Protein AF-0000000080839034 (afdb_homodimer)

Sequence (620 aa):
MRNLFIIGNGFDLAHGMKTSYDDFYQYIKKKYPNLKEENNNLPEAIFGRKGGITYDEKELTEYMLNLLNHTGEWNKFESNLGEIDFFYDDYSEPVFDKEGDPDISKTMILNESKSSVYSELCYNLKSLFKEWIQKIRILKRYRQEYFENKFKKNNLFFTFNYTKTLEKLYNIPLENILHIHGTLPKDLIFGHNLKLEDIEIESKNIGIEYSGLEHVIYDCKNIFRKKIDEIIKKYEFFFDKIQKYNVEKVYIYGFSFSEIDLPYLSEIIKNTPNNIIWEITFHNKNDKEIFFKKLRRLGIKKKNIKLLQLMRNLFIIGNGFDLAHGMKTSYDDFYQYIKKKYPNLKEENNNLPEAIFGRKGGITYDEKELTEYMLNLLNHTGEWNKFESNLGEIDFFYDDYSEPVFDKEGDPDISKTMILNESKSSVYSELCYNLKSLFKEWIQKIRILKRYRQEYFENKFKKNNLFFTFNYTKTLEKLYNIPLENILHIHGTLPKDLIFGHNLKLEDIEIESKNIGIEYSGLEHVIYDCKNIFRKKIDEIIKKYEFFFDKIQKYNVEKVYIYGFSFSEIDLPYLSEIIKNTPNNIIWEITFHNKNDKEIFFKKLRRLGIKKKNIKLLQL

Radius of gyration: 27.19 Å; Cα contacts (8 Å, |Δi|>4): 922; chains: 2; bounding box: 60×78×65 Å

pLDDT: mean 87.74, std 12.75, range [45.84, 98.56]

Nearest PDB structures (foldseek):
  5x7f-assembly1_A-2  TM=7.650E-01  e=4.682E+00  Mycobacterium tuberculosis H37Rv
  3cyj-assembly1_A  TM=5.996E-01  e=3.935E+00  Rubrobacter xylanophilus DSM 9941
  5x7f-assembly1_A-2  TM=7.893E-01  e=2.520E+00  Mycobacterium tuberculosis H37Rv
  3cyj-assembly1_A  TM=5.996E-01  e=3.593E+00  Rubrobacter xylanophilus DSM 9941

Solvent-accessible surface area (backbone atoms only — not comparable to full-atom values): 34760 Å² total; per-residue (Å²): 142,31,39,37,38,36,37,18,61,45,45,48,42,72,46,69,40,80,77,48,60,64,43,50,52,49,51,52,51,66,74,37,75,88,67,49,56,79,36,82,59,76,64,61,78,40,78,43,95,88,69,48,76,44,64,57,63,66,46,35,49,21,31,50,45,26,42,42,60,72,50,44,57,60,92,41,47,36,60,29,56,65,57,52,59,87,60,74,57,78,78,78,57,66,36,55,40,100,84,66,45,70,26,62,67,60,25,30,54,55,26,49,68,49,36,58,53,49,42,48,38,46,50,50,51,52,50,50,51,51,53,50,61,68,66,59,74,84,59,73,82,46,52,51,69,70,54,59,71,68,57,54,71,77,30,39,35,44,27,63,37,58,67,61,54,57,45,73,61,64,63,40,48,67,93,34,48,42,50,79,28,24,38,82,92,51,73,70,60,58,44,18,51,71,52,79,90,68,61,81,57,71,55,88,77,49,89,58,88,74,58,62,39,42,46,40,50,34,50,34,44,50,70,28,42,46,57,56,70,61,51,50,60,39,46,40,66,58,48,49,45,43,40,73,60,54,43,60,38,38,37,38,37,27,55,84,76,47,78,71,56,42,62,60,52,46,54,49,56,73,28,43,62,82,88,40,44,36,39,36,44,40,74,52,76,77,45,52,60,54,52,52,53,52,43,44,74,68,67,51,54,74,91,28,56,43,82,41,77,105,140,32,38,36,38,35,38,19,60,45,44,49,43,73,47,70,39,78,77,48,60,64,41,52,53,50,50,52,52,64,75,37,75,86,67,49,56,80,38,80,60,77,63,62,79,40,78,43,94,88,69,47,80,45,66,56,63,67,45,36,50,20,30,50,45,25,42,42,61,71,50,45,60,61,91,41,47,35,60,29,56,65,57,53,58,86,61,74,57,79,78,78,57,67,37,56,38,98,84,67,45,71,26,62,67,61,26,28,52,56,27,50,67,48,34,57,53,50,42,48,38,44,51,47,52,52,50,49,50,51,52,51,61,69,66,58,74,86,58,73,82,46,55,52,69,70,54,60,71,68,59,55,70,76,31,38,35,44,26,61,38,58,68,63,56,57,44,73,61,65,63,40,51,68,92,34,49,42,49,79,26,25,40,82,93,53,75,69,61,58,44,16,50,71,51,79,90,67,61,81,58,71,56,90,79,51,90,58,89,73,56,61,36,42,47,39,50,34,48,35,44,51,71,29,42,46,57,57,70,61,52,51,60,40,45,41,66,58,48,49,46,43,42,73,58,55,42,59,37,36,37,38,38,27,57,85,75,46,80,72,57,41,64,58,52,49,54,49,57,72,29,42,62,83,91,41,43,36,41,35,46,40,74,54,77,75,45,52,60,54,51,51,52,53,44,43,73,70,65,49,55,73,92,29,57,43,82,41,78,104

Organism: Fusobacterium vincentii (NCBI:txid155615)

InterPro domains:
  IPR025935 Bacteriophage abortive infection AbiH [PF14253] (4-281)

Foldseek 3Di:
DAAEEEEEPQVVVLLVWQDALVSLVVLLCVVDPPQALQDCDQFDWDADPVGDTDTDLSNLQSNLSNQLVVQDDSNCVQASLLVGQPPPDCPLPFDAPPVRHRPLVVLLVVVVVVLVSLLVSLVSVQVSVQVSQVPIDDDQVSADPVVLVVDDQRYAYEYCDQDPNCCPRNNRDPVRYDNLQYYPPDRGAAHAADDPVRRDQDNPPDPPRPSNNSVSSVVSSVSNHDPPVVSCVVVVVNLQVQQVVQHQEYEYYGDQCDPRCVVVVLSNVVSHDAPHAYEYEDADPVCVVVVQVSVVVSPHDPVRYHYHYD/DAAEEEEEPQVVVLLVWQAALVSLVVLLCVVDPPQALQDCDQFDWDADPVGDTDTDLSNLQSNLSNQLVVQDDSNCVQASLLVGQPPPDCPLPFDAPPVRHRPLVVLLVVVVVVLVSLLVSLVSVQVSVQVSQVPIDDDQVSADPVVLVVDDQRYAYEYCDQDPNCCPRNVRDPVRYDNLQYYPPDRGAAHAADDPVRRDQDNPPDPPRPSNNSVSSVVSSVSNHDPPVVSCVVVVVNLQVQQVVQHQEYEYGGDQCDPRCVVVVLSNVVSHDAPHAYEYEDADPVVVVVVQVSVVVSPHDPVRYHYHYD

Structure (mmCIF, N/CA/C/O backbone):
data_AF-0000000080839034-model_v1
#
loop_
_entity.id
_entity.type
_entity.pdbx_description
1 polymer 'Bacteriophage abortive infection AbiH family protein'
#
loop_
_atom_site.group_PDB
_atom_site.id
_atom_site.type_symbol
_atom_site.label_atom_id
_atom_site.label_alt_id
_atom_site.label_comp_id
_atom_site.label_asym_id
_atom_site.label_entity_id
_atom_site.label_seq_id
_atom_site.pdbx_PDB_ins_code
_atom_site.Cartn_x
_atom_site.Cartn_y
_atom_site.Cartn_z
_atom_site.occupancy
_atom_site.B_iso_or_equiv
_atom_site.auth_seq_id
_atom_site.auth_comp_id
_atom_site.auth_asym_id
_atom_site.auth_atom_id
_atom_site.pdbx_PDB_model_num
ATOM 1 N N . MET A 1 1 ? 8.711 -29.297 -24.328 1 73.62 1 MET A N 1
ATOM 2 C CA . MET A 1 1 ? 7.543 -28.453 -24.562 1 73.62 1 MET A CA 1
ATOM 3 C C . MET A 1 1 ? 6.98 -27.938 -23.234 1 73.62 1 MET A C 1
ATOM 5 O O . MET A 1 1 ? 6.992 -28.641 -22.234 1 73.62 1 MET A O 1
ATOM 9 N N . ARG A 1 2 ? 6.641 -26.562 -23.109 1 90.25 2 ARG A N 1
ATOM 10 C CA . ARG A 1 2 ? 6.125 -26 -21.875 1 90.25 2 ARG A CA 1
ATOM 11 C C . ARG A 1 2 ? 4.75 -25.375 -22.078 1 90.25 2 ARG A C 1
ATOM 13 O O . ARG A 1 2 ? 4.5 -24.734 -23.109 1 90.25 2 ARG A O 1
ATOM 20 N N . ASN A 1 3 ? 3.852 -25.75 -21.172 1 96.81 3 ASN A N 1
ATOM 21 C CA . ASN A 1 3 ? 2.52 -25.156 -21.188 1 96.81 3 ASN A CA 1
ATOM 22 C C . ASN A 1 3 ? 2.318 -24.219 -20 1 96.81 3 ASN A C 1
ATOM 24 O O . ASN A 1 3 ? 3.131 -24.203 -19.078 1 96.81 3 ASN A O 1
ATOM 28 N N . LEU A 1 4 ? 1.326 -23.391 -20.203 1 98.12 4 LEU A N 1
ATOM 29 C CA . LEU A 1 4 ? 0.912 -22.516 -19.109 1 98.12 4 LEU A CA 1
ATOM 30 C C . LEU A 1 4 ? -0.465 -22.906 -18.578 1 98.12 4 LEU A C 1
ATOM 32 O O . LEU A 1 4 ? -1.405 -23.078 -19.359 1 98.12 4 LEU A O 1
ATOM 36 N N . PHE A 1 5 ? -0.505 -23.125 -17.312 1 98.44 5 PHE A N 1
ATOM 37 C CA . PHE A 1 5 ? -1.772 -23.422 -16.656 1 98.44 5 PHE A CA 1
ATOM 38 C C . PHE A 1 5 ? -2.232 -22.234 -15.812 1 98.44 5 PHE A C 1
ATOM 40 O O . PHE A 1 5 ? -1.481 -21.75 -14.977 1 98.44 5 PHE A O 1
ATOM 47 N N . ILE A 1 6 ? -3.426 -21.75 -16.031 1 98.5 6 ILE A N 1
ATOM 48 C CA . ILE A 1 6 ? -4.082 -20.719 -15.227 1 98.5 6 ILE A CA 1
ATOM 49 C C . ILE A 1 6 ? -5.164 -21.359 -14.359 1 98.5 6 ILE A C 1
ATOM 51 O O . ILE A 1 6 ? -6.113 -21.953 -14.867 1 98.5 6 ILE A O 1
ATOM 55 N N . ILE A 1 7 ? -4.969 -21.141 -13.047 1 98.38 7 ILE A N 1
ATOM 56 C CA . ILE A 1 7 ? -5.781 -21.906 -12.102 1 98.38 7 ILE A CA 1
ATOM 57 C C . ILE A 1 7 ? -6.621 -20.938 -11.266 1 98.38 7 ILE A C 1
ATOM 59 O O . ILE A 1 7 ? -6.098 -19.984 -10.688 1 98.38 7 ILE A O 1
ATOM 63 N N . GLY A 1 8 ? -7.949 -21.156 -11.219 1 97.5 8 GLY A N 1
ATOM 64 C CA . GLY A 1 8 ? -8.852 -20.406 -10.359 1 97.5 8 GLY A CA 1
ATOM 65 C C . GLY A 1 8 ? -9.477 -21.25 -9.266 1 97.5 8 GLY A C 1
ATOM 66 O O . GLY A 1 8 ? -9.195 -22.438 -9.156 1 97.5 8 GLY A O 1
ATOM 67 N N . ASN A 1 9 ? -10.344 -20.609 -8.547 1 96.25 9 ASN A N 1
ATOM 68 C CA . ASN A 1 9 ? -10.906 -21.25 -7.367 1 96.25 9 ASN A CA 1
ATOM 69 C C . ASN A 1 9 ? -11.719 -22.484 -7.734 1 96.25 9 ASN A C 1
ATOM 71 O O . ASN A 1 9 ? -11.828 -23.422 -6.938 1 96.25 9 ASN A O 1
ATOM 75 N N . GLY A 1 10 ? -12.289 -22.531 -8.922 1 95.62 10 GLY A N 1
ATOM 76 C CA . GLY A 1 10 ? -13.008 -23.703 -9.375 1 95.62 10 GLY A CA 1
ATOM 77 C C . GLY A 1 10 ? -12.164 -24.969 -9.344 1 95.62 10 GLY A C 1
ATOM 78 O O . GLY A 1 10 ? -12.695 -26.078 -9.18 1 95.62 10 GLY A O 1
ATOM 79 N N . PHE A 1 11 ? -10.898 -24.812 -9.508 1 96.94 11 PHE A N 1
ATOM 80 C CA . PHE A 1 11 ? -9.977 -25.953 -9.445 1 96.94 11 PHE A CA 1
ATOM 81 C C . PHE A 1 11 ? -9.984 -26.578 -8.055 1 96.94 11 PHE A C 1
ATOM 83 O O . PHE A 1 11 ? -10.117 -27.797 -7.922 1 96.94 11 PHE A O 1
ATOM 90 N N . ASP A 1 12 ? -9.844 -25.75 -6.988 1 97.25 12 ASP A N 1
ATOM 91 C CA . ASP A 1 12 ? -9.883 -26.25 -5.609 1 97.25 12 ASP A CA 1
ATOM 92 C C . ASP A 1 12 ? -11.25 -26.844 -5.277 1 97.25 12 ASP A C 1
ATOM 94 O O . ASP A 1 12 ? -11.336 -27.891 -4.652 1 97.25 12 ASP A O 1
ATOM 98 N N . LEU A 1 13 ? -12.273 -26.141 -5.707 1 95.5 13 LEU A N 1
ATOM 99 C CA . LEU A 1 13 ? -13.625 -26.625 -5.469 1 95.5 13 LEU A CA 1
ATOM 100 C C . LEU A 1 13 ? -13.828 -28 -6.098 1 95.5 13 LEU A C 1
ATOM 102 O O . LEU A 1 13 ? -14.438 -28.875 -5.492 1 95.5 13 LEU A O 1
ATOM 106 N N . ALA A 1 14 ? -13.297 -28.172 -7.289 1 94.38 14 ALA A N 1
ATOM 107 C CA . ALA A 1 14 ? -13.406 -29.453 -7.992 1 94.38 14 ALA A CA 1
ATOM 108 C C . ALA A 1 14 ? -12.656 -30.547 -7.246 1 94.38 14 ALA A C 1
ATOM 110 O O . ALA A 1 14 ? -12.898 -31.734 -7.473 1 94.38 14 ALA A O 1
ATOM 111 N N . HIS A 1 15 ? -11.734 -30.25 -6.422 1 96.25 15 HIS A N 1
ATOM 112 C CA . HIS A 1 15 ? -11 -31.203 -5.598 1 96.25 15 HIS A CA 1
ATOM 113 C C . HIS A 1 15 ? -11.695 -31.422 -4.262 1 96.25 15 HIS A C 1
ATOM 115 O O . HIS A 1 15 ? -11.172 -32.125 -3.393 1 96.25 15 HIS A O 1
ATOM 121 N N . GLY A 1 16 ? -12.836 -30.688 -4.039 1 94.25 16 GLY A N 1
ATOM 122 C CA . GLY A 1 16 ? -13.648 -30.922 -2.854 1 94.25 16 GLY A CA 1
ATOM 123 C C . GLY A 1 16 ? -13.312 -29.984 -1.711 1 94.25 16 GLY A C 1
ATOM 124 O O . GLY A 1 16 ? -13.766 -30.172 -0.584 1 94.25 16 GLY A O 1
ATOM 125 N N . MET A 1 17 ? -12.57 -29 -1.946 1 96.5 17 MET A N 1
ATOM 126 C CA . MET A 1 17 ? -12.172 -28.078 -0.89 1 96.5 17 MET A CA 1
ATOM 127 C C . MET A 1 17 ? -13.234 -27 -0.672 1 96.5 17 MET A C 1
ATOM 129 O O . MET A 1 17 ? -13.922 -26.609 -1.614 1 96.5 17 MET A O 1
ATOM 133 N N . LYS A 1 18 ? -13.367 -26.5 0.535 1 96 18 LYS A N 1
ATOM 134 C CA . LYS A 1 18 ? -14.328 -25.453 0.898 1 96 18 LYS A CA 1
ATOM 135 C C . LYS A 1 18 ? -13.703 -24.062 0.776 1 96 18 LYS A C 1
ATOM 137 O O . LYS A 1 18 ? -13.391 -23.438 1.784 1 96 18 LYS A O 1
ATOM 142 N N . THR A 1 19 ? -13.625 -23.594 -0.49 1 97 19 THR A N 1
ATOM 143 C CA . THR A 1 19 ? -12.859 -22.375 -0.734 1 97 19 THR A CA 1
ATOM 144 C C . THR A 1 19 ? -13.742 -21.281 -1.325 1 97 19 THR A C 1
ATOM 146 O O . THR A 1 19 ? -13.25 -20.25 -1.77 1 97 19 THR A O 1
ATOM 149 N N . SER A 1 20 ? -15.047 -21.484 -1.343 1 95.69 20 SER A N 1
ATOM 150 C CA . SER A 1 20 ? -15.953 -20.453 -1.85 1 95.69 20 SER A CA 1
ATOM 151 C C . SER A 1 20 ? -16.172 -19.344 -0.822 1 95.69 20 SER A C 1
ATOM 153 O O . SER A 1 20 ? -15.914 -19.547 0.368 1 95.69 20 SER A O 1
ATOM 155 N N . TYR A 1 21 ? -16.656 -18.234 -1.265 1 94.88 21 TYR A N 1
ATOM 156 C CA . TYR A 1 21 ? -16.953 -17.156 -0.332 1 94.88 21 TYR A CA 1
ATOM 157 C C . TYR A 1 21 ? -18.109 -17.531 0.587 1 94.88 21 TYR A C 1
ATOM 159 O O . TYR A 1 21 ? -18.188 -17.047 1.72 1 94.88 21 TYR A O 1
ATOM 167 N N . ASP A 1 22 ? -18.953 -18.406 0.079 1 94.5 22 ASP A N 1
ATOM 168 C CA . ASP A 1 22 ? -19.984 -18.969 0.96 1 94.5 22 ASP A CA 1
ATOM 169 C C . ASP A 1 22 ? -19.359 -19.75 2.104 1 94.5 22 ASP A C 1
ATOM 171 O O . ASP A 1 22 ? -19.844 -19.719 3.234 1 94.5 22 ASP A O 1
ATOM 175 N N . ASP A 1 23 ? -18.344 -20.484 1.807 1 96.25 23 ASP A N 1
ATOM 176 C CA . ASP A 1 23 ? -17.625 -21.219 2.84 1 96.25 23 ASP A CA 1
ATOM 177 C C . ASP A 1 23 ? -16.984 -20.266 3.844 1 96.25 23 ASP A C 1
ATOM 179 O O . ASP A 1 23 ? -16.922 -20.547 5.039 1 96.25 23 ASP A O 1
ATOM 183 N N . PHE A 1 24 ? -16.438 -19.156 3.363 1 96.88 24 PHE A N 1
ATOM 184 C CA . PHE A 1 24 ? -15.898 -18.141 4.258 1 96.88 24 PHE A CA 1
ATOM 185 C C . PHE A 1 24 ? -16.969 -17.625 5.203 1 96.88 24 PHE A C 1
ATOM 187 O O . PHE A 1 24 ? -16.75 -17.516 6.41 1 96.88 24 PHE A O 1
ATOM 194 N N . TYR A 1 25 ? -18.141 -17.344 4.59 1 94.94 25 TYR A N 1
ATOM 195 C CA . TYR A 1 25 ? -19.266 -16.891 5.387 1 94.94 25 TYR A CA 1
ATOM 196 C C . TYR A 1 25 ? -19.625 -17.922 6.461 1 94.94 25 TYR A C 1
ATOM 198 O O . TYR A 1 25 ? -19.859 -17.562 7.617 1 94.94 25 TYR A O 1
ATOM 206 N N . GLN A 1 26 ? -19.672 -19.156 6.133 1 95.62 26 GLN A N 1
ATOM 207 C CA . GLN A 1 26 ? -19.984 -20.219 7.086 1 95.62 26 GLN A CA 1
ATOM 208 C C . GLN A 1 26 ? -18.906 -20.312 8.172 1 95.62 26 GLN A C 1
ATOM 210 O O . GLN A 1 26 ? -19.219 -20.578 9.328 1 95.62 26 GLN A O 1
ATOM 215 N N . TYR A 1 27 ? -17.734 -20.172 7.766 1 97.06 27 TYR A N 1
ATOM 216 C CA . TYR A 1 27 ? -16.641 -20.156 8.734 1 97.06 27 TYR A CA 1
ATOM 217 C C . TYR A 1 27 ? -16.859 -19.078 9.797 1 97.06 27 TYR A C 1
ATOM 219 O O . TYR A 1 27 ? -16.688 -19.344 10.992 1 97.06 27 TYR A O 1
ATOM 227 N N . ILE A 1 28 ? -17.234 -17.859 9.336 1 96.44 28 ILE A N 1
ATOM 228 C CA . ILE A 1 28 ? -17.469 -16.75 10.258 1 96.44 28 ILE A CA 1
ATOM 229 C C . ILE A 1 28 ? -18.609 -17.125 11.211 1 96.44 28 ILE A C 1
ATOM 231 O O . ILE A 1 28 ? -18.484 -16.922 12.43 1 96.44 28 ILE A O 1
ATOM 235 N N . LYS A 1 29 ? -19.672 -17.688 10.695 1 95 29 LYS A N 1
ATOM 236 C CA . LYS A 1 29 ? -20.828 -18.062 11.508 1 95 29 LYS A CA 1
ATOM 237 C C . LYS A 1 29 ? -20.453 -19.109 12.555 1 95 29 LYS A C 1
ATOM 239 O O . LYS A 1 29 ? -20.969 -19.094 13.672 1 95 29 LYS A O 1
ATOM 244 N N . LYS A 1 30 ? -19.641 -19.984 12.227 1 96.44 30 LYS A N 1
ATOM 245 C CA . LYS A 1 30 ? -19.203 -21.031 13.148 1 96.44 30 LYS A CA 1
ATOM 246 C C . LYS A 1 30 ? -18.281 -20.453 14.227 1 96.44 30 LYS A C 1
ATOM 248 O O . LYS A 1 30 ? -18.328 -20.875 15.383 1 96.44 30 LYS A O 1
ATOM 253 N N . LYS A 1 31 ? -17.391 -19.547 13.852 1 96.44 31 LYS A N 1
ATOM 254 C CA . LYS A 1 31 ? -16.438 -18.938 14.781 1 96.44 31 LYS A CA 1
ATOM 255 C C . LYS A 1 31 ? -17.156 -18.141 15.859 1 96.44 31 LYS A C 1
ATOM 257 O O . LYS A 1 31 ? -16.734 -18.125 17.016 1 96.44 31 LYS A O 1
ATOM 262 N N . TYR A 1 32 ? -18.203 -17.438 15.461 1 96.06 32 TYR A N 1
ATOM 263 C CA . TYR A 1 32 ? -18.969 -16.609 16.391 1 96.06 32 TYR A CA 1
ATOM 264 C C . TYR A 1 32 ? -20.391 -17.109 16.5 1 96.06 32 TYR A C 1
ATOM 266 O O . TYR A 1 32 ? -21.297 -16.609 15.828 1 96.06 32 TYR A O 1
ATOM 274 N N . PRO A 1 33 ? -20.547 -17.938 17.484 1 92.25 33 PRO A N 1
ATOM 275 C CA . PRO A 1 33 ? -21.922 -18.422 17.688 1 92.25 33 PRO A CA 1
ATOM 276 C C . PRO A 1 33 ? -22.891 -17.312 18.062 1 92.25 33 PRO A C 1
ATOM 278 O O . PRO A 1 33 ? -22.547 -16.391 18.797 1 92.25 33 PRO A O 1
ATOM 281 N N . ASN A 1 34 ? -24.109 -17.25 17.562 1 91 34 ASN A N 1
ATOM 282 C CA . ASN A 1 34 ? -25.172 -16.281 17.812 1 91 34 ASN A CA 1
ATOM 283 C C . ASN A 1 34 ? -24.844 -14.914 17.203 1 91 34 ASN A C 1
ATOM 285 O O . ASN A 1 34 ? -25.156 -13.875 17.797 1 91 34 ASN A O 1
ATOM 289 N N . LEU A 1 35 ? -24.078 -15.023 16.172 1 91 35 LEU A N 1
ATOM 290 C CA . LEU A 1 35 ? -23.75 -13.805 15.445 1 91 35 LEU A CA 1
ATOM 291 C C . LEU A 1 35 ? -25.016 -13.078 15 1 91 35 LEU A C 1
ATOM 293 O O . LEU A 1 35 ? -25.938 -13.703 14.469 1 91 35 LEU A O 1
ATOM 297 N N . LYS A 1 36 ? -25.094 -11.719 15.297 1 88.94 36 LYS A N 1
ATOM 298 C CA . LYS A 1 36 ? -26.203 -10.875 14.844 1 88.94 36 LYS A CA 1
ATOM 299 C C . LYS A 1 36 ? -25.844 -10.164 13.539 1 88.94 36 LYS A C 1
ATOM 301 O O . LYS A 1 36 ? -25.141 -9.148 13.555 1 88.94 36 LYS A O 1
ATOM 306 N N . GLU A 1 37 ? -26.359 -10.547 12.43 1 80.62 37 GLU A N 1
ATOM 307 C CA . GLU A 1 37 ? -25.969 -10.031 11.125 1 80.62 37 GLU A CA 1
ATOM 308 C C . GLU A 1 37 ? -26.594 -8.664 10.867 1 80.62 37 GLU A C 1
ATOM 310 O O . GLU A 1 37 ? -26.109 -7.91 10.016 1 80.62 37 GLU A O 1
ATOM 315 N N . GLU A 1 38 ? -27.625 -8.266 11.664 1 81.44 38 GLU A N 1
ATOM 316 C CA . GLU A 1 38 ? -28.297 -6.992 11.445 1 81.44 38 GLU A CA 1
ATOM 317 C C . GLU A 1 38 ? -27.922 -5.973 12.516 1 81.44 38 GLU A C 1
ATOM 319 O O . GLU A 1 38 ? -28.578 -4.949 12.672 1 81.44 38 GLU A O 1
ATOM 324 N N . ASN A 1 39 ? -26.828 -6.25 13.117 1 79.19 39 ASN A N 1
ATOM 325 C CA . ASN A 1 39 ? -26.375 -5.289 14.117 1 79.19 39 ASN A CA 1
ATOM 326 C C . ASN A 1 39 ? -25.828 -4.023 13.461 1 79.19 39 ASN A C 1
ATOM 328 O O . ASN A 1 39 ? -24.781 -4.066 12.805 1 79.19 39 ASN A O 1
ATOM 332 N N . ASN A 1 40 ? -26.484 -2.941 13.672 1 80.81 40 ASN A N 1
ATOM 333 C CA . ASN A 1 40 ? -26.062 -1.683 13.07 1 80.81 40 ASN A CA 1
ATOM 334 C C . ASN A 1 40 ? -25.406 -0.76 14.094 1 80.81 40 ASN A C 1
ATOM 336 O O . ASN A 1 40 ? -25.172 0.418 13.82 1 80.81 40 ASN A O 1
ATOM 340 N N . ASN A 1 41 ? -25.172 -1.351 15.25 1 82.75 41 ASN A N 1
ATOM 341 C CA . ASN A 1 41 ? -24.484 -0.552 16.266 1 82.75 41 ASN A CA 1
ATOM 342 C C . ASN A 1 41 ? -22.984 -0.534 16.062 1 82.75 41 ASN A C 1
ATOM 344 O O . ASN A 1 41 ? -22.359 -1.588 15.945 1 82.75 41 ASN A O 1
ATOM 348 N N . LEU A 1 42 ? -22.5 0.669 15.961 1 83.69 42 LEU A N 1
ATOM 349 C CA . LEU A 1 42 ? -21.047 0.786 15.859 1 83.69 42 LEU A CA 1
ATOM 350 C C . LEU A 1 42 ? -20.359 0.152 17.062 1 83.69 42 LEU A C 1
ATOM 352 O O . LEU A 1 42 ? -20.781 0.383 18.203 1 83.69 42 LEU A O 1
ATOM 356 N N . PRO A 1 43 ? -19.375 -0.707 16.828 1 87.75 43 PRO A N 1
ATOM 357 C CA . PRO A 1 43 ? -18.672 -1.331 17.953 1 87.75 43 PRO A CA 1
ATOM 358 C C . PRO A 1 43 ? -18.109 -0.309 18.938 1 87.75 43 PRO A C 1
ATOM 360 O O . PRO A 1 43 ? -17.609 0.738 18.516 1 87.75 43 PRO A O 1
ATOM 363 N N . GLU A 1 44 ? -18.188 -0.595 20.188 1 83.06 44 GLU A N 1
ATOM 364 C CA . GLU A 1 44 ? -17.703 0.309 21.219 1 83.06 44 GLU A CA 1
ATOM 365 C C . GLU A 1 44 ? -16.234 0.048 21.547 1 83.06 44 GLU A C 1
ATOM 367 O O . GLU A 1 44 ? -15.805 -1.104 21.609 1 83.06 44 GLU A O 1
ATOM 372 N N . ALA A 1 45 ? -15.547 1.145 21.688 1 82.06 45 ALA A N 1
ATOM 373 C CA . ALA A 1 45 ? -14.141 1.039 22.062 1 82.06 45 ALA A CA 1
ATOM 374 C C . ALA A 1 45 ? -13.984 0.4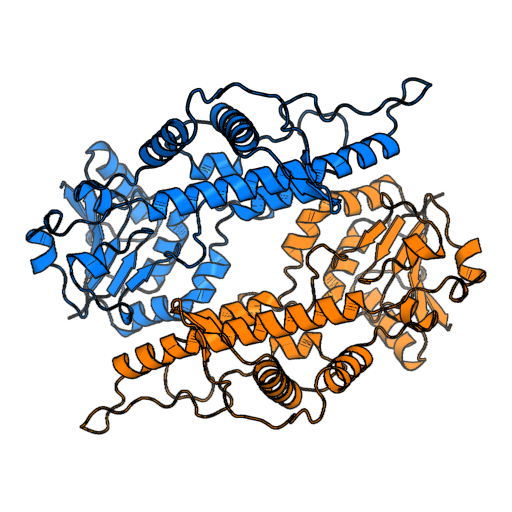84 23.469 1 82.06 45 ALA A C 1
ATOM 376 O O . ALA A 1 45 ? -14.758 0.825 24.375 1 82.06 45 ALA A O 1
ATOM 377 N N . ILE A 1 46 ? -13.07 -0.459 23.672 1 81.31 46 ILE A N 1
ATOM 378 C CA . ILE A 1 46 ? -12.672 -0.99 24.969 1 81.31 46 ILE A CA 1
ATOM 379 C C . ILE A 1 46 ? -11.32 -0.411 25.375 1 81.31 46 ILE A C 1
ATOM 381 O O . ILE A 1 46 ? -10.328 -0.572 24.656 1 81.31 46 ILE A O 1
ATOM 385 N N . PHE A 1 47 ? -11.242 0.301 26.391 1 75.56 47 PHE A N 1
ATOM 386 C CA . PHE A 1 47 ? -10.016 0.953 26.828 1 75.56 47 PHE A CA 1
ATOM 387 C C . PHE A 1 47 ? -9.203 0.028 27.734 1 75.56 47 PHE A C 1
ATOM 389 O O . PHE A 1 47 ? -9.727 -0.504 28.719 1 75.56 47 PHE A O 1
ATOM 396 N N . GLY A 1 48 ? -7.984 -0.219 27.094 1 66 48 GLY A N 1
ATOM 397 C CA . GLY A 1 48 ? -7.109 -1.063 27.891 1 66 48 GLY A CA 1
ATOM 398 C C . GLY A 1 48 ? -6.434 -0.317 29.016 1 66 48 GLY A C 1
ATOM 399 O O . GLY A 1 48 ? -6.449 0.915 29.062 1 66 48 GLY A O 1
ATOM 400 N N . ARG A 1 49 ? -5.832 -0.963 29.984 1 60.78 49 ARG A N 1
ATOM 401 C CA . ARG A 1 49 ? -5.152 -0.433 31.172 1 60.78 49 ARG A CA 1
ATOM 402 C C . ARG A 1 49 ? -3.967 0.439 30.766 1 60.78 49 ARG A C 1
ATOM 404 O O . ARG A 1 49 ? -3.689 1.452 31.406 1 60.78 49 ARG A O 1
ATOM 411 N N . LYS A 1 50 ? -3.25 0.131 29.75 1 62.47 50 LYS A N 1
ATOM 412 C CA . LYS A 1 50 ? -2.041 0.852 29.359 1 62.47 50 LYS A CA 1
ATOM 413 C C . LYS A 1 50 ? -2.336 1.873 28.266 1 62.47 50 LYS A C 1
ATOM 415 O O . LYS A 1 50 ? -1.437 2.275 27.531 1 62.47 50 LYS A O 1
ATOM 420 N N . GLY A 1 51 ? -3.656 2.09 28.125 1 63.16 51 GLY A N 1
ATOM 421 C CA . GLY A 1 51 ? -4.004 3.174 27.219 1 63.16 51 GLY A CA 1
ATOM 422 C C . GLY A 1 51 ? -4.324 2.699 25.812 1 63.16 51 GLY A C 1
ATOM 423 O O . GLY A 1 51 ? -4.676 3.502 24.953 1 63.16 51 GLY A O 1
ATOM 424 N N . GLY A 1 52 ? -4.262 1.41 25.531 1 68.31 52 GLY A N 1
ATOM 425 C CA . GLY A 1 52 ? -4.59 0.947 24.188 1 68.31 52 GLY A CA 1
ATOM 426 C C . GLY A 1 52 ? -6.078 0.775 23.969 1 68.31 52 GLY A C 1
ATOM 427 O O . GLY A 1 52 ? -6.844 0.633 24.922 1 68.31 52 GLY A O 1
ATOM 428 N N . ILE A 1 53 ? -6.625 1.164 22.781 1 76.25 53 ILE A N 1
ATOM 429 C CA . ILE A 1 53 ? -8.023 0.974 22.406 1 76.25 53 ILE A CA 1
ATOM 430 C C . ILE A 1 53 ? -8.18 -0.321 21.625 1 76.25 53 ILE A C 1
ATOM 432 O O . ILE A 1 53 ? -7.418 -0.579 20.688 1 76.25 53 ILE A O 1
ATOM 436 N N . THR A 1 54 ? -9 -1.147 22.156 1 83.62 54 THR A N 1
ATOM 437 C CA . THR A 1 54 ? -9.328 -2.375 21.438 1 83.62 54 THR A CA 1
ATOM 438 C C . THR A 1 54 ? -10.828 -2.48 21.188 1 83.62 54 THR A C 1
ATOM 440 O O . THR A 1 54 ? -11.602 -1.654 21.688 1 83.62 54 THR A O 1
ATOM 443 N N . TYR A 1 55 ? -11.25 -3.395 20.312 1 89.19 55 TYR A N 1
ATOM 444 C CA . TYR A 1 55 ? -12.656 -3.648 20 1 89.19 55 TYR A CA 1
ATOM 445 C C . TYR A 1 55 ? -12.969 -5.137 20.062 1 89.19 55 TYR A C 1
ATOM 447 O O . TYR A 1 55 ? -12.086 -5.977 19.859 1 89.19 55 TYR A O 1
ATOM 455 N N . ASP A 1 56 ? -14.219 -5.387 20.453 1 91.94 56 ASP A N 1
ATOM 456 C CA . ASP A 1 56 ? -14.672 -6.773 20.438 1 91.94 56 ASP A CA 1
ATOM 457 C C . ASP A 1 56 ? -14.727 -7.305 19 1 91.94 56 ASP A C 1
ATOM 459 O O . ASP A 1 56 ? -15.398 -6.723 18.141 1 91.94 56 ASP A O 1
ATOM 463 N N . GLU A 1 57 ? -14.07 -8.383 18.781 1 94.19 57 GLU A N 1
ATOM 464 C CA . GLU A 1 57 ? -13.961 -8.93 17.438 1 94.19 57 GLU A CA 1
ATOM 465 C C . GLU A 1 57 ? -15.336 -9.328 16.891 1 94.19 57 GLU A C 1
ATOM 467 O O . GLU A 1 57 ? -15.609 -9.148 15.703 1 94.19 57 GLU A O 1
ATOM 472 N N . LYS A 1 58 ? -16.141 -9.914 17.734 1 95.56 58 LYS A N 1
ATOM 473 C CA . LYS A 1 58 ? -17.469 -10.312 17.312 1 95.56 58 LYS A CA 1
ATOM 474 C C . LYS A 1 58 ? -18.297 -9.102 16.875 1 95.56 58 LYS A C 1
ATOM 476 O O . LYS A 1 58 ? -18.984 -9.141 15.852 1 95.56 58 LYS A O 1
ATOM 481 N N . GLU A 1 59 ? -18.234 -8.062 17.656 1 92.75 59 GLU A N 1
ATOM 482 C CA . GLU A 1 59 ? -18.984 -6.848 17.328 1 92.75 59 GLU A CA 1
ATOM 483 C C . GLU A 1 59 ? -18.484 -6.238 16.016 1 92.75 59 GLU A C 1
ATOM 485 O O . GLU A 1 59 ? -19.281 -5.785 15.195 1 92.75 59 GLU A O 1
ATOM 490 N N . LEU A 1 60 ? -17.172 -6.219 15.883 1 93.38 60 LEU A N 1
ATOM 491 C CA . LEU A 1 60 ? -16.594 -5.742 14.633 1 93.38 60 LEU A CA 1
ATOM 492 C C . LEU A 1 60 ? -17.125 -6.551 13.445 1 93.38 60 LEU A C 1
ATOM 494 O O . LEU A 1 60 ? -17.516 -5.984 12.43 1 93.38 60 LEU A O 1
ATOM 498 N N . THR A 1 61 ? -17.109 -7.848 13.617 1 95.94 61 THR A N 1
ATOM 499 C CA . THR A 1 61 ? -17.531 -8.766 12.562 1 95.94 61 THR A CA 1
ATOM 500 C C . THR A 1 61 ? -19 -8.562 12.234 1 95.94 61 THR A C 1
ATOM 502 O O . THR A 1 61 ? -19.375 -8.484 11.062 1 95.94 61 THR A O 1
ATOM 505 N N . GLU A 1 62 ? -19.828 -8.43 13.266 1 94.5 62 GLU A N 1
ATOM 506 C CA . GLU A 1 62 ? -21.266 -8.227 13.07 1 94.5 62 GLU A CA 1
ATOM 507 C C . GLU A 1 62 ? -21.531 -6.945 12.289 1 94.5 62 GLU A C 1
ATOM 509 O O . GLU A 1 62 ? -22.359 -6.941 11.359 1 94.5 62 GLU A O 1
ATOM 514 N N . TYR A 1 63 ? -20.875 -5.961 12.672 1 91.31 63 TYR A N 1
ATOM 515 C CA . TYR A 1 63 ? -21.078 -4.684 12 1 91.31 63 TYR A CA 1
ATOM 516 C C . TYR A 1 63 ? -20.641 -4.758 10.539 1 91.31 63 TYR A C 1
ATOM 518 O O . TYR A 1 63 ? -21.359 -4.293 9.648 1 91.31 63 TYR A O 1
ATOM 526 N N . MET A 1 64 ? -19.531 -5.32 10.258 1 92.38 64 MET A N 1
ATOM 527 C CA . MET A 1 64 ? -19.016 -5.457 8.891 1 92.38 64 MET A CA 1
ATOM 528 C C . MET A 1 64 ? -19.953 -6.301 8.039 1 92.38 64 MET A C 1
ATOM 530 O O . MET A 1 64 ? -20.203 -5.973 6.879 1 92.38 64 MET A O 1
ATOM 534 N N . LEU A 1 65 ? -20.422 -7.398 8.609 1 92.31 65 LEU A N 1
ATOM 535 C CA . LEU A 1 65 ? -21.359 -8.25 7.883 1 92.31 65 LEU A CA 1
ATOM 536 C C . LEU A 1 65 ? -22.625 -7.492 7.535 1 92.31 65 LEU A C 1
ATOM 538 O O . LEU A 1 65 ? -23.188 -7.684 6.453 1 92.31 65 LEU A O 1
ATOM 542 N N . ASN A 1 66 ? -23.031 -6.676 8.492 1 90.38 66 ASN A N 1
ATOM 543 C CA . ASN A 1 66 ? -24.188 -5.844 8.219 1 90.38 66 ASN A CA 1
ATOM 544 C C . ASN A 1 66 ? -23.953 -4.922 7.023 1 90.38 66 ASN A C 1
ATOM 546 O O . ASN A 1 66 ? -24.828 -4.789 6.156 1 90.38 66 ASN A O 1
ATOM 550 N N . LEU A 1 67 ? -22.859 -4.277 6.984 1 88.56 67 LEU A N 1
ATOM 551 C CA . LEU A 1 67 ? -22.516 -3.402 5.871 1 88.56 67 LEU A CA 1
ATOM 552 C C . LEU A 1 67 ? -22.484 -4.18 4.559 1 88.56 67 LEU A C 1
ATOM 554 O O . LEU A 1 67 ? -23.031 -3.725 3.555 1 88.56 67 LEU A O 1
ATOM 558 N N . LEU A 1 68 ? -21.906 -5.375 4.578 1 90.31 68 LEU A N 1
ATOM 559 C CA . LEU A 1 68 ? -21.75 -6.191 3.379 1 90.31 68 LEU A CA 1
ATOM 560 C C . LEU A 1 68 ? -23.094 -6.719 2.9 1 90.31 68 LEU A C 1
ATOM 562 O O . LEU A 1 68 ? -23.359 -6.766 1.697 1 90.31 68 LEU A O 1
ATOM 566 N N . ASN A 1 69 ? -23.891 -7.09 3.824 1 85.5 69 ASN A N 1
ATOM 567 C CA . ASN A 1 69 ? -25.219 -7.598 3.484 1 85.5 69 ASN A CA 1
ATOM 568 C C . ASN A 1 69 ? -26.078 -6.531 2.801 1 85.5 69 ASN A C 1
ATOM 570 O O . ASN A 1 69 ? -26.906 -6.848 1.947 1 85.5 69 ASN A O 1
ATOM 574 N N . HIS A 1 70 ? -25.812 -5.359 3.16 1 82.44 70 HIS A N 1
ATOM 575 C CA . HIS A 1 70 ? -26.547 -4.254 2.561 1 82.44 70 HIS A CA 1
ATOM 576 C C . HIS A 1 70 ? -25.984 -3.895 1.19 1 82.44 70 HIS A C 1
ATOM 578 O O . HIS A 1 70 ? -26.672 -3.279 0.373 1 82.44 70 HIS A O 1
ATOM 584 N N . THR A 1 71 ? -24.828 -4.285 1.02 1 83.31 71 THR A N 1
ATOM 585 C CA . THR A 1 71 ? -24.172 -3.957 -0.24 1 83.31 71 THR A CA 1
ATOM 586 C C . THR A 1 71 ? -24.594 -4.93 -1.339 1 83.31 71 THR A C 1
ATOM 588 O O . THR A 1 71 ? -24.906 -4.512 -2.457 1 83.31 71 THR A O 1
ATOM 591 N N . GLY A 1 72 ? -24.609 -6.312 -1.104 1 84.88 72 GLY A N 1
ATOM 592 C CA . GLY A 1 72 ? -24.984 -7.277 -2.125 1 84.88 72 GLY A CA 1
ATOM 593 C C . GLY A 1 72 ? -24.812 -8.719 -1.675 1 84.88 72 GLY A C 1
ATOM 594 O O . GLY A 1 72 ? -24.578 -8.977 -0.494 1 84.88 72 GLY A O 1
ATOM 595 N N . GLU A 1 73 ? -24.875 -9.586 -2.662 1 86.5 73 GLU A N 1
ATOM 596 C CA . GLU A 1 73 ? -24.797 -11.016 -2.387 1 86.5 73 GLU A CA 1
ATOM 597 C C . GLU A 1 73 ? -23.359 -11.438 -2.105 1 86.5 73 GLU A C 1
ATOM 599 O O . GLU A 1 73 ? -22.422 -10.883 -2.674 1 86.5 73 GLU A O 1
ATOM 604 N N . TRP A 1 74 ? -23.25 -12.398 -1.311 1 84.38 74 TRP A N 1
ATOM 605 C CA . TRP A 1 74 ? -21.953 -12.844 -0.847 1 84.38 74 TRP A CA 1
ATOM 606 C C . TRP A 1 74 ? -21.109 -13.383 -2.006 1 84.38 74 TRP A C 1
ATOM 608 O O . TRP A 1 74 ? -19.875 -13.344 -1.962 1 84.38 74 TRP A O 1
ATOM 618 N N . ASN A 1 75 ? -21.797 -13.914 -2.98 1 82.69 75 ASN A N 1
ATOM 619 C CA . ASN A 1 75 ? -21.047 -14.414 -4.129 1 82.69 75 ASN A CA 1
ATOM 620 C C . ASN A 1 75 ? -20.359 -13.289 -4.887 1 82.69 75 ASN A C 1
ATOM 622 O O . ASN A 1 75 ? -19.5 -13.539 -5.738 1 82.69 75 ASN A O 1
ATOM 626 N N . LYS A 1 76 ? -20.703 -12.094 -4.555 1 90.5 76 LYS A N 1
ATOM 627 C CA . LYS A 1 76 ? -20.047 -10.898 -5.094 1 90.5 76 LYS A CA 1
ATOM 628 C C . LYS A 1 76 ? -19.203 -10.203 -4.027 1 90.5 76 LYS A C 1
ATOM 630 O O . LYS A 1 76 ? -19.109 -8.977 -4.004 1 90.5 76 LYS A O 1
ATOM 635 N N . PHE A 1 77 ? -18.656 -11 -3.127 1 94.38 77 PHE A N 1
ATOM 636 C CA . PHE A 1 77 ? -17.953 -10.555 -1.937 1 94.38 77 PHE A CA 1
ATOM 637 C C . PHE A 1 77 ? -16.922 -9.484 -2.285 1 94.38 77 PHE A C 1
ATOM 639 O O . PHE A 1 77 ? -16.922 -8.406 -1.696 1 94.38 77 PHE A O 1
ATOM 646 N N . GLU A 1 78 ? -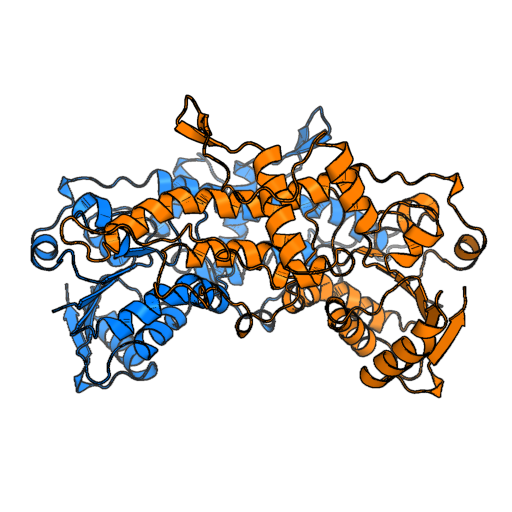16.078 -9.719 -3.357 1 95 78 GLU A N 1
ATOM 647 C CA . GLU A 1 78 ? -14.977 -8.82 -3.684 1 95 78 GLU A CA 1
ATOM 648 C C . GLU A 1 78 ? -15.492 -7.488 -4.219 1 95 78 GLU A C 1
ATOM 650 O O . GLU A 1 78 ? -15.023 -6.426 -3.812 1 95 78 GLU A O 1
ATOM 655 N N . SER A 1 79 ? -16.5 -7.551 -5.078 1 93.12 79 SER A N 1
ATOM 656 C CA . SER A 1 79 ? -17.094 -6.324 -5.594 1 93.12 79 SER A CA 1
ATOM 657 C C . SER A 1 79 ? -17.781 -5.535 -4.484 1 93.12 79 SER A C 1
ATOM 659 O O . SER A 1 79 ? -17.719 -4.305 -4.457 1 93.12 79 SER A O 1
ATOM 661 N N . ASN A 1 80 ? -18.438 -6.277 -3.572 1 93.31 80 ASN A N 1
ATOM 662 C CA . ASN A 1 80 ? -19.125 -5.645 -2.453 1 93.31 80 ASN A CA 1
ATOM 663 C C . ASN A 1 80 ? -18.172 -4.848 -1.578 1 93.31 80 ASN A C 1
ATOM 665 O O . ASN A 1 80 ? -18.531 -3.795 -1.049 1 93.31 80 ASN A O 1
ATOM 669 N N . LEU A 1 81 ? -17 -5.312 -1.423 1 94.44 81 LEU A N 1
ATOM 670 C CA . LEU A 1 81 ? -16 -4.645 -0.593 1 94.44 81 LEU A CA 1
ATOM 671 C C . LEU A 1 81 ? -15.703 -3.244 -1.122 1 94.44 81 LEU A C 1
ATOM 673 O O . LEU A 1 81 ? -15.391 -2.336 -0.347 1 94.44 81 LEU A O 1
ATOM 677 N N . GLY A 1 82 ? -15.789 -3.082 -2.438 1 91.88 82 GLY A N 1
ATOM 678 C CA . GLY A 1 82 ? -15.539 -1.785 -3.047 1 91.88 82 GLY A CA 1
ATOM 679 C C . GLY A 1 82 ? -16.719 -0.844 -2.961 1 91.88 82 GLY A C 1
ATOM 680 O O . GLY A 1 82 ? -16.578 0.365 -3.154 1 91.88 82 GLY A O 1
ATOM 681 N N . GLU A 1 83 ? -17.891 -1.381 -2.607 1 90.56 83 GLU A N 1
ATOM 682 C CA . GLU A 1 83 ? -19.109 -0.6 -2.67 1 90.56 83 GLU A CA 1
ATOM 683 C C . GLU A 1 83 ? -19.719 -0.401 -1.279 1 90.56 83 GLU A C 1
ATOM 685 O O . GLU A 1 83 ? -20.844 0.075 -1.146 1 90.56 83 GLU A O 1
ATOM 690 N N . ILE A 1 84 ? -19 -0.789 -0.292 1 88.56 84 ILE A N 1
ATOM 691 C CA . ILE A 1 84 ? -19.5 -0.641 1.071 1 88.56 84 ILE A CA 1
ATOM 692 C C . ILE A 1 84 ? -19.828 0.825 1.344 1 88.56 84 ILE A C 1
ATOM 694 O O . ILE A 1 84 ? -19.031 1.716 1.035 1 88.56 84 ILE A O 1
ATOM 698 N N . ASP A 1 85 ? -20.953 1.077 1.896 1 82.5 85 ASP A N 1
ATOM 699 C CA . ASP A 1 85 ? -21.344 2.398 2.375 1 82.5 85 ASP A CA 1
ATOM 700 C C . ASP A 1 85 ? -21.156 2.516 3.885 1 82.5 85 ASP A C 1
ATOM 702 O O . ASP A 1 85 ? -22 2.066 4.66 1 82.5 85 ASP A O 1
ATOM 706 N N . PHE A 1 86 ? -20.172 3.168 4.289 1 77.25 86 PHE A N 1
ATOM 707 C CA . PHE A 1 86 ? -19.828 3.27 5.703 1 77.25 86 PHE A CA 1
ATOM 708 C C . PHE A 1 86 ? -20.734 4.277 6.406 1 77.25 86 PHE A C 1
ATOM 710 O O . PHE A 1 86 ? -20.781 4.324 7.637 1 77.25 86 PHE A O 1
ATOM 717 N N . PHE A 1 87 ? -21.328 5.191 5.723 1 66.12 87 PHE A N 1
ATOM 718 C CA . PHE A 1 87 ? -22.156 6.234 6.309 1 66.12 87 PHE A CA 1
ATOM 719 C C . PHE A 1 87 ? -23.625 5.824 6.293 1 66.12 87 PHE A C 1
ATOM 721 O O . PHE A 1 87 ? -24.516 6.664 6.441 1 66.12 87 PHE A O 1
ATOM 728 N N . TYR A 1 88 ? -23.828 4.727 6 1 55.44 88 TYR A N 1
ATOM 729 C CA . TYR A 1 88 ? -25.219 4.301 5.824 1 55.44 88 TYR A CA 1
ATOM 730 C C . TYR A 1 88 ? -26.047 4.645 7.051 1 55.44 88 TYR A C 1
ATOM 732 O O . TYR A 1 88 ? -27.203 5.078 6.926 1 55.44 88 TYR A O 1
ATOM 740 N N . ASP A 1 89 ? -25.375 4.441 8.227 1 55.09 89 ASP A N 1
ATOM 741 C CA . ASP A 1 89 ? -26.188 4.746 9.398 1 55.09 89 ASP A CA 1
ATOM 742 C C . ASP A 1 89 ? -25.797 6.09 10.008 1 55.09 89 ASP A C 1
ATOM 744 O O . ASP A 1 89 ? -24.672 6.574 9.789 1 55.09 89 ASP A O 1
ATOM 748 N N . ASP A 1 90 ? -26.781 6.898 10.531 1 51.78 90 ASP A N 1
ATOM 749 C CA . ASP A 1 90 ? -26.938 8.242 11.086 1 51.78 90 ASP A CA 1
ATOM 750 C C . ASP A 1 90 ? -25.781 8.586 12.016 1 51.78 90 ASP A C 1
ATOM 752 O O . ASP A 1 90 ? -25.891 9.508 12.828 1 51.78 90 ASP A O 1
ATOM 756 N N . TYR A 1 91 ? -24.844 7.801 12.172 1 49.91 91 TYR A N 1
ATOM 757 C CA . TYR A 1 91 ? -23.938 8.039 13.281 1 49.91 91 TYR A CA 1
ATOM 758 C C . TYR A 1 91 ? -23.047 9.25 13.008 1 49.91 91 TYR A C 1
ATOM 760 O O . TYR A 1 91 ? -22.328 9.703 13.898 1 49.91 91 TYR A O 1
ATOM 768 N N . SER A 1 92 ? -23.047 9.672 11.836 1 53.09 92 SER A N 1
ATOM 769 C CA . SER A 1 92 ? -22.25 10.875 11.586 1 53.09 92 SER A CA 1
ATOM 770 C C . SER A 1 92 ? -23.094 12.133 11.797 1 53.09 92 SER A C 1
ATOM 772 O O . SER A 1 92 ? -22.922 13.125 11.086 1 53.09 92 SER A O 1
ATOM 774 N N . GLU A 1 93 ? -23.953 12.023 12.703 1 56.22 93 GLU A N 1
ATOM 775 C CA . GLU A 1 93 ? -24.766 13.227 12.922 1 56.22 93 GLU A CA 1
ATOM 776 C C . GLU A 1 93 ? -23.922 14.352 13.516 1 56.22 93 GLU A C 1
ATOM 778 O O . GLU A 1 93 ? -23.109 14.125 14.422 1 56.22 93 GLU A O 1
ATOM 783 N N . PRO A 1 94 ? -24.016 15.461 12.875 1 59.19 94 PRO A N 1
ATOM 784 C CA . PRO A 1 94 ? -23.297 16.625 13.398 1 59.19 94 PRO A CA 1
ATOM 785 C C . PRO A 1 94 ? -23.625 16.922 14.852 1 59.19 94 PRO A C 1
ATOM 787 O O . PRO A 1 94 ? -24.75 16.672 15.297 1 59.19 94 PRO A O 1
ATOM 790 N N . VAL A 1 95 ? -22.578 17.094 15.648 1 61.84 95 VAL A N 1
ATOM 791 C CA . VAL A 1 95 ? -22.797 17.672 16.969 1 61.84 95 VAL A CA 1
ATOM 792 C C . VAL A 1 95 ? -23.297 19.109 16.828 1 61.84 95 VAL A C 1
ATOM 794 O O . VAL A 1 95 ? -22.766 19.875 16.016 1 61.84 95 VAL A O 1
ATOM 797 N N . PHE A 1 96 ? -24.406 19.359 17.344 1 60.38 96 PHE A N 1
ATOM 798 C CA . PHE A 1 96 ? -24.969 20.703 17.281 1 60.38 96 PHE A CA 1
ATOM 799 C C . PHE A 1 96 ? -24.547 21.531 18.484 1 60.38 96 PHE A C 1
ATOM 801 O O . PHE A 1 96 ? -24.375 21 19.578 1 60.38 96 PHE A O 1
ATOM 808 N N . ASP A 1 97 ? -24.016 22.797 18.156 1 54.78 97 ASP A N 1
ATOM 809 C CA . ASP A 1 97 ? -23.703 23.688 19.266 1 54.78 97 ASP A CA 1
ATOM 810 C C . ASP A 1 97 ? -24.969 24.109 20.016 1 54.78 97 ASP A C 1
ATOM 812 O O . ASP A 1 97 ? -26.047 23.562 19.766 1 54.78 97 ASP A O 1
ATOM 816 N N . LYS A 1 98 ? -24.688 24.906 21.141 1 64.38 98 LYS A N 1
ATOM 817 C CA . LYS A 1 98 ? -25.766 25.328 22.031 1 64.38 98 LYS A CA 1
ATOM 818 C C . LYS A 1 98 ? -26.859 26.062 21.25 1 64.38 98 LYS A C 1
ATOM 820 O O . LYS A 1 98 ? -28.016 26.078 21.672 1 64.38 98 LYS A O 1
ATOM 825 N N . GLU A 1 99 ? -26.469 26.562 20.109 1 65.75 99 GLU A N 1
ATOM 826 C CA . GLU A 1 99 ? -27.453 27.328 19.344 1 65.75 99 GLU A CA 1
ATOM 827 C C . GLU A 1 99 ? -28.109 26.453 18.266 1 65.75 99 GLU A C 1
ATOM 829 O O . GLU A 1 99 ? -28.938 26.953 17.484 1 65.75 99 GLU A O 1
ATOM 834 N N . GLY A 1 100 ? -27.828 25.156 18.203 1 61.72 100 GLY A N 1
ATOM 835 C CA . GLY A 1 100 ? -28.469 24.234 17.266 1 61.72 100 GLY A CA 1
ATOM 836 C C . GLY A 1 100 ? -27.734 24.125 15.938 1 61.72 100 GLY A C 1
ATOM 837 O O . GLY A 1 100 ? -28.219 23.5 15.008 1 61.72 100 GLY A O 1
ATOM 838 N N . ASP A 1 101 ? -26.641 24.922 15.812 1 60.81 101 ASP A N 1
ATOM 839 C CA . ASP A 1 101 ? -25.875 24.859 14.57 1 60.81 101 ASP A CA 1
ATOM 840 C C . ASP A 1 101 ? -24.844 23.75 14.617 1 60.81 101 ASP A C 1
ATOM 842 O O . ASP A 1 101 ? -24.297 23.438 15.688 1 60.81 101 ASP A O 1
ATOM 846 N N . PRO A 1 102 ? -24.766 23.094 13.523 1 58.5 102 PRO A N 1
ATOM 847 C CA . PRO A 1 102 ? -23.75 22.047 13.492 1 58.5 102 PRO A CA 1
ATOM 848 C C . PRO A 1 102 ? -22.375 22.531 13.906 1 58.5 102 PRO A C 1
ATOM 850 O O . PRO A 1 102 ? -21.906 23.578 13.438 1 58.5 102 PRO A O 1
ATOM 853 N N . ASP A 1 103 ? -21.875 21.984 15.039 1 61.91 103 ASP A N 1
ATOM 854 C CA . ASP A 1 103 ? -20.516 22.266 15.484 1 61.91 103 ASP A CA 1
ATOM 855 C C . ASP A 1 103 ? -19.516 21.344 14.789 1 61.91 103 ASP A C 1
ATOM 857 O O . ASP A 1 103 ? -19.25 20.234 15.258 1 61.91 103 ASP A O 1
ATOM 861 N N . ILE A 1 104 ? -19.062 21.766 13.734 1 58.94 104 ILE A N 1
ATOM 862 C CA . ILE A 1 104 ? -18.188 20.984 12.852 1 58.94 104 ILE A CA 1
ATOM 863 C C . ILE A 1 104 ? -16.953 20.516 13.633 1 58.94 104 ILE A C 1
ATOM 865 O O . ILE A 1 104 ? -16.531 19.375 13.5 1 58.94 104 ILE A O 1
ATOM 869 N N . SER A 1 105 ? -16.453 21.406 14.43 1 59.25 105 SER A N 1
ATOM 870 C CA . SER A 1 105 ? -15.242 21.078 15.188 1 59.25 105 SER A CA 1
ATOM 871 C C . SER A 1 105 ? -15.484 19.922 16.141 1 59.25 105 SER A C 1
ATOM 873 O O . SER A 1 105 ? -14.695 18.969 16.188 1 59.25 105 SER A O 1
ATOM 875 N N . LYS A 1 106 ? -16.562 20.016 16.922 1 62.41 106 LYS A N 1
ATOM 876 C CA . LYS A 1 106 ? -16.875 18.953 17.875 1 62.41 106 LYS A CA 1
ATOM 877 C C . LYS A 1 106 ? -17.203 17.641 17.156 1 62.41 106 LYS A C 1
ATOM 879 O O . LYS A 1 106 ? -16.844 16.562 17.641 1 62.41 106 LYS A O 1
ATOM 884 N N . THR A 1 107 ? -17.797 17.812 16.016 1 61.56 107 THR A N 1
ATOM 885 C CA . THR A 1 107 ? -18.125 16.625 15.219 1 61.56 107 THR A CA 1
ATOM 886 C C . THR A 1 107 ? -16.844 15.93 14.75 1 61.56 107 THR A C 1
ATOM 888 O O . THR A 1 107 ? -16.734 14.703 14.828 1 61.56 107 THR A O 1
ATOM 891 N N . MET A 1 108 ? -15.945 16.672 14.375 1 60.56 108 MET A N 1
ATOM 892 C CA . MET A 1 108 ? -14.695 16.125 13.883 1 60.56 108 MET A CA 1
ATOM 893 C C . MET A 1 108 ? -13.922 15.422 15 1 60.56 108 MET A C 1
ATOM 895 O O . MET A 1 108 ? -13.344 14.352 14.789 1 60.56 108 MET A O 1
ATOM 899 N N . ILE A 1 109 ? -13.984 15.992 16.109 1 59.12 109 ILE A N 1
ATOM 900 C CA . ILE A 1 109 ? -13.297 15.422 17.266 1 59.12 109 ILE A CA 1
ATOM 901 C C . ILE A 1 109 ? -13.938 14.086 17.641 1 59.12 109 ILE A C 1
ATOM 903 O O . ILE A 1 109 ? -13.234 13.094 17.859 1 59.12 109 ILE A O 1
ATOM 907 N N . LEU A 1 110 ? -15.195 14.195 17.672 1 62.28 110 LEU A N 1
ATOM 908 C CA . LEU A 1 110 ? -15.922 12.969 17.984 1 62.28 110 LEU A CA 1
ATOM 909 C C . LEU A 1 110 ? -15.641 11.891 16.953 1 62.28 110 LEU A C 1
ATOM 911 O O . LEU A 1 110 ? -15.445 10.727 17.297 1 62.28 110 LEU A O 1
ATOM 915 N N . ASN A 1 111 ? -15.562 12.391 15.797 1 62.69 111 ASN A N 1
ATOM 916 C CA . ASN A 1 111 ? -15.359 11.445 14.711 1 62.69 111 ASN A CA 1
ATOM 917 C C . ASN A 1 111 ? -13.945 10.875 14.719 1 62.69 111 ASN A C 1
ATOM 919 O O . ASN A 1 111 ? -13.742 9.703 14.391 1 62.69 111 ASN A O 1
ATOM 923 N N . GLU A 1 112 ? -13.07 11.695 15.031 1 62.12 112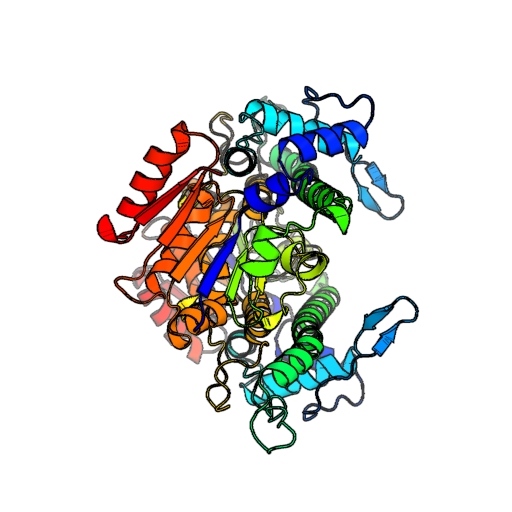 GLU A N 1
ATOM 924 C CA . GLU A 1 112 ? -11.703 11.203 15.148 1 62.12 112 GLU A CA 1
ATOM 925 C C . GLU A 1 112 ? -11.609 10.062 16.156 1 62.12 112 GLU A C 1
ATOM 927 O O . GLU A 1 112 ? -10.844 9.117 15.969 1 62.12 112 GLU A O 1
ATOM 932 N N . SER A 1 113 ? -12.461 10.195 17.094 1 63.28 113 SER A N 1
ATOM 933 C CA . SER A 1 113 ? -12.477 9.141 18.094 1 63.28 113 SER A CA 1
ATOM 934 C C . SER A 1 113 ? -13.047 7.848 17.531 1 63.28 113 SER A C 1
ATOM 936 O O . SER A 1 113 ? -12.75 6.762 18.031 1 63.28 113 SER A O 1
ATOM 938 N N . LYS A 1 114 ? -13.844 8.117 16.516 1 68.44 114 LYS A N 1
ATOM 939 C CA . LYS A 1 114 ? -14.484 6.965 15.883 1 68.44 114 LYS A CA 1
ATOM 940 C C . LYS A 1 114 ? -13.625 6.41 14.75 1 68.44 114 LYS A C 1
ATOM 942 O O . LYS A 1 114 ? -13.898 5.332 14.227 1 68.44 114 LYS A O 1
ATOM 947 N N . SER A 1 115 ? -12.609 7.156 14.422 1 73.56 115 SER A N 1
ATOM 948 C CA . SER A 1 115 ? -11.797 6.789 13.266 1 73.56 115 SER A CA 1
ATOM 949 C C . SER A 1 115 ? -11.156 5.418 13.453 1 73.56 115 SER A C 1
ATOM 951 O O . SER A 1 115 ? -11.055 4.637 12.5 1 73.56 115 SER A O 1
ATOM 953 N N . SER A 1 116 ? -10.867 5.094 14.625 1 77.38 116 SER A N 1
ATOM 954 C CA . SER A 1 116 ? -10.156 3.855 14.914 1 77.38 116 SER A CA 1
ATOM 955 C C . SER A 1 116 ? -11.031 2.637 14.656 1 77.38 116 SER A C 1
ATOM 957 O O . SER A 1 116 ? -10.539 1.583 14.25 1 77.38 116 SER A O 1
ATOM 959 N N . VAL A 1 117 ? -12.305 2.797 14.797 1 82.88 117 VAL A N 1
ATOM 960 C CA . VAL A 1 117 ? -13.195 1.647 14.664 1 82.88 117 VAL A CA 1
ATOM 961 C C . VAL A 1 117 ? -13.227 1.184 13.211 1 82.88 117 VAL A C 1
ATOM 963 O O . VAL A 1 117 ? -13.219 -0.019 12.938 1 82.88 117 VAL A O 1
ATOM 966 N N . TYR A 1 118 ? -13.227 2.109 12.281 1 83.19 118 TYR A N 1
ATOM 967 C CA . TYR A 1 118 ? -13.328 1.744 10.875 1 83.19 118 TYR A CA 1
ATOM 968 C C . TYR A 1 118 ? -12.062 1.05 10.398 1 83.19 118 TYR A C 1
ATOM 970 O O . TYR A 1 118 ? -12.125 0.09 9.625 1 83.19 118 TYR A O 1
ATOM 978 N N . SER A 1 119 ? -11.023 1.532 10.812 1 84.25 119 SER A N 1
ATOM 979 C CA . SER A 1 119 ? -9.773 0.839 10.516 1 84.25 119 SER A CA 1
ATOM 980 C C . SER A 1 119 ? -9.781 -0.581 11.078 1 84.25 119 SER A C 1
ATOM 982 O O . SER A 1 119 ? -9.391 -1.526 10.383 1 84.25 119 SER A O 1
ATOM 984 N N . GLU A 1 120 ? -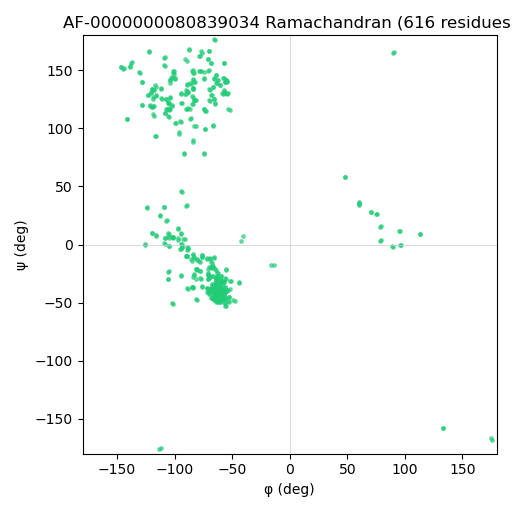10.195 -0.654 12.258 1 89.19 120 GLU A N 1
ATOM 985 C CA . GLU A 1 120 ? -10.211 -1.955 12.922 1 89.19 120 GLU A CA 1
ATOM 986 C C . GLU A 1 120 ? -11.18 -2.912 12.234 1 89.19 120 GLU A C 1
ATOM 988 O O . GLU A 1 120 ? -10.938 -4.121 12.188 1 89.19 120 GLU A O 1
ATOM 993 N N . LEU A 1 121 ? -12.281 -2.344 11.742 1 91.69 121 LEU A N 1
ATOM 994 C CA . LEU A 1 121 ? -13.258 -3.146 11.016 1 91.69 121 LEU A CA 1
ATOM 995 C C . LEU A 1 121 ? -12.602 -3.861 9.836 1 91.69 121 LEU A C 1
ATOM 997 O O . LEU A 1 121 ? -12.75 -5.074 9.672 1 91.69 121 LEU A O 1
ATOM 1001 N N . CYS A 1 122 ? -11.891 -3.133 9.047 1 93.56 122 CYS A N 1
ATOM 1002 C CA . CYS A 1 122 ? -11.297 -3.664 7.824 1 93.56 122 CYS A CA 1
ATOM 1003 C C . CYS A 1 122 ? -10.156 -4.621 8.141 1 93.56 122 CYS A C 1
ATOM 1005 O O . CYS A 1 122 ? -10.031 -5.676 7.52 1 93.56 122 CYS A O 1
ATOM 1007 N N . TYR A 1 123 ? -9.383 -4.305 9.156 1 93.75 123 TYR A N 1
ATOM 1008 C CA . TYR A 1 123 ? -8.297 -5.191 9.555 1 93.75 123 TYR A CA 1
ATOM 1009 C C . TYR A 1 123 ? -8.836 -6.496 10.125 1 93.75 123 TYR A C 1
ATOM 1011 O O . TYR A 1 123 ? -8.258 -7.562 9.906 1 93.75 123 TYR A O 1
ATOM 1019 N N . ASN A 1 124 ? -9.852 -6.336 10.875 1 95.88 124 ASN A N 1
ATOM 1020 C CA . ASN A 1 124 ? -10.469 -7.527 11.438 1 95.88 124 ASN A CA 1
ATOM 1021 C C . ASN A 1 124 ? -10.945 -8.484 10.344 1 95.88 124 ASN A C 1
ATOM 1023 O O . ASN A 1 124 ? -10.758 -9.695 10.445 1 95.88 124 ASN A O 1
ATOM 1027 N N . LEU A 1 125 ? -11.594 -7.965 9.359 1 96.81 125 LEU A N 1
ATOM 1028 C CA . LEU A 1 125 ? -12.055 -8.805 8.258 1 96.81 125 LEU A CA 1
ATOM 1029 C C . LEU A 1 125 ? -10.883 -9.484 7.566 1 96.81 125 LEU A C 1
ATOM 1031 O O . LEU A 1 125 ? -10.961 -10.672 7.227 1 96.81 125 LEU A O 1
ATOM 1035 N N . LYS A 1 126 ? -9.828 -8.734 7.332 1 96.5 126 LYS A N 1
ATOM 1036 C CA . LYS A 1 126 ? -8.625 -9.312 6.727 1 96.5 126 LYS A CA 1
ATOM 1037 C C . LYS A 1 126 ? -8.086 -10.461 7.57 1 96.5 126 LYS A C 1
ATOM 1039 O O . LYS A 1 126 ? -7.684 -11.492 7.035 1 96.5 126 LYS A O 1
ATOM 1044 N N . SER A 1 127 ? -8.07 -10.219 8.852 1 96.56 127 SER A N 1
ATOM 1045 C CA . SER A 1 127 ? -7.578 -11.234 9.766 1 96.56 127 SER A CA 1
ATOM 1046 C C . SER A 1 127 ? -8.453 -12.484 9.727 1 96.56 127 SER A C 1
ATOM 1048 O O . SER A 1 127 ? -7.945 -13.609 9.727 1 96.56 127 SER A O 1
ATOM 1050 N N . LEU A 1 128 ? -9.688 -12.273 9.719 1 97.44 128 LEU A N 1
ATOM 1051 C CA . LEU A 1 128 ? -10.633 -13.391 9.648 1 97.44 128 LEU A CA 1
ATOM 1052 C C . LEU A 1 128 ? -10.422 -14.188 8.367 1 97.44 128 LEU A C 1
ATOM 1054 O O . LEU A 1 128 ? -10.469 -15.422 8.383 1 97.44 128 LEU A O 1
ATOM 1058 N N . PHE A 1 129 ? -10.234 -13.477 7.281 1 97.88 129 PHE A N 1
ATOM 1059 C CA . PHE A 1 129 ? -10 -14.125 5.996 1 97.88 129 PHE A CA 1
ATOM 1060 C C . PHE A 1 129 ? -8.75 -15 6.051 1 97.88 129 PHE A C 1
ATOM 1062 O O . PHE A 1 129 ? -8.766 -16.141 5.594 1 97.88 129 PHE A O 1
ATOM 1069 N N . LYS A 1 130 ? -7.723 -14.445 6.559 1 97.56 130 LYS A N 1
ATOM 1070 C CA . LYS A 1 130 ? -6.477 -15.188 6.707 1 97.56 130 LYS A CA 1
ATOM 1071 C C . LYS A 1 130 ? -6.68 -16.438 7.555 1 97.56 130 LYS A C 1
ATOM 1073 O O . LYS A 1 130 ? -6.176 -17.516 7.223 1 97.56 130 LYS A O 1
ATOM 1078 N N . GLU A 1 131 ? -7.348 -16.266 8.648 1 97.38 131 GLU A N 1
ATOM 1079 C CA . GLU A 1 131 ? -7.637 -17.406 9.523 1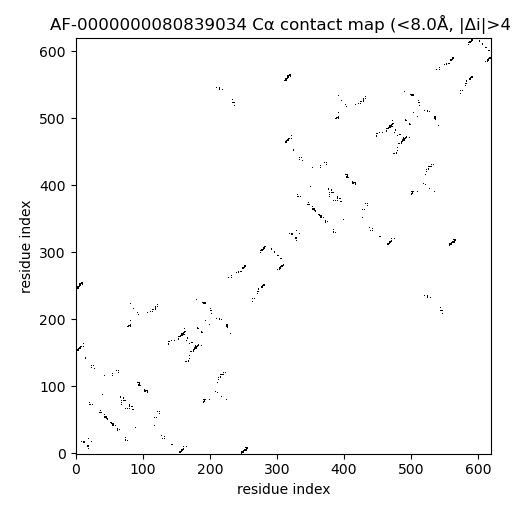 97.38 131 GLU A CA 1
ATOM 1080 C C . GLU A 1 131 ? -8.414 -18.484 8.789 1 97.38 131 GLU A C 1
ATOM 1082 O O . GLU A 1 131 ? -8.133 -19.672 8.953 1 97.38 131 GLU A O 1
ATOM 1087 N N . TRP A 1 132 ? -9.352 -18.062 8.055 1 98.12 132 TRP A N 1
ATOM 1088 C CA . TRP A 1 132 ? -10.148 -19 7.277 1 98.12 132 TRP A CA 1
ATOM 1089 C C . TRP A 1 132 ? -9.273 -19.781 6.305 1 98.12 132 TRP A C 1
ATOM 1091 O O . TRP A 1 132 ? -9.352 -21.016 6.242 1 98.12 132 TRP A O 1
ATOM 1101 N N . ILE A 1 133 ? -8.43 -19.094 5.551 1 97.88 133 ILE A N 1
ATOM 1102 C CA . ILE A 1 133 ? -7.547 -19.75 4.586 1 97.88 133 ILE A CA 1
ATOM 1103 C C . ILE A 1 133 ? -6.648 -20.75 5.301 1 97.88 133 ILE A C 1
ATOM 1105 O O . ILE A 1 133 ? -6.379 -21.828 4.785 1 97.88 133 ILE A O 1
ATOM 1109 N N . GLN A 1 134 ? -6.199 -20.375 6.477 1 96.56 134 GLN A N 1
ATOM 1110 C CA . GLN A 1 134 ? -5.328 -21.25 7.262 1 96.56 134 GLN A CA 1
ATOM 1111 C C . GLN A 1 134 ? -6.039 -22.547 7.633 1 96.56 134 GLN A C 1
ATOM 1113 O O . GLN A 1 134 ? -5.391 -23.578 7.812 1 96.56 134 GLN A O 1
ATOM 1118 N N . LYS A 1 135 ? -7.297 -22.547 7.73 1 96.06 135 LYS A N 1
ATOM 1119 C CA . LYS A 1 135 ? -8.062 -23.703 8.211 1 96.06 135 LYS A CA 1
ATOM 1120 C C . LYS A 1 135 ? -8.445 -24.625 7.059 1 96.06 135 LYS A C 1
ATOM 1122 O O . LYS A 1 135 ? -8.945 -25.734 7.285 1 96.06 135 LYS A O 1
ATOM 1127 N N . ILE A 1 136 ? -8.219 -24.141 5.832 1 96.5 136 ILE A N 1
ATOM 1128 C CA . ILE A 1 136 ? -8.547 -24.969 4.688 1 96.5 136 ILE A CA 1
ATOM 1129 C C . ILE A 1 136 ? -7.578 -26.156 4.613 1 96.5 136 ILE A C 1
ATOM 1131 O O . ILE A 1 136 ? -6.363 -25.953 4.57 1 96.5 136 ILE A O 1
ATOM 1135 N N . ARG A 1 137 ? -8.109 -27.391 4.613 1 91.81 137 ARG A N 1
ATOM 1136 C CA . ARG A 1 137 ? -7.309 -28.609 4.578 1 91.81 137 ARG A CA 1
ATOM 1137 C C . ARG A 1 137 ? -7.137 -29.125 3.15 1 91.81 137 ARG A C 1
ATOM 1139 O O . ARG A 1 137 ? -8.094 -29.141 2.375 1 91.81 137 ARG A O 1
ATOM 1146 N N . ILE A 1 138 ? -5.934 -29.391 2.842 1 95.25 138 ILE A N 1
ATOM 1147 C CA . ILE A 1 138 ? -5.605 -30.062 1.593 1 95.25 138 ILE A CA 1
ATOM 1148 C C . ILE A 1 138 ? -5.223 -31.516 1.879 1 95.25 138 ILE A C 1
ATOM 1150 O O . ILE A 1 138 ? -4.148 -31.781 2.422 1 95.25 138 ILE A O 1
ATOM 1154 N N . LEU A 1 139 ? -6.059 -32.438 1.467 1 94.81 139 LEU A N 1
ATOM 1155 C CA . LEU A 1 139 ? -5.848 -33.844 1.757 1 94.81 139 LEU A CA 1
ATOM 1156 C C . LEU A 1 139 ? -5.27 -34.562 0.544 1 94.81 139 LEU A C 1
ATOM 1158 O O . LEU A 1 139 ? -5.645 -34.281 -0.594 1 94.81 139 LEU A O 1
ATOM 1162 N N . LYS A 1 140 ? -4.5 -35.562 0.792 1 93.69 140 LYS A N 1
ATOM 1163 C CA . LYS A 1 140 ? -3.855 -36.344 -0.27 1 93.69 140 LYS A CA 1
ATOM 1164 C C . LYS A 1 140 ? -4.891 -37.031 -1.149 1 93.69 140 LYS A C 1
ATOM 1166 O O . LYS A 1 140 ? -4.695 -37.156 -2.357 1 93.69 140 LYS A O 1
ATOM 1171 N N . ARG A 1 141 ? -5.961 -37.406 -0.547 1 94.5 141 ARG A N 1
ATOM 1172 C CA . ARG A 1 141 ? -6.992 -38.156 -1.265 1 94.5 141 ARG A CA 1
ATOM 1173 C C . ARG A 1 141 ? -7.684 -37.281 -2.299 1 94.5 141 ARG A C 1
ATOM 1175 O O . ARG A 1 141 ? -8.406 -37.781 -3.164 1 94.5 141 ARG A O 1
ATOM 1182 N N . TYR A 1 142 ? -7.445 -35.969 -2.217 1 95.31 142 TYR A N 1
ATOM 1183 C CA . TYR A 1 142 ? -8.062 -35.031 -3.17 1 95.31 142 TYR A CA 1
ATOM 1184 C C . TYR A 1 142 ? -7.352 -35.094 -4.52 1 95.31 142 TYR A C 1
ATOM 1186 O O . TYR A 1 142 ? -7.848 -34.562 -5.512 1 95.31 142 TYR A O 1
ATOM 1194 N N . ARG A 1 143 ? -6.23 -35.75 -4.574 1 95.81 143 ARG A N 1
ATOM 1195 C CA . ARG A 1 143 ? -5.457 -35.844 -5.809 1 95.81 143 ARG A CA 1
ATOM 1196 C C . ARG A 1 143 ? -6.27 -36.531 -6.914 1 95.81 143 ARG A C 1
ATOM 1198 O O . ARG A 1 143 ? -6.961 -37.5 -6.668 1 95.81 143 ARG A O 1
ATOM 1205 N N . GLN A 1 144 ? -6.176 -35.969 -8.086 1 95.94 144 GLN A N 1
ATOM 1206 C CA . GLN A 1 144 ? -6.898 -36.5 -9.227 1 95.94 144 GLN A CA 1
ATOM 1207 C C . GLN A 1 144 ? -5.934 -37 -10.305 1 95.94 144 GLN A C 1
ATOM 1209 O O . GLN A 1 144 ? -5.023 -36.281 -10.711 1 95.94 144 GLN A O 1
ATOM 1214 N N . GLU A 1 145 ? -6.184 -38.125 -10.852 1 95.38 145 GLU A N 1
ATOM 1215 C CA . GLU A 1 145 ? -5.312 -38.781 -11.828 1 95.38 145 GLU A CA 1
ATOM 1216 C C . GLU A 1 145 ? -5.199 -37.938 -13.102 1 95.38 145 GLU A C 1
ATOM 1218 O O . GLU A 1 145 ? -4.129 -37.875 -13.711 1 95.38 145 GLU A O 1
ATOM 1223 N N . TYR A 1 146 ? -6.273 -37.406 -13.445 1 94.12 146 TYR A N 1
ATOM 1224 C CA . TYR A 1 146 ? -6.297 -36.594 -14.648 1 94.12 146 TYR A CA 1
ATOM 1225 C C . TYR A 1 146 ? -5.203 -35.531 -14.609 1 94.12 146 TYR A C 1
ATOM 1227 O O . TYR A 1 146 ? -4.426 -35.406 -15.555 1 94.12 146 TYR A O 1
ATOM 1235 N N . PHE A 1 147 ? -5.102 -34.812 -13.547 1 95.81 147 PHE A N 1
ATOM 1236 C CA . PHE A 1 147 ? -4.145 -33.719 -13.438 1 95.81 147 PHE A CA 1
ATOM 1237 C C . PHE A 1 147 ? -2.738 -34.25 -13.188 1 95.81 147 PHE A C 1
ATOM 1239 O O . PHE A 1 147 ? -1.755 -33.656 -13.609 1 95.81 147 PHE A O 1
ATOM 1246 N N . GLU A 1 148 ? -2.629 -35.344 -12.555 1 94.25 148 GLU A N 1
ATOM 1247 C CA . GLU A 1 148 ? -1.328 -35.969 -12.352 1 94.25 148 GLU A CA 1
ATOM 1248 C C . GLU A 1 148 ? -0.635 -36.25 -13.688 1 94.25 148 GLU A C 1
ATOM 1250 O O . GLU A 1 148 ? 0.587 -36.094 -13.797 1 94.25 148 GLU A O 1
ATOM 1255 N N . ASN A 1 149 ? -1.447 -36.625 -14.609 1 93.62 149 ASN A N 1
ATOM 1256 C CA . ASN A 1 149 ? -0.912 -36.969 -15.93 1 93.62 149 ASN A CA 1
ATOM 1257 C C . ASN A 1 149 ? -0.721 -35.719 -16.781 1 93.62 149 ASN A C 1
ATOM 1259 O O . ASN A 1 149 ? 0.156 -35.656 -17.641 1 93.62 149 ASN A O 1
ATOM 1263 N N . LYS A 1 150 ? -1.49 -34.75 -16.516 1 94.56 150 LYS A N 1
ATOM 1264 C CA . LYS A 1 150 ? -1.52 -33.531 -17.344 1 94.56 150 LYS A CA 1
ATOM 1265 C C . LYS A 1 150 ? -0.429 -32.562 -16.922 1 94.56 150 LYS A C 1
ATOM 1267 O O . LYS A 1 150 ? 0.18 -31.906 -17.766 1 94.56 150 LYS A O 1
ATOM 1272 N N . PHE A 1 151 ? -0.203 -32.5 -15.656 1 96.31 151 PHE A N 1
ATOM 1273 C CA . PHE A 1 151 ? 0.757 -31.531 -15.125 1 96.31 151 PHE A CA 1
ATOM 1274 C C . PHE A 1 151 ? 2.178 -32.062 -15.219 1 96.31 151 PHE A C 1
ATOM 1276 O O . PHE A 1 151 ? 2.461 -33.188 -14.742 1 96.31 151 PHE A O 1
ATOM 1283 N N . LYS A 1 152 ? 3.029 -31.328 -15.859 1 94.38 152 LYS A N 1
ATOM 1284 C CA . LYS A 1 152 ? 4.461 -31.609 -15.859 1 94.38 152 LYS A CA 1
ATOM 1285 C C . LYS A 1 152 ? 5.23 -30.578 -15.031 1 94.38 152 LYS A C 1
ATOM 1287 O O . LYS A 1 152 ? 4.848 -29.406 -14.977 1 94.38 152 LYS A O 1
ATOM 1292 N N . LYS A 1 153 ? 6.312 -30.984 -14.547 1 90 153 LYS A N 1
ATOM 1293 C CA . LYS A 1 153 ? 7.066 -30.156 -13.609 1 90 153 LYS A CA 1
ATOM 1294 C C . LYS A 1 153 ? 7.684 -28.953 -14.305 1 90 153 LYS A C 1
ATOM 1296 O O . LYS A 1 153 ? 8.016 -27.953 -13.648 1 90 153 LYS A O 1
ATOM 1301 N N . ASN A 1 154 ? 7.805 -29.031 -15.578 1 91.19 154 ASN A N 1
ATOM 1302 C CA . ASN A 1 154 ? 8.438 -27.922 -16.297 1 91.19 154 ASN A CA 1
ATOM 1303 C C . ASN A 1 154 ? 7.41 -26.922 -16.812 1 91.19 154 ASN A C 1
ATOM 1305 O O . ASN A 1 154 ? 7.77 -25.906 -17.391 1 91.19 154 ASN A O 1
ATOM 1309 N N . ASN A 1 155 ? 6.105 -27.219 -16.578 1 96.12 155 ASN A N 1
ATOM 1310 C CA . ASN A 1 155 ? 5.059 -26.281 -16.938 1 96.12 155 ASN A CA 1
ATOM 1311 C C . ASN A 1 155 ? 5.066 -25.062 -16.031 1 96.12 155 ASN A C 1
ATOM 1313 O O . ASN A 1 155 ? 5.672 -25.078 -14.953 1 96.12 155 ASN A O 1
ATOM 1317 N N . LEU A 1 156 ? 4.465 -23.984 -16.516 1 96.44 156 LEU A N 1
ATOM 1318 C CA . LEU A 1 156 ? 4.254 -22.797 -15.703 1 96.44 156 LEU A CA 1
ATOM 1319 C C . LEU A 1 156 ? 2.826 -22.75 -15.172 1 96.44 156 LEU A C 1
ATOM 1321 O O . LEU A 1 156 ? 1.883 -23.109 -15.875 1 96.44 156 LEU A O 1
ATOM 1325 N N . PHE A 1 157 ? 2.764 -22.266 -13.938 1 97.88 157 PHE A N 1
ATOM 1326 C CA . PHE A 1 157 ? 1.456 -22.188 -13.297 1 97.88 157 PHE A CA 1
ATOM 1327 C C . PHE A 1 157 ? 1.2 -20.797 -12.742 1 97.88 157 PHE A C 1
ATOM 1329 O O . PHE A 1 157 ? 1.98 -20.297 -11.93 1 97.88 157 PHE A O 1
ATOM 1336 N N . PHE A 1 158 ? 0.163 -20.188 -13.227 1 98.31 158 PHE A N 1
ATOM 1337 C CA . PHE A 1 158 ? -0.397 -18.953 -12.695 1 98.31 158 PHE A CA 1
ATOM 1338 C C . PHE A 1 158 ? -1.688 -19.219 -11.93 1 98.31 158 PHE A C 1
ATOM 1340 O O . PHE A 1 158 ? -2.689 -19.625 -12.523 1 98.31 158 PHE A O 1
ATOM 1347 N N . THR A 1 159 ? -1.678 -18.953 -10.641 1 98.56 159 THR A N 1
ATOM 1348 C CA . THR A 1 159 ? -2.859 -19.344 -9.883 1 98.56 159 THR A CA 1
ATOM 1349 C C . THR A 1 159 ? -3.398 -18.172 -9.07 1 98.56 159 THR A C 1
ATOM 1351 O O . THR A 1 159 ? -2.627 -17.391 -8.508 1 98.56 159 THR A O 1
ATOM 1354 N N . PHE A 1 160 ? -4.738 -18.078 -9.055 1 98.25 160 PHE A N 1
ATOM 1355 C CA . PHE A 1 160 ? -5.445 -17.078 -8.25 1 98.25 160 PHE A CA 1
ATOM 1356 C C . PHE A 1 160 ? -5.73 -17.609 -6.852 1 98.25 160 PHE A C 1
ATOM 1358 O O . PHE A 1 160 ? -6.227 -16.891 -5.996 1 98.25 160 PHE A O 1
ATOM 1365 N N . ASN A 1 161 ? -5.387 -18.875 -6.602 1 97.94 161 ASN A N 1
ATOM 1366 C CA . ASN A 1 161 ? -5.773 -19.516 -5.352 1 97.94 161 ASN A CA 1
ATOM 1367 C C . ASN A 1 161 ? -4.785 -19.203 -4.23 1 97.94 161 ASN A C 1
ATOM 1369 O O . ASN A 1 161 ? -3.584 -19.078 -4.469 1 97.94 161 ASN A O 1
ATOM 1373 N N . TYR A 1 162 ? -5.363 -19.156 -3.09 1 97.56 162 TYR A N 1
ATOM 1374 C CA . TYR A 1 162 ? -4.551 -18.969 -1.894 1 97.56 162 TYR A CA 1
ATOM 1375 C C . TYR A 1 162 ? -3.965 -20.297 -1.418 1 97.56 162 TYR A C 1
ATOM 1377 O O . TYR A 1 162 ? -2.965 -20.312 -0.696 1 97.56 162 TYR A O 1
ATOM 1385 N N . THR A 1 163 ? -4.582 -21.375 -1.71 1 97.19 163 THR A N 1
ATOM 1386 C CA . THR A 1 163 ? -4.215 -22.719 -1.254 1 97.19 163 THR A CA 1
ATOM 1387 C C . THR A 1 163 ? -3.043 -23.266 -2.066 1 97.19 163 THR A C 1
ATOM 1389 O O . THR A 1 163 ? -2.934 -23 -3.266 1 97.19 163 THR A O 1
ATOM 1392 N N . LYS A 1 164 ? -2.236 -24.078 -1.489 1 96.56 164 LYS A N 1
ATOM 1393 C CA . LYS A 1 164 ? -1.071 -24.672 -2.135 1 96.56 164 LYS A CA 1
ATOM 1394 C C . LYS A 1 164 ? -1.405 -26.047 -2.715 1 96.56 164 LYS A C 1
ATOM 1396 O O . LYS A 1 164 ? -0.659 -27.016 -2.518 1 96.56 164 LYS A O 1
ATOM 1401 N N . THR A 1 165 ? -2.51 -26.109 -3.385 1 97.69 165 THR A N 1
ATOM 1402 C CA . THR A 1 165 ? -2.994 -27.359 -3.963 1 97.69 165 THR A CA 1
ATOM 1403 C C . THR A 1 165 ? -1.991 -27.922 -4.973 1 97.69 165 THR A C 1
ATOM 1405 O O . THR A 1 165 ? -1.654 -29.094 -4.934 1 97.69 165 THR A O 1
ATOM 1408 N N . LEU A 1 166 ? -1.429 -27.109 -5.867 1 97.81 166 LEU A N 1
ATOM 1409 C CA . LEU A 1 166 ? -0.471 -27.516 -6.887 1 97.81 166 LEU A CA 1
ATOM 1410 C C . LEU A 1 166 ? 0.784 -28.109 -6.25 1 97.81 166 LEU A C 1
ATOM 1412 O O . LEU A 1 166 ? 1.265 -29.156 -6.672 1 97.81 166 LEU A O 1
ATOM 1416 N N . GLU A 1 167 ? 1.232 -27.406 -5.246 1 94.94 167 GLU A N 1
ATOM 1417 C CA . GLU A 1 167 ? 2.449 -27.812 -4.543 1 94.94 167 GLU A CA 1
ATOM 1418 C C . GLU A 1 167 ? 2.238 -29.109 -3.768 1 94.94 167 GLU A C 1
ATOM 1420 O O . GLU A 1 167 ? 3.047 -30.031 -3.865 1 94.94 167 GLU A O 1
ATOM 1425 N N . LYS A 1 168 ? 1.156 -29.203 -3.062 1 95.06 168 LYS A N 1
ATOM 1426 C CA . LYS A 1 168 ? 0.967 -30.266 -2.088 1 95.06 168 LYS A CA 1
ATOM 1427 C C . LYS A 1 168 ? 0.43 -31.531 -2.756 1 95.06 168 LYS A C 1
ATOM 1429 O O . LYS A 1 168 ? 0.816 -32.656 -2.393 1 95.06 168 LYS A O 1
ATOM 1434 N N . LEU A 1 169 ? -0.41 -31.391 -3.713 1 96.69 169 LEU A N 1
ATOM 1435 C CA . LEU A 1 169 ? -1.042 -32.562 -4.297 1 96.69 169 LEU A CA 1
ATOM 1436 C C . LEU A 1 169 ? -0.279 -33.031 -5.531 1 96.69 169 LEU A C 1
ATOM 1438 O O . LEU A 1 169 ? -0.274 -34.219 -5.848 1 96.69 169 LEU A O 1
ATOM 1442 N N . TYR A 1 170 ? 0.404 -32.156 -6.207 1 97.06 170 TYR A N 1
ATOM 1443 C CA . TYR A 1 170 ? 0.968 -32.531 -7.5 1 97.06 170 TYR A CA 1
ATOM 1444 C C . TYR A 1 170 ? 2.467 -32.25 -7.539 1 97.06 170 TYR A C 1
ATOM 1446 O O . TYR A 1 170 ? 3.107 -32.406 -8.578 1 97.06 170 TYR A O 1
ATOM 1454 N N . ASN A 1 171 ? 3.01 -31.734 -6.453 1 94.38 171 ASN A N 1
ATOM 1455 C CA . ASN A 1 171 ? 4.445 -31.562 -6.262 1 94.38 171 ASN A CA 1
ATOM 1456 C C . ASN A 1 171 ? 5.047 -30.656 -7.328 1 94.38 171 ASN A C 1
ATOM 1458 O O . ASN A 1 171 ? 6.133 -30.938 -7.848 1 94.38 171 ASN A O 1
ATOM 1462 N N . ILE A 1 172 ? 4.324 -29.672 -7.77 1 94.75 172 ILE A N 1
ATOM 1463 C CA . ILE A 1 172 ? 4.859 -28.688 -8.711 1 94.75 172 ILE A CA 1
ATOM 1464 C C . ILE A 1 172 ? 5.898 -27.812 -8.016 1 94.75 172 ILE A C 1
ATOM 1466 O O . ILE A 1 172 ? 5.664 -27.328 -6.91 1 94.75 172 ILE A O 1
ATOM 1470 N N . PRO A 1 173 ? 7.039 -27.609 -8.641 1 88.75 173 PRO A N 1
ATOM 1471 C CA . PRO A 1 173 ? 8.07 -26.766 -8.031 1 88.75 173 PRO A CA 1
ATOM 1472 C C . PRO A 1 173 ? 7.609 -25.328 -7.84 1 88.75 173 PRO A C 1
ATOM 1474 O O . PRO A 1 173 ? 6.961 -24.75 -8.727 1 88.75 173 PRO A O 1
ATOM 1477 N N . LEU A 1 174 ? 7.992 -24.75 -6.738 1 86 174 LEU A N 1
ATOM 1478 C CA . LEU A 1 174 ? 7.582 -23.406 -6.375 1 86 174 LEU A CA 1
ATOM 1479 C C . LEU A 1 174 ? 8.039 -22.391 -7.422 1 86 174 LEU A C 1
ATOM 1481 O O . LEU A 1 174 ? 7.348 -21.406 -7.684 1 86 174 LEU A O 1
ATOM 1485 N N . GLU A 1 175 ? 9.164 -22.594 -8.047 1 83.19 175 GLU A N 1
ATOM 1486 C CA . GLU A 1 175 ? 9.734 -21.656 -9.008 1 83.19 175 GLU A CA 1
ATOM 1487 C C . GLU A 1 175 ? 8.891 -21.578 -10.273 1 83.19 175 GLU A C 1
ATOM 1489 O O . GLU A 1 175 ? 9.047 -20.656 -11.086 1 83.19 175 GLU A O 1
ATOM 1494 N N . ASN A 1 176 ? 8 -22.578 -10.422 1 91.62 176 ASN A N 1
ATOM 1495 C CA . ASN A 1 176 ? 7.172 -22.625 -11.625 1 91.62 176 ASN A CA 1
ATOM 1496 C C . ASN A 1 176 ? 5.738 -22.188 -11.32 1 91.62 176 ASN A C 1
ATOM 1498 O O . ASN A 1 176 ? 4.867 -22.266 -12.188 1 91.62 176 ASN A O 1
ATOM 1502 N N . ILE A 1 177 ? 5.516 -21.734 -10.07 1 94.69 177 ILE A N 1
ATOM 1503 C CA . ILE A 1 177 ? 4.176 -21.328 -9.656 1 94.69 177 ILE A CA 1
ATOM 1504 C C . ILE A 1 177 ? 4.188 -19.859 -9.242 1 94.69 177 ILE A C 1
ATOM 1506 O O . ILE A 1 177 ? 5.082 -19.406 -8.516 1 94.69 177 ILE A O 1
ATOM 1510 N N . LEU A 1 178 ? 3.217 -19.109 -9.711 1 96.12 178 LEU A N 1
ATOM 1511 C CA . LEU A 1 178 ? 2.969 -17.766 -9.18 1 96.12 178 LEU A CA 1
ATOM 1512 C C . LEU A 1 178 ? 1.577 -17.688 -8.562 1 96.12 178 LEU A C 1
ATOM 1514 O O . LEU A 1 178 ? 0.572 -17.766 -9.273 1 96.12 178 LEU A O 1
ATOM 1518 N N . HIS A 1 179 ? 1.544 -17.562 -7.254 1 97.06 179 HIS A N 1
ATOM 1519 C CA . HIS A 1 179 ? 0.312 -17.172 -6.578 1 97.06 179 HIS A CA 1
ATOM 1520 C C . HIS A 1 179 ? 0.107 -15.656 -6.629 1 97.06 179 HIS A C 1
ATOM 1522 O O . HIS A 1 179 ? 0.629 -14.93 -5.781 1 97.06 179 HIS A O 1
ATOM 1528 N N . ILE A 1 180 ? -0.735 -15.211 -7.5 1 97.62 180 ILE A N 1
ATOM 1529 C CA . ILE A 1 180 ? -0.797 -13.781 -7.789 1 97.62 180 ILE A CA 1
ATOM 1530 C C . ILE A 1 180 ? -1.414 -13.039 -6.605 1 97.62 180 ILE A C 1
ATOM 1532 O O . ILE A 1 180 ? -1.113 -11.867 -6.375 1 97.62 180 ILE A O 1
ATOM 1536 N N . HIS A 1 181 ? -2.242 -13.789 -5.844 1 97.25 181 HIS A N 1
ATOM 1537 C CA . HIS A 1 181 ? -2.924 -13.156 -4.715 1 97.25 181 HIS A CA 1
ATOM 1538 C C . HIS A 1 181 ? -2.244 -13.508 -3.396 1 97.25 181 HIS A C 1
ATOM 1540 O O . HIS A 1 181 ? -2.75 -13.172 -2.324 1 97.25 181 HIS A O 1
ATOM 1546 N N . GLY A 1 182 ? -1.149 -14.172 -3.512 1 94.56 182 GLY A N 1
ATOM 1547 C CA . GLY A 1 182 ? -0.387 -14.508 -2.32 1 94.56 182 GLY A CA 1
ATOM 1548 C C . GLY A 1 182 ? -0.791 -15.836 -1.703 1 94.56 182 GLY A C 1
ATOM 1549 O O . GLY A 1 182 ? -1.788 -16.438 -2.109 1 94.56 182 GLY A O 1
ATOM 1550 N N . THR A 1 183 ? 0.094 -16.297 -0.816 1 93.25 183 THR A N 1
ATOM 1551 C CA . THR A 1 183 ? -0.137 -17.484 -0.001 1 93.25 183 THR A CA 1
ATOM 1552 C C . THR A 1 183 ? 0.317 -17.234 1.438 1 93.25 183 THR A C 1
ATOM 1554 O O . THR A 1 183 ? 1.104 -16.328 1.704 1 93.25 183 THR A O 1
ATOM 1557 N N . LEU A 1 184 ? -0.287 -18.031 2.291 1 90.56 184 LEU A N 1
ATOM 1558 C CA . LEU A 1 184 ? 0.147 -17.953 3.682 1 90.56 184 LEU A CA 1
ATOM 1559 C C . LEU A 1 184 ? 1.59 -18.422 3.828 1 90.56 184 LEU A C 1
ATOM 1561 O O . LEU A 1 184 ? 2.031 -19.312 3.109 1 90.56 184 LEU A O 1
ATOM 1565 N N . PRO A 1 185 ? 2.352 -17.781 4.684 1 83.31 185 PRO A N 1
ATOM 1566 C CA . PRO A 1 185 ? 2.008 -16.812 5.715 1 83.31 185 PRO A CA 1
ATOM 1567 C C . PRO A 1 185 ? 2.094 -15.367 5.215 1 83.31 185 PRO A C 1
ATOM 1569 O O . PRO A 1 185 ? 1.904 -14.43 5.988 1 83.31 185 PRO A O 1
ATOM 1572 N N . LYS A 1 186 ? 2.354 -15.164 3.934 1 82.56 186 LYS A N 1
ATOM 1573 C CA . LYS A 1 186 ? 2.412 -13.812 3.395 1 82.56 186 LYS A CA 1
ATOM 1574 C C . LYS A 1 186 ? 1.025 -13.18 3.348 1 82.56 186 LYS A C 1
ATOM 1576 O O . LYS A 1 186 ? 0.023 -13.844 3.615 1 82.56 186 LYS A O 1
ATOM 1581 N N . ASP A 1 187 ? 1.053 -11.93 3.152 1 87.44 187 ASP A N 1
ATOM 1582 C CA . ASP A 1 187 ? -0.22 -11.219 3.055 1 87.44 187 ASP A CA 1
ATOM 1583 C C . ASP A 1 187 ? -1.021 -11.695 1.845 1 87.44 187 ASP A C 1
ATOM 1585 O O . ASP A 1 187 ? -0.448 -12.031 0.805 1 87.44 187 ASP A O 1
ATOM 1589 N N . LEU A 1 188 ? -2.295 -11.711 1.993 1 96.31 188 LEU A N 1
ATOM 1590 C CA . LEU A 1 188 ? -3.215 -12.148 0.947 1 96.31 188 LEU A CA 1
ATOM 1591 C C . LEU A 1 188 ? -3.893 -10.945 0.291 1 96.31 188 LEU A C 1
ATOM 1593 O O . LEU A 1 188 ? -4.238 -9.977 0.968 1 96.31 188 LEU A O 1
ATOM 1597 N N . ILE A 1 189 ? -4.043 -11.062 -0.952 1 97.12 189 ILE A N 1
ATOM 1598 C CA . ILE A 1 189 ? -4.672 -9.992 -1.712 1 97.12 189 ILE A CA 1
ATOM 1599 C C . ILE A 1 189 ? -6.078 -10.414 -2.133 1 97.12 189 ILE A C 1
ATOM 1601 O O . ILE A 1 189 ? -6.246 -11.398 -2.852 1 97.12 189 ILE A O 1
ATOM 1605 N N . PHE A 1 190 ? -7.059 -9.773 -1.689 1 97.31 190 PHE A N 1
ATOM 1606 C CA . PHE A 1 190 ? -8.438 -9.969 -2.121 1 97.31 190 PHE A CA 1
ATOM 1607 C C . PHE A 1 190 ? -9.203 -8.648 -2.086 1 97.31 190 PHE A C 1
ATOM 1609 O O . PHE A 1 190 ? -8.82 -7.719 -1.377 1 97.31 190 PHE A O 1
ATOM 1616 N N . GLY A 1 191 ? -10.188 -8.57 -2.918 1 97.25 191 GLY A N 1
ATOM 1617 C CA . GLY A 1 191 ? -11.031 -7.383 -2.91 1 97.25 191 GLY A CA 1
ATOM 1618 C C . GLY A 1 191 ? -11.297 -6.828 -4.297 1 97.25 191 GLY A C 1
ATOM 1619 O O . GLY A 1 191 ? -11.25 -7.562 -5.285 1 97.25 191 GLY A O 1
ATOM 1620 N N . HIS A 1 192 ? -11.648 -5.523 -4.355 1 96.44 192 HIS A N 1
ATOM 1621 C CA . HIS A 1 192 ? -12.078 -4.855 -5.582 1 96.44 192 HIS A CA 1
ATOM 1622 C C . HIS A 1 192 ? -10.891 -4.297 -6.352 1 96.44 192 HIS A C 1
ATOM 1624 O O . HIS A 1 192 ? -9.758 -4.324 -5.863 1 96.44 192 HIS A O 1
ATOM 1630 N N . ASN A 1 193 ? -11.078 -3.893 -7.555 1 94.94 193 ASN A N 1
ATOM 1631 C CA . ASN A 1 193 ? -10.008 -3.295 -8.344 1 94.94 193 ASN A CA 1
ATOM 1632 C C . ASN A 1 193 ? -10.391 -1.91 -8.852 1 94.94 193 ASN A C 1
ATOM 1634 O O . ASN A 1 193 ? -10 -1.521 -9.953 1 94.94 193 ASN A O 1
ATOM 1638 N N . LEU A 1 194 ? -11.195 -1.221 -8.062 1 93.62 194 LEU A N 1
ATOM 1639 C CA . LEU A 1 194 ? -11.578 0.137 -8.438 1 93.62 194 LEU A CA 1
ATOM 1640 C C . LEU A 1 194 ? -10.344 1.007 -8.656 1 93.62 194 LEU A C 1
ATOM 1642 O O . LEU A 1 194 ? -9.359 0.897 -7.922 1 93.62 194 LEU A O 1
ATOM 1646 N N . LYS A 1 195 ? -10.469 1.817 -9.703 1 92.19 195 LYS A N 1
ATOM 1647 C CA . LYS A 1 195 ? -9.445 2.842 -9.883 1 92.19 195 LYS A CA 1
ATOM 1648 C C . LYS A 1 195 ? -9.523 3.896 -8.781 1 92.19 195 LYS A C 1
ATOM 1650 O O . LYS A 1 195 ? -10.57 4.078 -8.164 1 92.19 195 LYS A O 1
ATOM 1655 N N . LEU A 1 196 ? -8.414 4.508 -8.602 1 89.69 196 LEU A N 1
ATOM 1656 C CA . LEU A 1 196 ? -8.305 5.5 -7.539 1 89.69 196 LEU A CA 1
ATOM 1657 C C . LEU A 1 196 ? -9.422 6.531 -7.645 1 89.69 196 LEU A C 1
ATOM 1659 O O . LEU A 1 196 ? -10.055 6.871 -6.641 1 89.69 196 LEU A O 1
ATOM 1663 N N . GLU A 1 197 ? -9.695 7.027 -8.812 1 89.12 197 GLU A N 1
ATOM 1664 C CA . GLU A 1 197 ? -10.672 8.086 -9.047 1 89.12 197 GLU A CA 1
ATOM 1665 C C . GLU A 1 197 ? -12.094 7.598 -8.773 1 89.12 197 GLU A C 1
ATOM 1667 O O . GLU A 1 197 ? -12.992 8.406 -8.539 1 89.12 197 GLU A O 1
ATOM 1672 N N . ASP A 1 198 ? -12.273 6.285 -8.773 1 90.5 198 ASP A N 1
ATOM 1673 C CA . ASP A 1 198 ? -13.609 5.719 -8.641 1 90.5 198 ASP A CA 1
ATOM 1674 C C . ASP A 1 198 ? -13.922 5.375 -7.184 1 90.5 198 ASP A C 1
ATOM 1676 O O . ASP A 1 198 ? -15.031 4.953 -6.863 1 90.5 198 ASP A O 1
ATOM 1680 N N . ILE A 1 199 ? -12.977 5.547 -6.316 1 88.56 199 ILE A N 1
ATOM 1681 C CA . ILE A 1 199 ? -13.203 5.281 -4.902 1 88.56 199 ILE A CA 1
ATOM 1682 C C . ILE A 1 199 ? -14.055 6.395 -4.297 1 88.56 199 ILE A C 1
ATOM 1684 O O . ILE A 1 199 ? -13.633 7.551 -4.242 1 88.56 199 ILE A O 1
ATOM 1688 N N . GLU A 1 200 ? -15.188 6.07 -3.844 1 81.94 200 GLU A N 1
ATOM 1689 C CA . GLU A 1 200 ? -16.109 7.031 -3.242 1 81.94 200 GLU A CA 1
ATOM 1690 C C . GLU A 1 200 ? -15.883 7.145 -1.737 1 81.94 200 GLU A C 1
ATOM 1692 O O . GLU A 1 200 ? -15.977 6.148 -1.015 1 81.94 200 GLU A O 1
ATOM 1697 N N . ILE A 1 201 ? -15.492 8.297 -1.281 1 77 201 ILE A N 1
ATOM 1698 C CA . ILE A 1 201 ? -15.203 8.508 0.133 1 77 201 ILE A CA 1
ATOM 1699 C C . ILE A 1 201 ? -16.328 9.312 0.781 1 77 201 ILE A C 1
ATOM 1701 O O . ILE A 1 201 ? -16.516 9.258 1.998 1 77 201 ILE A O 1
ATOM 1705 N N . GLU A 1 202 ? -17.031 10.172 0.124 1 67 202 GLU A N 1
ATOM 1706 C CA . GLU A 1 202 ? -18.016 11.078 0.722 1 67 202 GLU A CA 1
ATOM 1707 C C . GLU A 1 202 ? -19.359 10.391 0.893 1 67 202 GLU A C 1
ATOM 1709 O O . GLU A 1 202 ? -19.688 9.445 0.168 1 67 202 GLU A O 1
ATOM 1714 N N . SER A 1 203 ? -19.922 10.812 2.119 1 55.09 203 SER A N 1
ATOM 1715 C CA . SER A 1 203 ? -21.297 10.344 2.354 1 55.09 203 SER A CA 1
ATOM 1716 C C . SER A 1 203 ? -22.266 10.969 1.36 1 55.09 203 SER A C 1
ATOM 1718 O O . SER A 1 203 ? -22.281 12.188 1.185 1 55.09 203 SER A O 1
ATOM 1720 N N . LYS A 1 204 ? -22.656 10.297 0.386 1 53.72 204 LYS A N 1
ATOM 1721 C CA . LYS A 1 204 ? -23.672 10.781 -0.534 1 53.72 204 LYS A CA 1
ATOM 1722 C C . LYS A 1 204 ? -24.828 11.43 0.223 1 53.72 204 LYS A C 1
ATOM 1724 O O . LYS A 1 204 ? -25.484 12.344 -0.29 1 53.72 204 LYS A O 1
ATOM 1729 N N . ASN A 1 205 ? -25.141 11 1.33 1 48.84 205 ASN A N 1
ATOM 1730 C CA . ASN A 1 205 ? -26.422 11.336 1.939 1 48.84 205 ASN A CA 1
ATOM 1731 C C . ASN A 1 205 ? -26.266 12.359 3.062 1 48.84 205 ASN A C 1
ATOM 1733 O O . ASN A 1 205 ? -27.25 12.836 3.617 1 48.84 205 ASN A O 1
ATOM 1737 N N . ILE A 1 206 ? -24.984 12.461 3.695 1 47.66 206 ILE A N 1
ATOM 1738 C CA . ILE A 1 206 ? -25.031 13.258 4.918 1 47.66 206 ILE A CA 1
ATOM 1739 C C . ILE A 1 206 ? -24.625 14.695 4.609 1 47.66 206 ILE A C 1
ATOM 1741 O O . ILE A 1 206 ? -23.656 14.938 3.887 1 47.66 206 ILE A O 1
ATOM 1745 N N . GLY A 1 207 ? -25.5 15.508 4.414 1 45.84 207 GLY A N 1
ATOM 1746 C CA . GLY A 1 207 ? -25.344 16.953 4.348 1 45.84 207 GLY A CA 1
ATOM 1747 C C . GLY A 1 207 ? -24.031 17.438 4.918 1 45.84 207 GLY A C 1
ATOM 1748 O O . GLY A 1 207 ? -23.828 18.641 5.105 1 45.84 207 GLY A O 1
ATOM 1749 N N . ILE A 1 208 ? -23.328 16.625 5.719 1 49.69 208 ILE A N 1
ATOM 1750 C CA . ILE A 1 208 ? -22.078 17.125 6.266 1 49.69 208 ILE A CA 1
ATOM 1751 C C . ILE A 1 208 ? -20.938 16.875 5.281 1 49.69 208 ILE A C 1
ATOM 1753 O O . ILE A 1 208 ? -20.688 15.727 4.898 1 49.69 208 ILE A O 1
ATOM 1757 N N . GLU A 1 209 ? -20.484 17.859 4.711 1 54 209 GLU A N 1
ATOM 1758 C CA . GLU A 1 209 ? -19.484 17.859 3.65 1 54 209 GLU A CA 1
ATOM 1759 C C . GLU A 1 209 ? -18.219 17.125 4.078 1 54 209 GLU A C 1
ATOM 1761 O O . GLU A 1 209 ? -17.641 16.375 3.287 1 54 209 GLU A O 1
ATOM 1766 N N . TYR A 1 210 ? -17.812 17.312 5.363 1 60.41 210 TYR A N 1
ATOM 1767 C CA . TYR A 1 210 ? -16.609 16.641 5.824 1 60.41 210 TYR A CA 1
ATOM 1768 C C . TYR A 1 210 ? -16.766 16.141 7.254 1 60.41 210 TYR A C 1
ATOM 1770 O O . TYR A 1 210 ? -17.031 16.922 8.164 1 60.41 210 TYR A O 1
ATOM 1778 N N . SER A 1 211 ? -16.891 14.805 7.457 1 63.31 211 SER A N 1
ATOM 1779 C CA . SER A 1 211 ? -17.141 14.156 8.742 1 63.31 211 SER A CA 1
ATOM 1780 C C . SER A 1 211 ? -15.836 13.953 9.516 1 63.31 211 SER A C 1
ATOM 1782 O O . SER A 1 211 ? -15.852 13.68 10.711 1 63.31 211 SER A O 1
ATOM 1784 N N . GLY A 1 212 ? -14.695 14.203 8.875 1 70.75 212 GLY A N 1
ATOM 1785 C CA . GLY A 1 212 ? -13.414 13.898 9.5 1 70.75 212 GLY A CA 1
ATOM 1786 C C . GLY A 1 212 ? -13.055 12.43 9.422 1 70.75 212 GLY A C 1
ATOM 1787 O O . GLY A 1 212 ? -11.992 12.016 9.898 1 70.75 212 GLY A O 1
ATOM 1788 N N . LEU A 1 213 ? -13.906 11.656 8.734 1 76.81 213 LEU A N 1
ATOM 1789 C CA . LEU A 1 213 ? -13.688 10.211 8.672 1 76.81 213 LEU A CA 1
ATOM 1790 C C . LEU A 1 213 ? -13.234 9.789 7.281 1 76.81 213 LEU A C 1
ATOM 1792 O O . LEU A 1 213 ? -12.977 8.609 7.039 1 76.81 213 LEU A O 1
ATOM 1796 N N . GLU A 1 214 ? -13.102 10.758 6.441 1 80.38 214 GLU A N 1
ATOM 1797 C CA . GLU A 1 214 ? -12.852 10.477 5.031 1 80.38 214 GLU A CA 1
ATOM 1798 C C . GLU A 1 214 ? -11.547 9.703 4.848 1 80.38 214 GLU A C 1
ATOM 1800 O O . GLU A 1 214 ? -11.5 8.742 4.082 1 80.38 214 GLU A O 1
ATOM 1805 N N . HIS A 1 215 ? -10.586 10.062 5.574 1 83.12 215 HIS A N 1
ATOM 1806 C CA . HIS A 1 215 ? -9.281 9.422 5.418 1 83.12 215 HIS A CA 1
ATOM 1807 C C . HIS A 1 215 ? -9.328 7.969 5.871 1 83.12 215 HIS A C 1
ATOM 1809 O O . HIS A 1 215 ? -8.703 7.102 5.258 1 83.12 215 HIS A O 1
ATOM 1815 N N . VAL A 1 216 ? -10.031 7.66 6.898 1 84.31 216 VAL A N 1
ATOM 1816 C CA . VAL A 1 216 ? -10.07 6.297 7.426 1 84.31 216 VAL A CA 1
ATOM 1817 C C . VAL A 1 216 ? -10.945 5.422 6.531 1 84.31 216 VAL A C 1
ATOM 1819 O O . VAL A 1 216 ? -10.672 4.234 6.355 1 84.31 216 VAL A O 1
ATOM 1822 N N . ILE A 1 217 ? -12 6.047 6.043 1 85.38 217 ILE A N 1
ATOM 1823 C CA . ILE A 1 217 ? -12.852 5.324 5.105 1 85.38 217 ILE A CA 1
ATOM 1824 C C . ILE A 1 217 ? -12.055 4.973 3.85 1 85.38 217 ILE A C 1
ATOM 1826 O O . ILE A 1 217 ? -12.133 3.848 3.35 1 85.38 217 ILE A O 1
ATOM 1830 N N . TYR A 1 218 ? -11.297 5.898 3.4 1 88.88 218 TYR A N 1
ATOM 1831 C CA . TYR A 1 218 ? -10.414 5.621 2.273 1 88.88 218 TYR A CA 1
ATOM 1832 C C . TYR A 1 218 ? -9.469 4.473 2.592 1 88.88 218 TYR A C 1
ATOM 1834 O O . TYR A 1 218 ? -9.297 3.559 1.781 1 88.88 218 TYR A O 1
ATOM 1842 N N . ASP A 1 219 ? -8.898 4.547 3.719 1 89.56 219 ASP A N 1
ATOM 1843 C CA . ASP A 1 219 ? -7.957 3.502 4.109 1 89.56 219 ASP A CA 1
ATOM 1844 C C . ASP A 1 219 ? -8.633 2.133 4.121 1 89.56 219 ASP A C 1
ATOM 1846 O O . ASP A 1 219 ? -8.055 1.147 3.654 1 89.56 219 ASP A O 1
ATOM 1850 N N . CYS A 1 220 ? -9.773 2.1 4.617 1 88.81 220 CYS A N 1
ATOM 1851 C CA . CYS A 1 220 ? -10.523 0.848 4.68 1 88.81 220 CYS A CA 1
ATOM 1852 C C . CYS A 1 220 ? -10.805 0.312 3.279 1 88.81 220 CYS A C 1
ATOM 1854 O O . CYS A 1 220 ? -10.555 -0.863 3 1 88.81 220 CYS A O 1
ATOM 1856 N N . LYS A 1 221 ? -11.266 1.188 2.455 1 90.62 221 LYS A N 1
ATOM 1857 C CA . LYS A 1 221 ? -11.555 0.766 1.087 1 90.62 221 LYS A CA 1
ATOM 1858 C C . LYS A 1 221 ? -10.273 0.357 0.359 1 90.62 221 LYS A C 1
ATOM 1860 O O . LYS A 1 221 ? -10.273 -0.613 -0.402 1 90.62 221 LYS A O 1
ATOM 1865 N N . ASN A 1 222 ? -9.25 1.062 0.661 1 92.62 222 ASN A N 1
ATOM 1866 C CA . ASN A 1 222 ? -7.98 0.832 -0.012 1 92.62 222 ASN A CA 1
ATOM 1867 C C . ASN A 1 222 ? -7.344 -0.484 0.426 1 92.62 222 ASN A C 1
ATOM 1869 O O . ASN A 1 222 ? -6.613 -1.111 -0.342 1 92.62 222 ASN A O 1
ATOM 1873 N N . ILE A 1 223 ? -7.574 -0.904 1.588 1 93 223 ILE A N 1
ATOM 1874 C CA . ILE A 1 223 ? -7.051 -2.16 2.115 1 93 223 ILE A CA 1
ATOM 1875 C C . ILE A 1 223 ? -7.535 -3.322 1.252 1 93 223 ILE A C 1
ATOM 1877 O O . ILE A 1 223 ? -6.816 -4.309 1.071 1 93 223 ILE A O 1
ATOM 1881 N N . PHE A 1 224 ? -8.695 -3.188 0.681 1 95.81 224 PHE A N 1
ATOM 1882 C CA . PHE A 1 224 ? -9.289 -4.266 -0.105 1 95.81 224 PHE A CA 1
ATOM 1883 C C . PHE A 1 224 ? -9.102 -4.008 -1.597 1 95.81 224 PHE A C 1
ATOM 1885 O O . PHE A 1 224 ? -9.703 -4.695 -2.428 1 95.81 224 PHE A O 1
ATOM 1892 N N . ARG A 1 225 ? -8.375 -3.016 -1.937 1 95.94 225 ARG A N 1
ATOM 1893 C CA . ARG A 1 225 ? -8.141 -2.711 -3.346 1 95.94 225 ARG A CA 1
ATOM 1894 C C . ARG A 1 225 ? -6.992 -3.539 -3.9 1 95.94 225 ARG A C 1
ATOM 1896 O O . ARG A 1 225 ? -5.863 -3.453 -3.41 1 95.94 225 ARG A O 1
ATOM 1903 N N . LYS A 1 226 ? -7.336 -4.328 -4.941 1 96 226 LYS A N 1
ATOM 1904 C CA . LYS A 1 226 ? -6.285 -5.016 -5.684 1 96 226 LYS A CA 1
ATOM 1905 C C . LYS A 1 226 ? -5.516 -4.043 -6.574 1 96 226 LYS A C 1
ATOM 1907 O O . LYS A 1 226 ? -6.012 -3.631 -7.625 1 96 226 LYS A O 1
ATOM 1912 N N . LYS A 1 227 ? -4.449 -3.592 -6.23 1 93.69 227 LYS A N 1
ATOM 1913 C CA . LYS A 1 227 ? -3.631 -2.705 -7.051 1 93.69 227 LYS A CA 1
ATOM 1914 C C . LYS A 1 227 ? -2.947 -3.473 -8.18 1 93.69 227 LYS A C 1
ATOM 1916 O O . LYS A 1 227 ? -1.729 -3.662 -8.156 1 93.69 227 LYS A O 1
ATOM 1921 N N . ILE A 1 228 ? -3.699 -3.729 -9.164 1 96.44 228 ILE A N 1
ATOM 1922 C CA . ILE A 1 228 ? -3.361 -4.691 -10.211 1 96.44 228 ILE A CA 1
ATOM 1923 C C . ILE A 1 228 ? -2.074 -4.262 -10.906 1 96.44 228 ILE A C 1
ATOM 1925 O O . ILE A 1 228 ? -1.168 -5.078 -11.109 1 96.44 228 ILE A O 1
ATOM 1929 N N . ASP A 1 229 ? -1.944 -2.977 -11.242 1 94.25 229 ASP A N 1
ATOM 1930 C CA . ASP A 1 229 ? -0.763 -2.498 -11.953 1 94.25 229 ASP A CA 1
ATOM 1931 C C . ASP A 1 229 ? 0.502 -2.721 -11.133 1 94.25 229 ASP A C 1
ATOM 1933 O O . ASP A 1 229 ? 1.539 -3.113 -11.664 1 94.25 229 ASP A O 1
ATOM 1937 N N . GLU A 1 230 ? 0.42 -2.434 -9.883 1 94.38 230 GLU A N 1
ATOM 1938 C CA . GLU A 1 230 ? 1.556 -2.643 -8.992 1 94.38 230 GLU A CA 1
ATOM 1939 C C . GLU A 1 230 ? 1.907 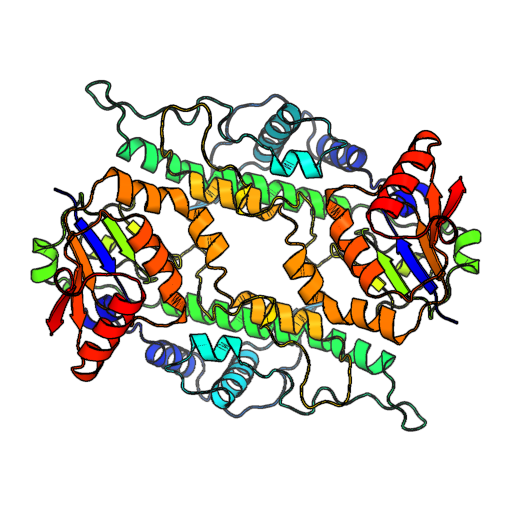-4.125 -8.883 1 94.38 230 GLU A C 1
ATOM 1941 O O . GLU A 1 230 ? 3.084 -4.488 -8.867 1 94.38 230 GLU A O 1
ATOM 1946 N N . ILE A 1 231 ? 0.88 -4.918 -8.805 1 95.88 231 ILE A N 1
ATOM 1947 C CA . ILE A 1 231 ? 1.085 -6.359 -8.672 1 95.88 231 ILE A CA 1
ATOM 1948 C C . ILE A 1 231 ? 1.75 -6.898 -9.938 1 95.88 231 ILE A C 1
ATOM 1950 O O . ILE A 1 231 ? 2.691 -7.691 -9.859 1 95.88 231 ILE A O 1
ATOM 1954 N N . ILE A 1 232 ? 1.24 -6.512 -11.07 1 96 232 ILE A N 1
ATOM 1955 C CA . ILE A 1 232 ? 1.803 -6.953 -12.336 1 96 232 ILE A CA 1
ATOM 1956 C C . ILE A 1 232 ? 3.27 -6.539 -12.43 1 96 232 ILE A C 1
ATOM 1958 O O . ILE A 1 232 ? 4.121 -7.324 -12.844 1 96 232 ILE A O 1
ATOM 1962 N N . LYS A 1 233 ? 3.574 -5.316 -11.984 1 93.38 233 LYS A N 1
ATOM 1963 C CA . LYS A 1 233 ? 4.957 -4.848 -11.977 1 93.38 233 LYS A CA 1
ATOM 1964 C C . LYS A 1 233 ? 5.82 -5.695 -11.047 1 93.38 233 LYS A C 1
ATOM 1966 O O . LYS A 1 233 ? 6.938 -6.078 -11.406 1 93.38 233 LYS A O 1
ATOM 1971 N N . LYS A 1 234 ? 5.328 -5.969 -9.914 1 91.75 234 LYS A N 1
ATOM 1972 C CA . LYS A 1 234 ? 6.027 -6.762 -8.906 1 91.75 234 LYS A CA 1
ATOM 1973 C C . LYS A 1 234 ? 6.438 -8.117 -9.461 1 91.75 234 LYS A C 1
ATOM 1975 O O . LYS A 1 234 ? 7.523 -8.617 -9.148 1 91.75 234 LYS A O 1
ATOM 1980 N N . TYR A 1 235 ? 5.578 -8.688 -10.312 1 93 235 TYR A N 1
ATOM 1981 C CA . TYR A 1 235 ? 5.824 -10.039 -10.805 1 93 235 TYR A CA 1
ATOM 1982 C C . TYR A 1 235 ? 6.125 -10.031 -12.297 1 93 235 TYR A C 1
ATOM 1984 O O . TYR A 1 235 ? 5.848 -11.008 -13 1 93 235 TYR A O 1
ATOM 1992 N N . GLU A 1 236 ? 6.594 -8.961 -12.758 1 91.31 236 GLU A N 1
ATOM 1993 C CA . GLU A 1 236 ? 6.922 -8.812 -14.18 1 91.31 236 GLU A CA 1
ATOM 1994 C C . GLU A 1 236 ? 7.824 -9.953 -14.656 1 91.31 236 GLU A C 1
ATOM 1996 O O . GLU A 1 236 ? 7.719 -10.398 -15.797 1 91.31 236 GLU A O 1
ATOM 2001 N N . PHE A 1 237 ? 8.656 -10.469 -13.781 1 85.62 237 PHE A N 1
ATOM 2002 C CA . PHE A 1 237 ? 9.586 -11.547 -14.117 1 85.62 237 PHE A CA 1
ATOM 2003 C C . PHE A 1 237 ? 8.828 -12.789 -14.562 1 85.62 237 PHE A C 1
ATOM 2005 O O . PHE A 1 237 ? 9.289 -13.523 -15.445 1 85.62 237 PHE A O 1
ATOM 2012 N N . PHE A 1 238 ? 7.762 -13.086 -13.969 1 91.81 238 PHE A N 1
ATOM 2013 C CA . PHE A 1 238 ? 6.984 -14.266 -14.336 1 91.81 238 PHE A CA 1
ATOM 2014 C C . PHE A 1 238 ? 6.398 -14.125 -15.734 1 91.81 238 PHE A C 1
ATOM 2016 O O . PHE A 1 238 ? 6.402 -15.078 -16.516 1 91.81 238 PHE A O 1
ATOM 2023 N N . PHE A 1 239 ? 5.848 -12.945 -15.992 1 92.75 239 PHE A N 1
ATOM 2024 C CA . PHE A 1 239 ? 5.27 -12.695 -17.312 1 92.75 239 PHE A CA 1
ATOM 2025 C C . PHE A 1 239 ? 6.34 -12.781 -18.391 1 92.75 239 PHE A C 1
ATOM 2027 O O . PHE A 1 239 ? 6.098 -13.328 -19.469 1 92.75 239 PHE A O 1
ATOM 2034 N N . ASP A 1 240 ? 7.508 -12.305 -18.078 1 88.31 240 ASP A N 1
ATOM 2035 C CA . ASP A 1 240 ? 8.641 -12.438 -19 1 88.31 240 ASP A CA 1
ATOM 2036 C C . ASP A 1 240 ? 8.984 -13.906 -19.234 1 88.31 240 ASP A C 1
ATOM 2038 O O . ASP A 1 240 ? 9.359 -14.289 -20.344 1 88.31 240 ASP A O 1
ATOM 2042 N N . LYS A 1 241 ? 8.906 -14.625 -18.188 1 87.88 241 LYS A N 1
ATOM 2043 C CA . LYS A 1 241 ? 9.188 -16.047 -18.266 1 87.88 241 LYS A CA 1
ATOM 2044 C C . LYS A 1 241 ? 8.227 -16.75 -19.234 1 87.88 241 LYS A C 1
ATOM 2046 O O . LYS A 1 241 ? 8.625 -17.656 -19.969 1 87.88 241 LYS A O 1
ATOM 2051 N N . ILE A 1 242 ? 6.996 -16.375 -19.203 1 92.44 242 ILE A N 1
ATOM 2052 C CA . ILE A 1 242 ? 6.004 -16.922 -20.125 1 92.44 242 ILE A CA 1
ATOM 2053 C C . ILE A 1 242 ? 6.449 -16.688 -21.562 1 92.44 242 ILE A C 1
ATOM 2055 O O . ILE A 1 242 ? 6.402 -17.609 -22.391 1 92.44 242 ILE A O 1
ATOM 2059 N N . GLN A 1 243 ? 6.871 -15.539 -21.812 1 88.44 243 GLN A N 1
ATOM 2060 C CA . GLN A 1 243 ? 7.316 -15.172 -23.141 1 88.44 243 GLN A CA 1
ATOM 2061 C C . GLN A 1 243 ? 8.57 -15.945 -23.547 1 88.44 243 GLN A C 1
ATOM 2063 O O . GLN A 1 243 ? 8.641 -16.5 -24.641 1 88.44 243 GLN A O 1
ATOM 2068 N N . LYS A 1 244 ? 9.508 -16.016 -22.703 1 85.31 244 LYS A N 1
ATOM 2069 C CA . LYS A 1 244 ? 10.797 -16.656 -22.969 1 85.31 244 LYS A CA 1
ATOM 2070 C C . LYS A 1 244 ? 10.641 -18.156 -23.172 1 85.31 244 LYS A C 1
ATOM 2072 O O . LYS A 1 244 ? 11.352 -18.75 -23.969 1 85.31 244 LYS A O 1
ATOM 2077 N N . TYR A 1 245 ? 9.758 -18.734 -22.453 1 88 245 TYR A N 1
ATOM 2078 C CA . TYR A 1 245 ? 9.555 -20.188 -22.516 1 88 245 TYR A CA 1
ATOM 2079 C C . TYR A 1 245 ? 8.797 -20.562 -23.781 1 88 245 TYR A C 1
ATOM 2081 O O . TYR A 1 245 ? 8.719 -21.75 -24.125 1 88 245 TYR A O 1
ATOM 2089 N N . ASN A 1 246 ? 8.305 -19.625 -24.469 1 88.38 246 ASN A N 1
ATOM 2090 C CA . ASN A 1 246 ? 7.547 -19.875 -25.688 1 88.38 246 ASN A CA 1
ATOM 2091 C C . ASN A 1 246 ? 6.496 -20.969 -25.484 1 88.38 246 ASN A C 1
ATOM 2093 O O . ASN A 1 246 ? 6.488 -21.969 -26.188 1 88.38 246 ASN A O 1
ATOM 2097 N N . VAL A 1 247 ? 5.605 -20.781 -24.562 1 93.19 247 VAL A N 1
ATOM 2098 C CA . VAL A 1 247 ? 4.609 -21.766 -24.156 1 93.19 247 VAL A CA 1
ATOM 2099 C C . VAL A 1 247 ? 3.803 -22.219 -25.375 1 93.19 247 VAL A C 1
ATOM 2101 O O . VAL A 1 247 ? 3.471 -21.406 -26.234 1 93.19 247 VAL A O 1
ATOM 2104 N N . GLU A 1 248 ? 3.465 -23.5 -25.438 1 93.62 248 GLU A N 1
ATOM 2105 C CA . GLU A 1 248 ? 2.812 -24.109 -26.609 1 93.62 248 GLU A CA 1
ATOM 2106 C C . GLU A 1 248 ? 1.294 -24 -26.5 1 93.62 248 GLU A C 1
ATOM 2108 O O . GLU A 1 248 ? 0.608 -23.828 -27.516 1 93.62 248 GLU A O 1
ATOM 2113 N N . LYS A 1 249 ? 0.816 -24.156 -25.312 1 96.38 249 LYS A N 1
ATOM 2114 C CA . LYS A 1 249 ? -0.62 -24.125 -25.047 1 96.38 249 LYS A CA 1
ATOM 2115 C C . LYS A 1 249 ? -0.915 -23.484 -23.688 1 96.38 249 LYS A C 1
ATOM 2117 O O . LYS A 1 249 ? -0.074 -23.516 -22.797 1 96.38 249 LYS A O 1
ATOM 2122 N N . VAL A 1 250 ? -2.102 -22.875 -23.625 1 97.81 250 VAL A N 1
ATOM 2123 C CA . VAL A 1 250 ? -2.574 -22.328 -22.344 1 97.81 250 VAL A CA 1
ATOM 2124 C C . VAL A 1 250 ? -3.834 -23.078 -21.906 1 97.81 250 VAL A C 1
ATOM 2126 O O . VAL A 1 250 ? -4.762 -23.25 -22.703 1 97.81 250 VAL A O 1
ATOM 2129 N N . TYR A 1 251 ? -3.785 -23.531 -20.688 1 97.81 251 TYR A N 1
ATOM 2130 C CA . TYR A 1 251 ? -4.941 -24.188 -20.078 1 97.81 251 TYR A CA 1
ATOM 2131 C C . TYR A 1 251 ? -5.523 -23.344 -18.953 1 97.81 251 TYR A C 1
ATOM 2133 O O . TYR A 1 251 ? -4.785 -22.812 -18.125 1 97.81 251 TYR A O 1
ATOM 2141 N N . ILE A 1 252 ? -6.844 -23.203 -18.922 1 98 252 ILE A N 1
ATOM 2142 C CA . ILE A 1 252 ? -7.508 -22.484 -17.828 1 98 252 ILE A CA 1
ATOM 2143 C C . ILE A 1 252 ? -8.453 -23.422 -17.094 1 98 252 ILE A C 1
ATOM 2145 O O . ILE A 1 252 ? -9.375 -23.984 -17.688 1 98 252 ILE A O 1
ATOM 2149 N N . TYR A 1 253 ? -8.195 -23.609 -15.828 1 97.31 253 TYR A N 1
ATOM 2150 C CA . TYR A 1 253 ? -9.031 -24.484 -15.008 1 97.31 253 TYR A CA 1
ATOM 2151 C C . TYR A 1 253 ? -9.625 -23.719 -13.828 1 97.31 253 TYR A C 1
ATOM 2153 O O . TYR A 1 253 ? -8.898 -23.141 -13.023 1 97.31 253 TYR A O 1
ATOM 2161 N N . GLY A 1 254 ? -10.922 -23.656 -13.727 1 95.75 254 GLY A N 1
ATOM 2162 C CA . GLY A 1 254 ? -11.609 -23.188 -12.531 1 95.75 254 GLY A CA 1
ATOM 2163 C C . GLY A 1 254 ? -11.609 -21.672 -12.398 1 95.75 254 GLY A C 1
ATOM 2164 O O . GLY A 1 254 ? -11.805 -21.141 -11.305 1 95.75 254 GLY A O 1
ATOM 2165 N N . PHE A 1 255 ? -11.32 -20.969 -13.359 1 96.06 255 PHE A N 1
ATOM 2166 C CA . PHE A 1 255 ? -11.297 -19.516 -13.336 1 96.06 255 PHE A CA 1
ATOM 2167 C C . PHE A 1 255 ? -12.664 -18.938 -13.672 1 96.06 255 PHE A C 1
ATOM 2169 O O . PHE A 1 255 ? -13.312 -19.391 -14.625 1 96.06 255 PHE A O 1
ATOM 2176 N N . SER A 1 256 ? -13.203 -18 -12.922 1 92.19 256 SER A N 1
ATOM 2177 C CA . SER A 1 256 ? -14.562 -17.469 -13.062 1 92.19 256 SER A CA 1
ATOM 2178 C C . SER A 1 256 ? -14.617 -16.344 -14.086 1 92.19 256 SER A C 1
ATOM 2180 O O . SER A 1 256 ? -15.703 -15.898 -14.477 1 92.19 256 SER A O 1
ATOM 2182 N N . PHE A 1 257 ? -13.5 -15.82 -14.508 1 94.81 257 PHE A N 1
ATOM 2183 C CA . PHE A 1 257 ? -13.414 -14.688 -15.422 1 94.81 257 PHE A CA 1
ATOM 2184 C C . PHE A 1 257 ? -14.102 -13.461 -14.828 1 94.81 257 PHE A C 1
ATOM 2186 O O . PHE A 1 257 ? -14.766 -12.711 -15.547 1 94.81 257 PHE A O 1
ATOM 2193 N N . SER A 1 258 ? -13.969 -13.344 -13.531 1 93.62 258 SER A N 1
ATOM 2194 C CA . SER A 1 258 ? -14.461 -12.125 -12.898 1 93.62 258 SER A CA 1
ATOM 2195 C C . SER A 1 258 ? -13.805 -10.891 -13.508 1 93.62 258 SER A C 1
ATOM 2197 O O . SER A 1 258 ? -12.602 -10.891 -13.789 1 93.62 258 SER A O 1
ATOM 2199 N N . GLU A 1 259 ? -14.594 -9.781 -13.648 1 94.94 259 GLU A N 1
ATOM 2200 C CA . GLU A 1 259 ? -14.078 -8.539 -14.211 1 94.94 259 GLU A CA 1
ATOM 2201 C C . GLU A 1 259 ? -12.906 -8 -13.391 1 94.94 259 GLU A C 1
ATOM 2203 O O . GLU A 1 259 ? -12.008 -7.348 -13.93 1 94.94 259 GLU A O 1
ATOM 2208 N N . ILE A 1 260 ? -12.898 -8.328 -12.156 1 95.94 260 ILE A N 1
ATOM 2209 C CA . ILE A 1 260 ? -11.891 -7.828 -11.219 1 95.94 260 ILE A CA 1
ATOM 2210 C C . ILE A 1 260 ? -10.523 -8.406 -11.578 1 95.94 260 ILE A C 1
ATOM 2212 O O . ILE A 1 260 ? -9.508 -7.715 -11.484 1 95.94 260 ILE A O 1
ATOM 2216 N N . ASP A 1 261 ? -10.461 -9.648 -12.07 1 96.81 261 ASP A N 1
ATOM 2217 C CA . ASP A 1 261 ? -9.195 -10.344 -12.273 1 96.81 261 ASP A CA 1
ATOM 2218 C C . ASP A 1 261 ? -8.82 -10.391 -13.75 1 96.81 261 ASP A C 1
ATOM 2220 O O . ASP A 1 261 ? -7.73 -10.844 -14.109 1 96.81 261 ASP A O 1
ATOM 2224 N N . LEU A 1 262 ? -9.609 -9.867 -14.688 1 97.25 262 LEU A N 1
ATOM 2225 C CA . LEU A 1 262 ? -9.383 -9.953 -16.125 1 97.25 262 LEU A CA 1
ATOM 2226 C C . LEU A 1 262 ? -8.102 -9.227 -16.531 1 97.25 262 LEU A C 1
ATOM 2228 O O . LEU A 1 262 ? -7.406 -9.641 -17.453 1 97.25 262 LEU A O 1
ATOM 2232 N N . PRO A 1 263 ? -7.762 -8.133 -15.805 1 97.12 263 PRO A N 1
ATOM 2233 C CA . PRO A 1 263 ? -6.52 -7.449 -16.188 1 97.12 263 PRO A CA 1
ATOM 2234 C C . PRO A 1 263 ? -5.297 -8.359 -16.078 1 97.12 263 PRO A C 1
ATOM 2236 O O . PRO A 1 263 ? -4.348 -8.211 -16.859 1 97.12 263 PRO A O 1
ATOM 2239 N N . TYR A 1 264 ? -5.27 -9.266 -15.141 1 97.94 264 TYR A N 1
ATOM 2240 C CA . TYR A 1 264 ? -4.168 -10.219 -15.062 1 97.94 264 TYR A CA 1
ATOM 2241 C C . TYR A 1 264 ? -4.105 -11.086 -16.312 1 97.94 264 TYR A C 1
ATOM 2243 O O . TYR A 1 264 ? -3.023 -11.352 -16.844 1 97.94 264 TYR A O 1
ATOM 2251 N N . LEU A 1 265 ? -5.301 -11.547 -16.75 1 97.69 265 LEU A N 1
ATOM 2252 C CA . LEU A 1 265 ? -5.367 -12.375 -17.953 1 97.69 265 LEU A CA 1
ATOM 2253 C C . LEU A 1 265 ? -4.891 -11.602 -19.172 1 97.69 265 LEU A C 1
ATOM 2255 O O . LEU A 1 265 ? -4.195 -12.148 -20.031 1 97.69 265 LEU A O 1
ATOM 2259 N N . SER A 1 266 ? -5.285 -10.352 -19.234 1 97.5 266 SER A N 1
ATOM 2260 C CA . SER A 1 266 ? -4.828 -9.492 -20.328 1 97.5 266 SER A CA 1
ATOM 2261 C C . SER A 1 266 ? -3.303 -9.43 -20.375 1 97.5 266 SER A C 1
ATOM 2263 O O . SER A 1 266 ? -2.709 -9.492 -21.453 1 97.5 266 SER A O 1
ATOM 2265 N N . GLU A 1 267 ? -2.689 -9.297 -19.219 1 97.62 267 GLU A N 1
ATOM 2266 C CA . GLU A 1 267 ? -1.232 -9.25 -19.156 1 97.62 267 GLU A CA 1
ATOM 2267 C C . GLU A 1 267 ? -0.621 -10.578 -19.609 1 97.62 267 GLU A C 1
ATOM 2269 O O . GLU A 1 267 ? 0.393 -10.586 -20.312 1 97.62 267 GLU A O 1
ATOM 2274 N N . ILE A 1 268 ? -1.239 -11.672 -19.234 1 97.69 268 ILE A N 1
ATOM 2275 C CA . ILE A 1 268 ? -0.776 -12.992 -19.641 1 97.69 268 ILE A CA 1
ATOM 2276 C C . ILE A 1 268 ? -0.843 -13.109 -21.172 1 97.69 268 ILE A C 1
ATOM 2278 O O . ILE A 1 268 ? 0.114 -13.555 -21.797 1 97.69 268 ILE A O 1
ATOM 2282 N N . ILE A 1 269 ? -1.969 -12.695 -21.719 1 96.75 269 ILE A N 1
ATOM 2283 C CA . ILE A 1 269 ? -2.191 -12.789 -23.156 1 96.75 269 ILE A CA 1
ATOM 2284 C C . ILE A 1 269 ? -1.123 -11.984 -23.906 1 96.75 269 ILE A C 1
ATOM 2286 O O . ILE A 1 269 ? -0.563 -12.453 -24.891 1 96.75 269 ILE A O 1
ATOM 2290 N N . LYS A 1 270 ? -0.775 -10.805 -23.359 1 95.75 270 LYS A N 1
ATOM 2291 C CA . LYS A 1 270 ? 0.237 -9.945 -23.969 1 95.75 270 LYS A CA 1
ATOM 2292 C C . LYS A 1 270 ? 1.597 -10.633 -24 1 95.75 270 LYS A C 1
ATOM 2294 O O . LYS A 1 270 ? 2.424 -10.344 -24.875 1 95.75 270 LYS A O 1
ATOM 2299 N N . ASN A 1 271 ? 1.81 -11.578 -23.109 1 94.75 271 ASN A N 1
ATOM 2300 C CA . ASN A 1 271 ? 3.129 -12.188 -22.969 1 94.75 271 ASN A CA 1
ATOM 2301 C C . ASN A 1 271 ? 3.143 -13.617 -23.5 1 94.75 271 ASN A C 1
ATOM 2303 O O . ASN A 1 271 ? 4.105 -14.359 -23.266 1 94.75 271 ASN A O 1
ATOM 2307 N N . THR A 1 272 ? 2.088 -14.062 -24.078 1 94.62 272 THR A N 1
ATOM 2308 C CA . THR A 1 272 ? 2.006 -15.375 -24.703 1 94.62 272 THR A CA 1
ATOM 2309 C C . THR A 1 272 ? 2.152 -15.266 -26.219 1 94.62 272 THR A C 1
ATOM 2311 O O . THR A 1 272 ? 1.782 -14.25 -26.797 1 94.62 272 THR A O 1
ATOM 2314 N N . PRO A 1 273 ? 2.785 -16.344 -26.828 1 91.06 273 PRO A N 1
ATOM 2315 C CA . PRO A 1 273 ? 2.889 -16.297 -28.281 1 91.06 273 PRO A CA 1
ATOM 2316 C C . PRO A 1 273 ? 1.53 -16.156 -28.969 1 91.06 273 PRO A C 1
ATOM 2318 O O . PRO A 1 273 ? 0.515 -16.609 -28.438 1 91.06 273 PRO A O 1
ATOM 2321 N N . ASN A 1 274 ? 1.703 -15.617 -30.156 1 86.56 274 ASN A N 1
ATOM 2322 C CA . ASN A 1 274 ? 0.49 -15.453 -30.938 1 86.56 274 ASN A CA 1
ATOM 2323 C C . ASN A 1 274 ? -0.001 -16.781 -31.5 1 86.56 274 ASN A C 1
ATOM 2325 O O . ASN A 1 274 ? 0.801 -17.672 -31.781 1 86.56 274 ASN A O 1
ATOM 2329 N N . ASN A 1 275 ? -1.191 -17.047 -31.594 1 89.56 275 ASN A N 1
ATOM 2330 C CA . ASN A 1 275 ? -1.828 -18.156 -32.281 1 89.56 275 ASN A CA 1
ATOM 2331 C C . ASN A 1 275 ? -1.668 -19.469 -31.531 1 89.56 275 ASN A C 1
ATOM 2333 O O . ASN A 1 275 ? -1.433 -20.516 -32.125 1 89.56 275 ASN A O 1
ATOM 2337 N N . ILE A 1 276 ? -1.517 -19.375 -30.297 1 93.69 276 ILE A N 1
ATOM 2338 C CA . ILE A 1 276 ? -1.521 -20.609 -29.5 1 93.69 276 ILE A CA 1
ATOM 2339 C C . ILE A 1 276 ? -2.947 -20.938 -29.062 1 93.69 276 ILE A C 1
ATOM 2341 O O . ILE A 1 276 ? -3.812 -20.047 -29.047 1 93.69 276 ILE A O 1
ATOM 2345 N N . ILE A 1 277 ? -3.094 -22.203 -28.766 1 96.62 277 ILE A N 1
ATOM 2346 C CA . ILE A 1 277 ? -4.426 -22.672 -28.391 1 96.62 277 ILE A CA 1
ATOM 2347 C C . ILE A 1 277 ? -4.664 -22.406 -26.906 1 96.62 277 ILE A C 1
ATOM 2349 O O . ILE A 1 277 ? -3.781 -22.625 -26.078 1 96.62 277 ILE A O 1
ATOM 2353 N N . TRP A 1 278 ? -5.836 -21.891 -26.625 1 97.5 278 TRP A N 1
ATOM 2354 C CA . TRP A 1 278 ? -6.34 -21.719 -25.266 1 97.5 278 TRP A CA 1
ATOM 2355 C C . TRP A 1 278 ? -7.457 -22.703 -24.969 1 97.5 278 TRP A C 1
ATOM 2357 O O . TRP A 1 278 ? -8.516 -22.672 -25.609 1 97.5 278 TRP A O 1
ATOM 2367 N N . GLU A 1 279 ? -7.195 -23.609 -24.078 1 97.25 279 GLU A N 1
ATOM 2368 C CA . GLU A 1 279 ? -8.203 -24.578 -23.672 1 97.25 279 GLU A CA 1
ATOM 2369 C C . GLU A 1 279 ? -8.805 -24.203 -22.312 1 97.25 279 GLU A C 1
ATOM 2371 O O . GLU A 1 279 ? -8.102 -24.156 -21.312 1 97.25 279 GLU A O 1
ATOM 2376 N N . ILE A 1 280 ? -10.133 -23.969 -22.297 1 96.5 280 ILE A N 1
ATOM 2377 C CA . ILE A 1 280 ? -10.82 -23.484 -21.109 1 96.5 280 ILE A CA 1
ATOM 2378 C C . ILE A 1 280 ? -11.852 -24.516 -20.656 1 96.5 280 ILE A C 1
ATOM 2380 O O . ILE A 1 280 ? -12.641 -25.016 -21.453 1 96.5 280 ILE A O 1
ATOM 2384 N N . THR A 1 281 ? -11.781 -24.734 -19.406 1 93.94 281 THR A N 1
ATOM 2385 C CA . THR A 1 281 ? -12.789 -25.641 -18.859 1 93.94 281 THR A CA 1
ATOM 2386 C C . THR A 1 281 ? -13.883 -24.844 -18.156 1 93.94 281 THR A C 1
ATOM 2388 O O . THR A 1 281 ? -13.633 -23.766 -17.609 1 93.94 281 THR A O 1
ATOM 2391 N N . PHE A 1 282 ? -15.148 -25.328 -18.266 1 90.94 282 PHE A N 1
ATOM 2392 C CA . PHE A 1 282 ? -16.281 -24.688 -17.594 1 90.94 282 PHE A CA 1
ATOM 2393 C C . PHE A 1 282 ? -17.203 -25.75 -17 1 90.94 282 PHE A C 1
ATOM 2395 O O . PHE A 1 282 ? -17.188 -26.906 -17.406 1 90.94 282 PHE A O 1
ATOM 2402 N N . HIS A 1 283 ? -17.875 -25.375 -16.016 1 85.94 283 HIS A N 1
ATOM 2403 C CA . HIS A 1 283 ? -18.766 -26.312 -15.336 1 85.94 283 HIS A CA 1
ATOM 2404 C C . HIS A 1 283 ? -20.219 -26.062 -15.734 1 85.94 283 HIS A C 1
ATOM 2406 O O . HIS A 1 283 ? -20.938 -27 -16.094 1 85.94 283 HIS A O 1
ATOM 2412 N N . ASN A 1 284 ? -20.609 -24.828 -15.633 1 86.19 284 ASN A N 1
ATOM 2413 C CA . ASN A 1 284 ? -21.984 -24.453 -15.977 1 86.19 284 ASN A CA 1
ATOM 2414 C C . ASN A 1 284 ? -22.109 -24.078 -17.453 1 86.19 284 ASN A C 1
ATOM 2416 O O . ASN A 1 284 ? -21.344 -23.25 -17.953 1 86.19 284 ASN A O 1
ATOM 2420 N N . LYS A 1 285 ? -23.125 -24.625 -18.125 1 86.69 285 LYS A N 1
ATOM 2421 C CA . LYS A 1 285 ? -23.328 -24.391 -19.547 1 86.69 285 LYS A CA 1
ATOM 2422 C C . LYS A 1 285 ? -23.484 -22.906 -19.844 1 86.69 285 LYS A C 1
ATOM 2424 O O . LYS A 1 285 ? -23.062 -22.438 -20.906 1 86.69 285 LYS A O 1
ATOM 2429 N N . ASN A 1 286 ? -24.047 -22.281 -18.922 1 88.56 286 ASN A N 1
ATOM 2430 C CA . ASN A 1 286 ? -24.266 -20.859 -19.125 1 88.56 286 ASN A CA 1
ATOM 2431 C C . ASN A 1 286 ? -22.953 -20.078 -19.172 1 88.56 286 ASN A C 1
ATOM 2433 O O . ASN A 1 286 ? -22.906 -18.969 -19.703 1 88.56 286 ASN A O 1
ATOM 2437 N N . ASP A 1 287 ? -21.906 -20.641 -18.688 1 91.19 287 ASP A N 1
ATOM 2438 C CA . ASP A 1 287 ? -20.625 -19.953 -18.625 1 91.19 287 ASP A CA 1
ATOM 2439 C C . ASP A 1 287 ? -19.891 -20.016 -19.969 1 91.19 287 ASP A C 1
ATOM 2441 O O . ASP A 1 287 ? -19.016 -19.203 -20.234 1 91.19 287 ASP A O 1
ATOM 2445 N N . LYS A 1 288 ? -20.297 -20.984 -20.75 1 92.5 288 LYS A N 1
ATOM 2446 C CA . LYS A 1 288 ? -19.594 -21.203 -22.016 1 92.5 288 LYS A CA 1
ATOM 2447 C C . LYS A 1 288 ? -19.578 -19.938 -22.859 1 92.5 288 LYS A C 1
ATOM 2449 O O . LYS A 1 288 ? -18.516 -19.469 -23.266 1 92.5 288 LYS A O 1
ATOM 2454 N N . GLU A 1 289 ? -20.734 -19.422 -23.047 1 93.94 289 GLU A N 1
ATOM 2455 C CA . GLU A 1 289 ? -20.859 -18.25 -23.891 1 93.94 289 GLU A CA 1
ATOM 2456 C C . GLU A 1 289 ? -20.188 -17.031 -23.25 1 93.94 289 GLU A C 1
ATOM 2458 O O . GLU A 1 289 ? -19.547 -16.234 -23.953 1 93.94 289 GLU A O 1
ATOM 2463 N N . ILE A 1 290 ? -20.328 -16.938 -22.031 1 94.56 290 ILE A N 1
ATOM 2464 C CA . ILE A 1 290 ? -19.766 -15.812 -21.297 1 94.56 290 ILE A CA 1
ATOM 2465 C C . ILE A 1 290 ? -18.234 -15.852 -21.406 1 94.56 290 ILE A C 1
ATOM 2467 O O . ILE A 1 290 ? -17.609 -14.836 -21.703 1 94.56 290 ILE A O 1
ATOM 2471 N N . PHE A 1 291 ? -17.672 -17.031 -21.219 1 96 291 PHE A N 1
ATOM 2472 C CA . PHE A 1 291 ? -16.219 -17.172 -21.281 1 96 291 PHE A CA 1
ATOM 2473 C C . PHE A 1 291 ? -15.711 -16.875 -22.688 1 96 291 PHE A C 1
ATOM 2475 O O . PHE A 1 291 ? -14.719 -16.156 -22.859 1 96 291 PHE A O 1
ATOM 2482 N N . PHE A 1 292 ? -16.453 -17.391 -23.609 1 95.81 292 PHE A N 1
ATOM 2483 C CA . PHE A 1 292 ? -16.078 -17.172 -25 1 95.81 292 PHE A CA 1
ATOM 2484 C C . PHE A 1 292 ? -16.047 -15.688 -25.328 1 95.81 292 PHE A C 1
ATOM 2486 O O . PHE A 1 292 ? -15.07 -15.195 -25.891 1 95.81 292 PHE A O 1
ATOM 2493 N N . LYS A 1 293 ? -17.047 -14.977 -24.969 1 96.25 293 LYS A N 1
ATOM 2494 C CA . LYS A 1 293 ? -17.156 -13.555 -25.25 1 96.25 293 LYS A CA 1
ATOM 2495 C C . LYS A 1 293 ? -16.047 -12.766 -24.578 1 96.25 293 LYS A C 1
ATOM 2497 O O . LYS A 1 293 ? -15.469 -11.852 -25.172 1 96.25 293 LYS A O 1
ATOM 2502 N N . LYS A 1 294 ? -15.742 -13.102 -23.391 1 96.38 294 LYS A N 1
ATOM 2503 C CA . LYS A 1 294 ? -14.711 -12.391 -22.641 1 96.38 294 LYS A CA 1
ATOM 2504 C C . LYS A 1 294 ? -13.328 -12.625 -23.234 1 96.38 294 LYS A C 1
ATOM 2506 O O . LYS A 1 294 ? -12.523 -11.703 -23.344 1 96.38 294 LYS A O 1
ATOM 2511 N N . LEU A 1 295 ? -13.094 -13.859 -23.656 1 96.56 295 LEU A N 1
ATOM 2512 C CA . LEU A 1 295 ? -11.812 -14.18 -24.281 1 96.56 295 LEU A CA 1
ATOM 2513 C C . LEU A 1 295 ? -11.656 -13.438 -25.609 1 96.56 295 LEU A C 1
ATOM 2515 O O . LEU A 1 295 ? -10.578 -12.93 -25.922 1 96.56 295 LEU A O 1
ATOM 2519 N N . ARG A 1 296 ? -12.758 -13.336 -26.328 1 96.69 296 ARG A N 1
ATOM 2520 C CA . ARG A 1 296 ? -12.742 -12.578 -27.578 1 96.69 296 ARG A CA 1
ATOM 2521 C C . ARG A 1 296 ? -12.461 -11.102 -27.328 1 96.69 296 ARG A C 1
ATOM 2523 O O . ARG A 1 296 ? -11.68 -10.484 -28.047 1 96.69 296 ARG A O 1
ATOM 2530 N N . ARG A 1 297 ? -13.039 -10.633 -26.312 1 96.75 297 ARG A N 1
ATOM 2531 C CA . ARG A 1 297 ? -12.859 -9.227 -25.953 1 96.75 297 ARG A CA 1
ATOM 2532 C C . ARG A 1 297 ? -11.398 -8.945 -25.594 1 96.75 297 ARG A C 1
ATOM 2534 O O . ARG A 1 297 ? -10.898 -7.848 -25.859 1 96.75 297 ARG A O 1
ATOM 2541 N N . LEU A 1 298 ? -10.75 -9.938 -25.062 1 96.25 298 LEU A N 1
ATOM 2542 C CA . LEU A 1 298 ? -9.367 -9.766 -24.641 1 96.25 298 LEU A CA 1
ATOM 2543 C C . LEU A 1 298 ? -8.406 -9.93 -25.812 1 96.25 298 LEU A C 1
ATOM 2545 O O . LEU A 1 298 ? -7.199 -9.742 -25.656 1 96.25 298 LEU A O 1
ATOM 2549 N N . GLY A 1 299 ? -8.938 -10.43 -27 1 94.62 299 GLY A N 1
ATOM 2550 C CA . GLY A 1 299 ? -8.125 -10.406 -28.203 1 94.62 299 GLY A CA 1
ATOM 2551 C C . GLY A 1 299 ? -7.742 -11.789 -28.688 1 94.62 299 GLY A C 1
ATOM 2552 O O . GLY A 1 299 ? -6.945 -11.93 -29.609 1 94.62 299 GLY A O 1
ATOM 2553 N N . ILE A 1 300 ? -8.312 -12.812 -28.109 1 96.25 300 ILE A N 1
ATOM 2554 C CA . ILE A 1 300 ? -8 -14.164 -28.562 1 96.25 300 ILE A CA 1
ATOM 2555 C C . ILE A 1 300 ? -8.883 -14.516 -29.766 1 96.25 300 ILE A C 1
ATOM 2557 O O . ILE A 1 300 ? -10.094 -14.32 -29.719 1 96.25 300 ILE A O 1
ATOM 2561 N N . LYS A 1 301 ? -8.266 -15.055 -30.766 1 96.25 301 LYS A N 1
ATOM 2562 C CA . LYS A 1 301 ? -9 -15.422 -31.969 1 96.25 301 LYS A CA 1
ATOM 2563 C C . LYS A 1 301 ? -9.906 -16.625 -31.734 1 96.25 301 LYS A C 1
ATOM 2565 O O . LYS A 1 301 ? -9.555 -17.531 -30.969 1 96.25 301 LYS A O 1
ATOM 2570 N N . LYS A 1 302 ? -10.984 -16.656 -32.438 1 96.19 302 LYS A N 1
ATOM 2571 C CA . LYS A 1 302 ? -11.984 -17.719 -32.281 1 96.19 302 LYS A CA 1
ATOM 2572 C C . LYS A 1 302 ? -11.359 -19.094 -32.5 1 96.19 302 LYS A C 1
ATOM 2574 O O . LYS A 1 302 ? -11.625 -20.031 -31.75 1 96.19 302 LYS A O 1
ATOM 2579 N N . LYS A 1 303 ? -10.477 -19.25 -33.469 1 96.19 303 LYS A N 1
ATOM 2580 C CA . LYS A 1 303 ? -9.883 -20.531 -33.812 1 96.19 303 LYS A CA 1
ATOM 2581 C C . LYS A 1 303 ? -8.953 -21.031 -32.719 1 96.19 303 LYS A C 1
ATOM 2583 O O . LYS A 1 303 ? -8.602 -22.219 -32.688 1 96.19 303 LYS A O 1
ATOM 2588 N N . ASN A 1 304 ? -8.555 -20.078 -31.891 1 97.19 304 ASN A N 1
ATOM 2589 C CA . ASN A 1 304 ? -7.59 -20.438 -30.844 1 97.19 304 ASN A CA 1
ATOM 2590 C C . ASN A 1 304 ? -8.281 -20.797 -29.531 1 97.19 304 ASN A C 1
ATOM 2592 O O . ASN A 1 304 ? -7.617 -21.156 -28.562 1 97.19 304 ASN A O 1
ATOM 2596 N N . ILE A 1 305 ? -9.625 -20.75 -29.484 1 97.31 305 ILE A N 1
ATOM 2597 C CA . ILE A 1 305 ? -10.359 -20.984 -28.25 1 97.31 305 ILE A CA 1
ATOM 2598 C C . ILE A 1 305 ? -11.016 -22.359 -28.281 1 97.31 305 ILE A C 1
ATOM 2600 O O . ILE A 1 305 ? -11.773 -22.672 -29.203 1 97.31 305 ILE A O 1
ATOM 2604 N N . LYS A 1 306 ? -10.719 -23.172 -27.344 1 96.44 306 LYS A N 1
ATOM 2605 C CA . LYS A 1 306 ? -11.367 -24.469 -27.141 1 96.44 306 LYS A CA 1
ATOM 2606 C C . LYS A 1 306 ? -12.047 -24.531 -25.781 1 96.44 306 LYS A C 1
ATOM 2608 O O . LYS A 1 306 ? -11.383 -24.422 -24.75 1 96.44 306 LYS A O 1
ATOM 2613 N N . LEU A 1 307 ? -13.305 -24.703 -25.719 1 94.69 307 LEU A N 1
ATOM 2614 C CA . LEU A 1 307 ? -14.062 -24.797 -24.484 1 94.69 307 LEU A CA 1
ATOM 2615 C C . LEU A 1 307 ? -14.453 -26.25 -24.188 1 94.69 307 LEU A C 1
ATOM 2617 O O . LEU A 1 307 ? -15.008 -26.922 -25.062 1 94.69 307 LEU A O 1
ATOM 2621 N N . LEU A 1 308 ? -14.109 -26.703 -23.016 1 91.19 308 LEU A N 1
ATOM 2622 C CA . LEU A 1 308 ? -14.383 -28.078 -22.609 1 91.19 308 LEU A CA 1
ATOM 2623 C C . LEU A 1 308 ? -15.195 -28.109 -21.328 1 91.19 308 LEU A C 1
ATOM 2625 O O . LEU A 1 308 ? -14.859 -27.438 -20.344 1 91.19 308 LEU A O 1
ATOM 2629 N N . GLN A 1 309 ? -16.25 -28.797 -21.297 1 87.25 309 GLN A N 1
ATOM 2630 C CA . GLN A 1 309 ? -17.062 -28.922 -20.094 1 87.25 309 GLN A CA 1
ATOM 2631 C C . GLN A 1 309 ? -16.516 -30.016 -19.172 1 87.25 309 GLN A C 1
ATOM 2633 O O . GLN A 1 309 ? -16.203 -31.109 -19.641 1 87.25 309 GLN A O 1
ATOM 2638 N N . LEU A 1 310 ? -16.281 -29.672 -17.906 1 75.56 310 LEU A N 1
ATOM 2639 C CA . LEU A 1 310 ? -15.859 -30.672 -16.938 1 75.56 310 LEU A CA 1
ATOM 2640 C C . LEU A 1 310 ? -17.078 -31.328 -16.281 1 75.56 310 LEU A C 1
ATOM 2642 O O . LEU A 1 310 ? -18.109 -30.703 -16.125 1 75.56 310 LEU A O 1
ATOM 2646 N N . MET B 1 1 ? -11 36.188 8.148 1 73.56 1 MET B N 1
ATOM 2647 C CA . MET B 1 1 ? -10.055 35.938 7.07 1 73.56 1 MET B CA 1
ATOM 2648 C C . MET B 1 1 ? -9.219 34.688 7.363 1 73.56 1 MET B C 1
ATOM 2650 O O . MET B 1 1 ? -8.875 34.438 8.516 1 73.56 1 MET B O 1
ATOM 2654 N N . ARG B 1 2 ? -9.055 33.719 6.355 1 90.12 2 ARG B N 1
ATOM 2655 C CA . ARG B 1 2 ? -8.289 32.5 6.586 1 90.12 2 ARG B CA 1
ATOM 2656 C C . ARG B 1 2 ? -7.113 32.375 5.621 1 90.12 2 ARG B C 1
ATOM 2658 O O . ARG B 1 2 ? -7.234 32.75 4.449 1 90.12 2 ARG B O 1
ATOM 2665 N N . ASN B 1 3 ? -5.957 32.094 6.234 1 96.75 3 ASN B N 1
ATOM 2666 C CA . ASN B 1 3 ? -4.762 31.875 5.43 1 96.75 3 ASN B CA 1
ATOM 2667 C C . ASN B 1 3 ? -4.363 30.391 5.438 1 96.75 3 ASN B C 1
ATOM 2669 O O . ASN B 1 3 ? -4.891 29.609 6.223 1 96.75 3 ASN B O 1
ATOM 2673 N N . LEU B 1 4 ? -3.564 30.109 4.438 1 98.12 4 LEU B N 1
ATOM 2674 C CA . LEU B 1 4 ? -2.979 28.766 4.379 1 98.12 4 LEU B CA 1
ATOM 2675 C C . LEU B 1 4 ? -1.475 28.828 4.621 1 98.12 4 LEU B C 1
ATOM 2677 O O . LEU B 1 4 ? -0.769 29.625 3.996 1 98.12 4 LEU B O 1
ATOM 2681 N N . PHE B 1 5 ? -1.059 28.062 5.566 1 98.44 5 PHE B N 1
ATOM 2682 C CA . PHE B 1 5 ? 0.366 27.922 5.848 1 98.44 5 PHE B CA 1
ATOM 2683 C C . PHE B 1 5 ? 0.888 26.562 5.398 1 98.44 5 PHE B C 1
ATOM 2685 O O . PHE B 1 5 ? 0.338 25.531 5.773 1 98.44 5 PHE B O 1
ATOM 2692 N N . ILE B 1 6 ? 1.906 26.531 4.578 1 98.5 6 ILE B N 1
ATOM 2693 C CA . ILE B 1 6 ? 2.625 25.344 4.152 1 98.5 6 ILE B CA 1
ATOM 2694 C C . ILE B 1 6 ? 3.971 25.266 4.871 1 98.5 6 ILE B C 1
ATOM 2696 O O . ILE B 1 6 ? 4.805 26.156 4.73 1 98.5 6 ILE B O 1
ATOM 2700 N N . ILE B 1 7 ? 4.117 24.156 5.594 1 98.31 7 ILE B N 1
ATOM 2701 C CA . ILE B 1 7 ? 5.238 24.078 6.52 1 98.31 7 ILE B CA 1
ATOM 2702 C C . ILE B 1 7 ? 6.156 22.922 6.125 1 98.31 7 ILE B C 1
ATOM 2704 O O . ILE B 1 7 ? 5.695 21.781 5.934 1 98.31 7 ILE B O 1
ATOM 2708 N N . GLY B 1 8 ? 7.461 23.188 5.926 1 97.5 8 GLY B N 1
ATOM 2709 C CA . GLY B 1 8 ? 8.469 22.156 5.68 1 97.5 8 GLY B CA 1
ATOM 2710 C C . GLY B 1 8 ? 9.461 22.016 6.812 1 97.5 8 GLY B C 1
ATOM 2711 O O . GLY B 1 8 ? 9.359 22.703 7.828 1 97.5 8 GLY B O 1
ATOM 2712 N N . ASN B 1 9 ? 10.414 21.172 6.57 1 96.25 9 ASN B N 1
ATOM 2713 C CA . ASN B 1 9 ? 11.352 20.812 7.629 1 96.25 9 ASN B CA 1
ATOM 2714 C C . ASN B 1 9 ? 12.172 22.031 8.078 1 96.25 9 ASN B C 1
ATOM 2716 O O . ASN B 1 9 ? 12.602 22.094 9.234 1 96.25 9 ASN B O 1
ATOM 2720 N N . GLY B 1 10 ? 12.398 22.984 7.207 1 95.62 10 GLY B N 1
ATOM 2721 C CA . GLY B 1 10 ? 13.109 24.203 7.582 1 95.62 10 GLY B CA 1
ATOM 2722 C C . GLY B 1 10 ? 12.469 24.922 8.75 1 95.62 10 GLY B C 1
ATOM 2723 O O . GLY B 1 10 ? 13.156 25.609 9.516 1 95.62 10 GLY B O 1
ATOM 2724 N N . PHE B 1 11 ? 11.188 24.781 8.867 1 96.94 11 PHE B N 1
ATOM 2725 C CA . PHE B 1 11 ? 10.461 25.391 9.977 1 96.94 11 PHE B CA 1
ATOM 2726 C C . PHE B 1 11 ? 10.922 24.812 11.305 1 96.94 11 PHE B C 1
ATOM 2728 O O . PHE B 1 11 ? 11.234 25.547 12.242 1 96.94 11 PHE B O 1
ATOM 2735 N N . ASP B 1 12 ? 10.992 23.453 11.422 1 97.19 12 ASP B N 1
ATOM 2736 C CA . ASP B 1 12 ? 11.461 22.781 12.633 1 97.19 12 ASP B CA 1
ATOM 2737 C C . ASP B 1 12 ? 12.93 23.109 12.906 1 97.19 12 ASP B C 1
ATOM 2739 O O . ASP B 1 12 ? 13.312 23.391 14.047 1 97.19 12 ASP B O 1
ATOM 2743 N N . LEU B 1 13 ? 13.695 23.062 11.852 1 95.5 13 LEU B N 1
ATOM 2744 C CA . LEU B 1 13 ? 15.117 23.391 11.984 1 95.5 13 LEU B CA 1
ATOM 2745 C C . LEU B 1 13 ? 15.305 24.797 12.531 1 95.5 13 LEU B C 1
ATOM 2747 O O . LEU B 1 13 ? 16.156 25.031 13.391 1 95.5 13 LEU B O 1
ATOM 2751 N N . ALA B 1 14 ? 14.508 25.734 12.055 1 94.38 14 ALA B N 1
ATOM 2752 C CA . ALA B 1 14 ? 14.57 27.125 12.508 1 94.38 14 ALA B CA 1
ATOM 2753 C C . ALA B 1 14 ? 14.195 27.234 13.984 1 94.38 14 ALA B C 1
ATOM 2755 O O . ALA B 1 14 ? 14.516 28.234 14.641 1 94.38 14 ALA B O 1
ATOM 2756 N N . HIS B 1 15 ? 13.492 26.312 14.523 1 96.19 15 HIS B N 1
ATOM 2757 C CA . HIS B 1 15 ? 13.133 26.266 15.938 1 96.19 15 HIS B CA 1
ATOM 2758 C C . HIS B 1 15 ? 14.195 25.547 16.75 1 96.19 15 HIS B C 1
ATOM 2760 O O . HIS B 1 15 ? 14.031 25.344 17.953 1 96.19 15 HIS B O 1
ATOM 2766 N N . GLY B 1 16 ? 15.25 25.016 16.062 1 94.19 16 GLY B N 1
ATOM 2767 C CA . GLY B 1 16 ? 16.375 24.406 16.75 1 94.19 16 GLY B CA 1
ATOM 2768 C C . GLY B 1 16 ? 16.25 22.906 16.875 1 94.19 16 GLY B C 1
ATOM 2769 O O . GLY B 1 16 ? 17.016 22.281 17.609 1 94.19 16 GLY B O 1
ATOM 2770 N N . MET B 1 17 ? 15.352 22.312 16.219 1 96.5 17 MET B N 1
ATOM 2771 C CA . MET B 1 17 ? 15.148 20.875 16.328 1 96.5 17 MET B CA 1
ATOM 2772 C C . MET B 1 17 ? 16.094 20.125 15.398 1 96.5 17 MET B C 1
ATOM 2774 O O . MET B 1 17 ? 16.438 20.625 14.32 1 96.5 17 MET B O 1
ATOM 2778 N N . LYS B 1 18 ? 16.484 18.922 15.766 1 96 18 LYS B N 1
ATOM 2779 C CA . LYS B 1 18 ? 17.375 18.062 14.977 1 96 18 LYS B CA 1
ATOM 2780 C C . LYS B 1 18 ? 16.578 17.141 14.062 1 96 18 LYS B C 1
ATOM 2782 O O . LYS B 1 18 ? 16.469 15.945 14.32 1 96 18 LYS B O 1
ATOM 2787 N N . THR B 1 19 ? 16.094 17.734 12.93 1 97 19 THR B N 1
ATOM 2788 C CA . THR B 1 19 ? 15.148 17 12.102 1 97 19 THR B CA 1
ATOM 2789 C C . THR B 1 19 ? 15.703 16.797 10.695 1 97 19 THR B C 1
ATOM 2791 O O . THR B 1 19 ? 14.984 16.359 9.797 1 97 19 THR B O 1
ATOM 2794 N N . SER B 1 20 ? 16.969 17.094 10.469 1 95.69 20 SER B N 1
ATOM 2795 C CA . SER B 1 20 ? 17.562 16.875 9.164 1 95.69 20 SER B CA 1
ATOM 2796 C C . SER B 1 20 ? 17.922 15.414 8.945 1 95.69 20 SER B C 1
ATOM 2798 O O . SER B 1 20 ? 18.016 14.648 9.914 1 95.69 20 SER B O 1
ATOM 2800 N N . TYR B 1 21 ? 18.125 15.031 7.727 1 94.88 21 TYR B N 1
ATOM 2801 C CA . TYR B 1 21 ? 18.531 13.656 7.449 1 94.88 21 TYR B CA 1
ATOM 2802 C C . TYR B 1 21 ? 19.922 13.383 7.984 1 94.88 21 TYR B C 1
ATOM 2804 O O . TYR B 1 21 ? 20.266 12.242 8.32 1 94.88 21 TYR B O 1
ATOM 2812 N N . ASP B 1 22 ? 20.719 14.461 8.078 1 94.5 22 ASP B N 1
ATOM 2813 C CA . ASP B 1 22 ? 22 14.32 8.758 1 94.5 22 ASP B CA 1
ATOM 2814 C C . ASP B 1 22 ? 21.797 13.953 10.227 1 94.5 22 ASP B C 1
ATOM 2816 O O . ASP B 1 22 ? 22.578 13.172 10.781 1 94.5 22 ASP B O 1
ATOM 2820 N N . ASP B 1 23 ? 20.844 14.539 10.828 1 96.31 23 ASP B N 1
ATOM 2821 C CA . ASP B 1 23 ? 20.516 14.195 12.211 1 96.31 23 ASP B CA 1
ATOM 2822 C C . ASP B 1 23 ? 20.062 12.742 12.328 1 96.31 23 ASP B C 1
ATOM 2824 O O . ASP B 1 23 ? 20.375 12.062 13.312 1 96.31 23 ASP B O 1
ATOM 2828 N N . PHE B 1 24 ? 19.281 12.273 11.383 1 96.88 24 PHE B N 1
ATOM 2829 C CA . PHE B 1 24 ? 18.891 10.867 11.352 1 96.88 24 PHE B CA 1
ATOM 2830 C C . PHE B 1 24 ? 20.109 9.961 11.281 1 96.88 24 PHE B C 1
ATOM 2832 O O . PHE B 1 24 ? 20.219 8.984 12.031 1 96.88 24 PHE B O 1
ATOM 2839 N N . TYR B 1 25 ? 21.031 10.367 10.375 1 94.94 25 TYR B N 1
ATOM 2840 C CA . TYR B 1 25 ? 22.281 9.625 10.234 1 94.94 25 TYR B CA 1
ATOM 2841 C C . TYR B 1 25 ? 23.031 9.578 11.562 1 94.94 25 TYR B C 1
ATOM 2843 O O . TYR B 1 25 ? 23.531 8.523 11.969 1 94.94 25 TYR B O 1
ATOM 2851 N N . GLN B 1 26 ? 23.125 10.664 12.234 1 95.62 26 GLN B N 1
ATOM 2852 C CA . GLN B 1 26 ? 23.812 10.727 13.523 1 95.62 26 GLN B CA 1
ATOM 2853 C C . GLN B 1 26 ? 23.109 9.875 14.57 1 95.62 26 GLN B C 1
ATOM 2855 O O . GLN B 1 26 ? 23.75 9.258 15.414 1 95.62 26 GLN B O 1
ATOM 2860 N N . TYR B 1 27 ? 21.844 9.922 14.523 1 97.06 27 TYR B N 1
ATOM 2861 C CA . TYR B 1 27 ? 21.062 9.078 15.43 1 97.06 27 TYR B CA 1
ATOM 2862 C C . TYR B 1 27 ? 21.438 7.609 15.266 1 97.06 27 TYR B C 1
ATOM 2864 O O . TYR B 1 27 ? 21.641 6.898 16.25 1 97.06 27 TYR B O 1
ATOM 2872 N N . ILE B 1 28 ? 21.516 7.156 13.992 1 96.44 28 ILE B N 1
ATOM 2873 C CA . ILE B 1 28 ? 21.875 5.773 13.703 1 96.44 28 ILE B CA 1
ATOM 2874 C C . ILE B 1 28 ? 23.25 5.465 14.266 1 96.44 28 ILE B C 1
ATOM 2876 O O . ILE B 1 28 ? 23.453 4.438 14.922 1 96.44 28 ILE B O 1
ATOM 2880 N N . LYS B 1 29 ? 24.203 6.355 14.062 1 95 29 LYS B N 1
ATOM 2881 C CA . LYS B 1 29 ? 25.562 6.164 14.531 1 95 29 LYS B CA 1
ATOM 2882 C C . LYS B 1 29 ? 25.625 6.066 16.047 1 95 29 LYS B C 1
ATOM 2884 O O . LYS B 1 29 ? 26.422 5.309 16.609 1 95 29 LYS B O 1
ATOM 2889 N N . LYS B 1 30 ? 24.859 6.793 16.703 1 96.44 30 LYS B N 1
ATOM 2890 C CA . LYS B 1 30 ? 24.812 6.773 18.156 1 96.44 30 LYS B CA 1
ATOM 2891 C C . LYS B 1 30 ? 24.172 5.492 18.672 1 96.44 30 LYS B C 1
ATOM 2893 O O . LYS B 1 30 ? 24.578 4.945 19.688 1 96.44 30 LYS B O 1
ATOM 2898 N N . LYS B 1 31 ? 23.109 5.039 18.031 1 96.44 31 LYS B N 1
ATOM 2899 C CA . LYS B 1 31 ? 22.391 3.836 18.438 1 96.44 31 LYS B CA 1
ATOM 2900 C C . LYS B 1 31 ? 23.281 2.6 18.344 1 96.44 31 LYS B C 1
ATOM 2902 O O . LYS B 1 31 ? 23.188 1.697 19.172 1 96.44 31 LYS B O 1
ATOM 2907 N N . TYR B 1 32 ? 24.062 2.553 17.281 1 96 32 TYR B N 1
ATOM 2908 C CA . TYR B 1 32 ? 24.938 1.414 17.062 1 96 32 TYR B CA 1
ATOM 2909 C C . TYR B 1 32 ? 26.406 1.841 17.109 1 96 32 TYR B C 1
ATOM 2911 O O . TYR B 1 32 ? 27.016 2.102 16.078 1 96 32 TYR B O 1
ATOM 2919 N N . PRO B 1 33 ? 26.922 1.698 18.281 1 92.25 33 PRO B N 1
ATOM 2920 C CA . PRO B 1 33 ? 28.344 2.053 18.391 1 92.25 33 PRO B CA 1
ATOM 2921 C C . PRO B 1 33 ? 29.25 1.149 17.547 1 92.25 33 PRO B C 1
ATOM 2923 O O . PRO B 1 33 ? 29 -0.055 17.453 1 92.25 33 PRO B O 1
ATOM 2926 N N . ASN B 1 34 ? 30.25 1.607 16.859 1 90.81 34 ASN B N 1
ATOM 2927 C CA . ASN B 1 34 ? 31.219 0.906 16.016 1 90.81 34 ASN B CA 1
ATOM 2928 C C . ASN B 1 34 ? 30.578 0.382 14.742 1 90.81 34 ASN B C 1
ATOM 2930 O O . ASN B 1 34 ? 30.906 -0.712 14.273 1 90.81 34 ASN B O 1
ATOM 2934 N N . LEU B 1 35 ? 29.578 1.083 14.375 1 91 35 LEU B N 1
ATOM 2935 C CA . LEU B 1 35 ? 28.922 0.754 13.117 1 91 35 LEU B CA 1
ATOM 2936 C C . LEU B 1 35 ? 29.922 0.73 11.969 1 91 35 LEU B C 1
ATOM 2938 O O . LEU B 1 35 ? 30.734 1.646 11.828 1 91 35 LEU B O 1
ATOM 2942 N N . LYS B 1 36 ? 29.922 -0.388 11.156 1 88.88 36 LYS B N 1
ATOM 2943 C CA . LYS B 1 36 ? 30.75 -0.497 9.953 1 88.88 36 LYS B CA 1
ATOM 2944 C C . LYS B 1 36 ? 29.969 -0.08 8.711 1 88.88 36 LYS B C 1
ATOM 2946 O O . LYS B 1 36 ? 29.188 -0.864 8.172 1 88.88 36 LYS B O 1
ATOM 2951 N N . GLU B 1 37 ? 30.203 1.05 8.148 1 80.5 37 GLU B N 1
ATOM 2952 C CA . GLU B 1 37 ? 29.391 1.592 7.062 1 80.5 37 GLU B CA 1
ATOM 2953 C C . GLU B 1 37 ? 29.75 0.938 5.73 1 80.5 37 GLU B C 1
ATOM 2955 O O . GLU B 1 37 ? 28.969 0.987 4.777 1 80.5 37 GLU B O 1
ATOM 2960 N N . GLU B 1 38 ? 30.906 0.215 5.672 1 81.31 38 GLU B N 1
ATOM 2961 C CA . GLU B 1 38 ? 31.328 -0.403 4.422 1 81.31 38 GLU B CA 1
ATOM 2962 C C . GLU B 1 38 ? 31.141 -1.916 4.457 1 81.31 38 GLU B C 1
ATOM 2964 O O . GLU B 1 38 ? 31.688 -2.639 3.621 1 81.31 38 GLU B O 1
ATOM 2969 N N . ASN B 1 39 ? 30.312 -2.287 5.336 1 79 39 ASN B N 1
ATOM 2970 C CA . ASN B 1 39 ? 30.031 -3.719 5.391 1 79 39 ASN B CA 1
ATOM 2971 C C . ASN B 1 39 ? 29.172 -4.168 4.215 1 79 39 ASN B C 1
ATOM 2973 O O . ASN B 1 39 ? 28 -3.785 4.109 1 79 39 ASN B O 1
ATOM 2977 N N . ASN B 1 40 ? 29.719 -4.973 3.381 1 80.69 40 ASN B N 1
ATOM 2978 C CA . ASN B 1 40 ? 29 -5.438 2.201 1 80.69 40 ASN B CA 1
ATOM 2979 C C . ASN B 1 40 ? 28.531 -6.883 2.359 1 80.69 40 ASN B C 1
ATOM 2981 O O . ASN B 1 40 ? 28.109 -7.512 1.393 1 80.69 40 ASN B O 1
ATOM 2985 N N . ASN B 1 41 ? 28.703 -7.348 3.584 1 82.69 41 ASN B N 1
ATOM 2986 C CA . ASN B 1 41 ? 28.234 -8.711 3.834 1 82.69 41 ASN B CA 1
ATOM 2987 C C . ASN B 1 41 ? 26.734 -8.75 4.098 1 82.69 41 ASN B C 1
ATOM 2989 O O . ASN B 1 41 ? 26.234 -8.023 4.961 1 82.69 41 ASN B O 1
ATOM 2993 N N . LEU B 1 42 ? 26.094 -9.562 3.301 1 83.56 42 LEU B N 1
ATOM 2994 C CA . LEU B 1 42 ? 24.672 -9.742 3.547 1 83.56 42 LEU B CA 1
ATOM 2995 C C . LEU B 1 42 ? 24.422 -10.273 4.957 1 83.56 42 LEU B C 1
ATOM 2997 O O . LEU B 1 42 ? 25.094 -11.203 5.402 1 83.56 42 LEU B O 1
ATOM 3001 N N . PRO B 1 43 ? 23.516 -9.641 5.691 1 87.69 43 PRO B N 1
ATOM 3002 C CA . PRO B 1 43 ? 23.219 -10.117 7.043 1 87.69 43 PRO B CA 1
ATOM 3003 C C . PRO B 1 43 ? 22.828 -11.594 7.078 1 87.69 43 PRO B C 1
ATOM 3005 O O . PRO B 1 43 ? 22.109 -12.062 6.191 1 87.69 43 PRO B O 1
ATOM 3008 N N . GLU B 1 44 ? 23.281 -12.281 8.047 1 83 44 GLU B N 1
ATOM 3009 C CA . GLU B 1 44 ? 23 -13.711 8.18 1 83 44 GLU B CA 1
ATOM 3010 C C . GLU B 1 44 ? 21.719 -13.945 8.977 1 83 44 GLU B C 1
ATOM 3012 O O . GLU B 1 44 ? 21.469 -13.266 9.969 1 83 44 GLU B O 1
ATOM 3017 N N . ALA B 1 45 ? 20.969 -14.875 8.461 1 81.94 45 ALA B N 1
ATOM 3018 C CA . ALA B 1 45 ? 19.734 -15.25 9.156 1 81.94 45 ALA B CA 1
ATOM 3019 C C . ALA B 1 45 ? 20.047 -15.922 10.492 1 81.94 45 ALA B C 1
ATOM 3021 O O . ALA B 1 45 ? 20.984 -16.703 10.594 1 81.94 45 ALA B O 1
ATOM 3022 N N . ILE B 1 46 ? 19.328 -15.539 11.547 1 81.25 46 ILE B N 1
ATOM 3023 C CA . ILE B 1 46 ? 19.375 -16.172 12.859 1 81.25 46 ILE B CA 1
ATOM 3024 C C . ILE B 1 46 ? 18.125 -17.016 13.062 1 81.25 46 ILE B C 1
ATOM 3026 O O . ILE B 1 46 ? 17 -16.516 12.992 1 81.25 46 ILE B O 1
ATOM 3030 N N . PHE B 1 47 ? 18.234 -18.25 13.195 1 75.38 47 PHE B N 1
ATOM 3031 C CA . PHE B 1 47 ? 17.109 -19.172 13.344 1 75.38 47 PHE B CA 1
ATOM 3032 C C . PHE B 1 47 ? 16.703 -19.297 14.805 1 75.38 47 PHE B C 1
ATOM 3034 O O . PHE B 1 47 ? 17.531 -19.562 15.664 1 75.38 47 PHE B O 1
ATOM 3041 N N . GLY B 1 48 ? 15.383 -18.797 14.914 1 65.62 48 GLY B N 1
ATOM 3042 C CA . GLY B 1 48 ? 14.867 -18.906 16.266 1 65.62 48 GLY B CA 1
ATOM 3043 C C . GLY B 1 48 ? 14.453 -20.328 16.641 1 65.62 48 GLY B C 1
ATOM 3044 O O . GLY B 1 48 ? 14.336 -21.188 15.766 1 65.62 48 GLY B O 1
ATOM 3045 N N . ARG B 1 49 ? 14.25 -20.656 17.875 1 60.62 49 ARG B N 1
ATOM 3046 C CA . ARG B 1 49 ? 13.867 -21.953 18.422 1 60.62 49 ARG B CA 1
ATOM 3047 C C . ARG B 1 49 ? 12.523 -22.406 17.875 1 60.62 49 ARG B C 1
ATOM 3049 O O . ARG B 1 49 ? 12.32 -23.594 17.625 1 60.62 49 ARG B O 1
ATOM 3056 N N . LYS B 1 50 ? 11.609 -21.531 17.656 1 62.59 50 LYS B N 1
ATOM 3057 C CA . LYS B 1 50 ? 10.258 -21.891 17.219 1 62.59 50 LYS B CA 1
ATOM 3058 C C . LYS B 1 50 ? 10.117 -21.766 15.703 1 62.59 50 LYS B C 1
ATOM 3060 O O . LYS B 1 50 ? 9.008 -21.641 15.188 1 62.59 50 LYS B O 1
ATOM 3065 N N . GLY B 1 51 ? 11.297 -21.641 15.07 1 63.5 51 GLY B N 1
ATOM 3066 C CA . GLY B 1 51 ? 11.242 -21.672 13.617 1 63.5 51 GLY B CA 1
ATOM 3067 C C . GLY B 1 51 ? 11.219 -20.297 12.992 1 63.5 51 GLY B C 1
ATOM 3068 O O . GLY B 1 51 ? 11.227 -20.172 11.766 1 63.5 51 GLY B O 1
ATOM 3069 N N . GLY B 1 52 ? 11.234 -19.219 13.758 1 68.19 52 GLY B N 1
ATOM 3070 C CA . GLY B 1 52 ? 11.234 -17.891 13.164 1 68.19 52 GLY B CA 1
ATOM 3071 C C . GLY B 1 52 ? 12.609 -17.438 12.742 1 68.19 52 GLY B C 1
ATOM 3072 O O . GLY B 1 52 ? 13.625 -17.938 13.234 1 68.19 52 GLY B O 1
ATOM 3073 N N . ILE B 1 53 ? 12.766 -16.766 11.562 1 76.19 53 ILE B N 1
ATOM 3074 C CA . ILE B 1 53 ? 14.023 -16.203 11.086 1 76.19 53 ILE B CA 1
ATOM 3075 C C . ILE B 1 53 ? 14.109 -14.734 11.484 1 76.19 53 ILE B C 1
ATOM 3077 O O . ILE B 1 53 ? 13.156 -13.977 11.289 1 76.19 53 ILE B O 1
ATOM 3081 N N . THR B 1 54 ? 15.133 -14.461 12.203 1 83.62 54 THR B N 1
ATOM 3082 C CA . THR B 1 54 ? 15.398 -13.07 12.555 1 83.62 54 THR B CA 1
ATOM 3083 C C . THR B 1 54 ? 16.781 -12.641 12.07 1 83.62 54 THR B C 1
ATOM 3085 O O . THR B 1 54 ? 17.547 -13.461 11.578 1 83.62 54 THR B O 1
ATOM 3088 N N . TYR B 1 55 ? 17.047 -11.336 12.055 1 89.19 55 TYR B N 1
ATOM 3089 C CA . TYR B 1 55 ? 18.328 -10.766 11.656 1 89.19 55 TYR B CA 1
ATOM 3090 C C . TYR B 1 55 ? 18.828 -9.766 12.695 1 89.19 55 TYR B C 1
ATOM 3092 O O . TYR B 1 55 ? 18.031 -9.156 13.414 1 89.19 55 TYR B O 1
ATOM 3100 N N . ASP B 1 56 ? 20.156 -9.727 12.789 1 91.88 56 ASP B N 1
ATOM 3101 C CA . ASP B 1 56 ? 20.75 -8.711 13.656 1 91.88 56 ASP B CA 1
ATOM 3102 C C . ASP B 1 56 ? 20.484 -7.309 13.125 1 91.88 56 ASP B C 1
ATOM 3104 O O . ASP B 1 56 ? 20.828 -6.996 11.977 1 91.88 56 ASP B O 1
ATOM 3108 N N . GLU B 1 57 ? 19.922 -6.5 13.953 1 94.19 57 GLU B N 1
ATOM 3109 C CA . GLU B 1 57 ? 19.516 -5.16 13.523 1 94.19 57 GLU B CA 1
ATOM 3110 C C . GLU B 1 57 ? 20.719 -4.336 13.094 1 94.19 57 GLU B C 1
ATOM 3112 O O . GLU B 1 57 ? 20.641 -3.557 12.141 1 94.19 57 GLU B O 1
ATOM 3117 N N . LYS B 1 58 ? 21.797 -4.461 13.828 1 95.5 58 LYS B N 1
ATOM 3118 C CA . LYS B 1 58 ? 23.016 -3.711 13.484 1 95.5 58 LYS B CA 1
ATOM 3119 C C . LYS B 1 58 ? 23.531 -4.117 12.117 1 95.5 58 LYS B C 1
ATOM 3121 O O . LYS B 1 58 ? 23.906 -3.262 11.312 1 95.5 58 LYS B O 1
ATOM 3126 N N . GLU B 1 59 ? 23.547 -5.398 11.859 1 92.75 59 GLU B N 1
ATOM 3127 C CA . GLU B 1 59 ? 24.016 -5.887 10.57 1 92.75 59 GLU B CA 1
ATOM 3128 C C . GLU B 1 59 ? 23.109 -5.406 9.43 1 92.75 59 GLU B C 1
ATOM 3130 O O . GLU B 1 59 ? 23.609 -5.023 8.367 1 92.75 59 GLU B O 1
ATOM 3135 N N . LEU B 1 60 ? 21.828 -5.48 9.695 1 93.31 60 LEU B N 1
ATOM 3136 C CA . LEU B 1 60 ? 20.875 -4.961 8.719 1 93.31 60 LEU B CA 1
ATOM 3137 C C . LEU B 1 60 ? 21.156 -3.494 8.422 1 93.31 60 LEU B C 1
ATOM 3139 O O . LEU B 1 60 ? 21.188 -3.086 7.258 1 93.31 60 LEU B O 1
ATOM 3143 N N . THR B 1 61 ? 21.359 -2.742 9.469 1 95.88 61 THR B N 1
ATOM 3144 C CA . THR B 1 61 ? 21.578 -1.306 9.359 1 95.88 61 THR B CA 1
ATOM 3145 C C . THR B 1 61 ? 22.875 -1.023 8.602 1 95.88 61 THR B C 1
ATOM 3147 O O . THR B 1 61 ? 22.906 -0.177 7.703 1 95.88 61 THR B O 1
ATOM 3150 N N . GLU B 1 62 ? 23.922 -1.767 8.922 1 94.5 62 GLU B N 1
ATOM 3151 C CA . GLU B 1 62 ? 25.219 -1.595 8.258 1 94.5 62 GLU B CA 1
ATOM 3152 C C . GLU B 1 62 ? 25.109 -1.855 6.758 1 94.5 62 GLU B C 1
ATOM 3154 O O . GLU B 1 62 ? 25.625 -1.09 5.949 1 94.5 62 GLU B O 1
ATOM 3159 N N . TYR B 1 63 ? 24.453 -2.867 6.465 1 91.31 63 TYR B N 1
ATOM 3160 C CA . TYR B 1 63 ? 24.312 -3.221 5.059 1 91.31 63 TYR B CA 1
ATOM 3161 C C . TYR B 1 63 ? 23.5 -2.162 4.312 1 91.31 63 TYR B C 1
ATOM 3163 O O . TYR B 1 63 ? 23.891 -1.741 3.219 1 91.31 63 TYR B O 1
ATOM 3171 N N . MET B 1 64 ? 22.438 -1.713 4.855 1 92.44 64 MET B N 1
ATOM 3172 C CA . MET B 1 64 ? 21.594 -0.694 4.238 1 92.44 64 MET B CA 1
ATOM 3173 C C . MET B 1 64 ? 22.359 0.611 4.055 1 92.44 64 MET B C 1
ATOM 3175 O O . MET B 1 64 ? 22.25 1.264 3.016 1 92.44 64 MET B O 1
ATOM 3179 N N . LEU B 1 65 ? 23.094 0.995 5.074 1 92.19 65 LEU B N 1
ATOM 3180 C CA . LEU B 1 65 ? 23.906 2.213 4.98 1 92.19 65 LEU B CA 1
ATOM 3181 C C . LEU B 1 65 ? 24.922 2.105 3.857 1 92.19 65 LEU B C 1
ATOM 3183 O O . LEU B 1 65 ? 25.188 3.084 3.158 1 92.19 65 LEU B O 1
ATOM 3187 N N . ASN B 1 66 ? 25.453 0.902 3.76 1 90.38 66 ASN B N 1
ATOM 3188 C CA . ASN B 1 66 ? 26.391 0.679 2.664 1 90.38 66 ASN B CA 1
ATOM 3189 C C . ASN B 1 66 ? 25.734 0.895 1.306 1 90.38 66 ASN B C 1
ATOM 3191 O O . ASN B 1 66 ? 26.312 1.539 0.426 1 90.38 66 ASN B O 1
ATOM 3195 N N . LEU B 1 67 ? 24.594 0.36 1.116 1 88.62 67 LEU B N 1
ATOM 3196 C CA . LEU B 1 67 ? 23.844 0.535 -0.126 1 88.62 67 LEU B CA 1
ATOM 3197 C C . LEU B 1 67 ? 23.562 2.01 -0.382 1 88.62 67 LEU B C 1
ATOM 3199 O O . LEU B 1 67 ? 23.75 2.5 -1.497 1 88.62 67 LEU B O 1
ATOM 3203 N N . LEU B 1 68 ? 23.172 2.73 0.657 1 90.38 68 LEU B N 1
ATOM 3204 C CA . LEU B 1 68 ? 22.797 4.137 0.539 1 90.38 68 LEU B CA 1
ATOM 3205 C C . LEU B 1 68 ? 24.016 5.004 0.25 1 90.38 68 LEU B C 1
ATOM 3207 O O . LEU B 1 68 ? 23.938 5.938 -0.549 1 90.38 68 LEU B O 1
ATOM 3211 N N . ASN B 1 69 ? 25.078 4.684 0.881 1 85.56 69 ASN B N 1
ATOM 3212 C CA . ASN B 1 69 ? 26.312 5.434 0.674 1 85.56 69 ASN B CA 1
ATOM 3213 C C . ASN B 1 69 ? 26.812 5.309 -0.762 1 85.56 69 ASN B C 1
ATOM 3215 O O . ASN B 1 69 ? 27.406 6.242 -1.3 1 85.56 69 ASN B O 1
ATOM 3219 N N . HIS B 1 70 ? 26.5 4.227 -1.312 1 82.88 70 HIS B N 1
ATOM 3220 C CA . HIS B 1 70 ? 26.906 4 -2.693 1 82.88 70 HIS B CA 1
ATOM 3221 C C . HIS B 1 70 ? 25.953 4.676 -3.668 1 82.88 70 HIS B C 1
ATOM 3223 O O . HIS B 1 70 ? 26.312 4.93 -4.82 1 82.88 70 HIS B O 1
ATOM 3229 N N . THR B 1 71 ? 24.859 4.918 -3.188 1 83.81 71 THR B N 1
ATOM 3230 C CA . THR B 1 71 ? 23.844 5.523 -4.039 1 83.81 71 THR B CA 1
ATOM 3231 C C . THR B 1 71 ? 24.062 7.031 -4.152 1 83.81 71 THR B C 1
ATOM 3233 O O . THR B 1 71 ? 24 7.59 -5.25 1 83.81 71 THR B O 1
ATOM 3236 N N . GLY B 1 72 ? 24.297 7.805 -3.002 1 85.25 72 GLY B N 1
ATOM 3237 C CA . GLY B 1 72 ? 24.484 9.242 -3.057 1 85.25 72 GLY B CA 1
ATOM 3238 C C . GLY B 1 72 ? 24.625 9.883 -1.687 1 85.25 72 GLY B C 1
ATOM 3239 O O . GLY B 1 72 ? 24.75 9.18 -0.681 1 85.25 72 GLY B O 1
ATOM 3240 N N . GLU B 1 73 ? 24.547 11.188 -1.706 1 86.81 73 GLU B N 1
ATOM 3241 C CA . GLU B 1 73 ? 24.703 11.953 -0.473 1 86.81 73 GLU B CA 1
ATOM 3242 C C . GLU B 1 73 ? 23.469 11.859 0.409 1 86.81 73 GLU B C 1
ATOM 3244 O O . GLU B 1 73 ? 22.344 11.781 -0.096 1 86.81 73 GLU B O 1
ATOM 3249 N N . TRP B 1 74 ? 23.719 11.914 1.637 1 84.38 74 TRP B N 1
ATOM 3250 C CA . TRP B 1 74 ? 22.641 11.727 2.615 1 84.38 74 TRP B CA 1
ATOM 3251 C C . TRP B 1 74 ? 21.594 12.828 2.504 1 84.38 74 TRP B C 1
ATOM 3253 O O . TRP B 1 74 ? 20.438 12.625 2.848 1 84.38 74 TRP B O 1
ATOM 3263 N N . ASN B 1 75 ? 22.047 13.969 2.084 1 82.69 75 ASN B N 1
ATOM 3264 C CA . ASN B 1 75 ? 21.094 15.055 1.932 1 82.69 75 ASN B CA 1
ATOM 3265 C C . ASN B 1 75 ? 20.078 14.758 0.827 1 82.69 75 ASN B C 1
ATOM 3267 O O . ASN B 1 75 ? 19.062 15.438 0.717 1 82.69 75 ASN B O 1
ATOM 3271 N N . LYS B 1 76 ? 20.344 13.758 0.079 1 90.62 76 LYS B N 1
ATOM 3272 C CA . LYS B 1 76 ? 19.422 13.258 -0.944 1 90.62 76 LYS B CA 1
ATOM 3273 C C . LYS B 1 76 ? 18.828 11.914 -0.542 1 90.62 76 LYS B C 1
ATOM 3275 O O . LYS B 1 76 ? 18.594 11.055 -1.391 1 90.62 76 LYS B O 1
ATOM 3280 N N . PHE B 1 77 ? 18.656 11.734 0.749 1 94.44 77 PHE B N 1
ATOM 3281 C CA . PHE B 1 77 ? 18.234 10.477 1.375 1 94.44 77 PHE B CA 1
ATOM 3282 C C . PHE B 1 77 ? 17.031 9.891 0.658 1 94.44 77 PHE B C 1
ATOM 3284 O O . PHE B 1 77 ? 17.062 8.727 0.244 1 94.44 77 PHE B O 1
ATOM 3291 N N . GLU B 1 78 ? 15.969 10.727 0.389 1 95.12 78 GLU B N 1
ATOM 3292 C CA . GLU B 1 78 ? 14.719 10.219 -0.168 1 95.12 78 GLU B CA 1
ATOM 3293 C C . GLU B 1 78 ? 14.898 9.766 -1.615 1 95.12 78 GLU B C 1
ATOM 3295 O O . GLU B 1 78 ? 14.43 8.695 -2 1 95.12 78 GLU B O 1
ATOM 3300 N N . SER B 1 79 ? 15.633 10.57 -2.381 1 93.25 79 SER B N 1
ATOM 3301 C CA . SER B 1 79 ? 15.914 10.188 -3.76 1 93.25 79 SER B CA 1
ATOM 3302 C C . SER B 1 79 ? 16.766 8.93 -3.822 1 93.25 79 SER B C 1
ATOM 3304 O O . SER B 1 79 ? 16.562 8.062 -4.68 1 93.25 79 SER B O 1
ATOM 3306 N N . ASN B 1 80 ? 17.734 8.844 -2.895 1 93.44 80 ASN B N 1
ATOM 3307 C CA . ASN B 1 80 ? 18.625 7.684 -2.838 1 93.44 80 ASN B CA 1
ATOM 3308 C C . ASN B 1 80 ? 17.844 6.395 -2.602 1 93.44 80 ASN B C 1
ATOM 3310 O O . ASN B 1 80 ? 18.188 5.34 -3.133 1 93.44 80 ASN B O 1
ATOM 3314 N N . LEU B 1 81 ? 16.828 6.449 -1.847 1 94.56 81 LEU B N 1
ATOM 3315 C CA . LEU B 1 81 ? 16.016 5.273 -1.533 1 94.56 81 LEU B CA 1
ATOM 3316 C C . LEU B 1 81 ? 15.414 4.672 -2.799 1 94.56 81 LEU B C 1
ATOM 3318 O O . LEU B 1 81 ? 15.219 3.457 -2.883 1 94.56 81 LEU B O 1
ATOM 3322 N N . GLY B 1 82 ? 15.125 5.535 -3.775 1 92.12 82 GLY B N 1
ATOM 3323 C CA . GLY B 1 82 ? 14.562 5.066 -5.031 1 92.12 82 GLY B CA 1
ATOM 3324 C C . GLY B 1 82 ? 15.602 4.512 -5.984 1 92.12 82 GLY B C 1
ATOM 3325 O O . GLY B 1 82 ? 15.266 3.82 -6.945 1 92.12 82 GLY B O 1
ATOM 3326 N N . GLU B 1 83 ? 16.875 4.75 -5.68 1 90.75 83 GLU B N 1
ATOM 3327 C CA . GLU B 1 83 ? 17.938 4.422 -6.621 1 90.75 83 GLU B CA 1
ATOM 3328 C C . GLU B 1 83 ? 18.859 3.352 -6.055 1 90.75 83 GLU B C 1
ATOM 3330 O O . GLU B 1 83 ? 19.922 3.066 -6.625 1 90.75 83 GLU B O 1
ATOM 3335 N N . ILE B 1 84 ? 18.5 2.814 -4.957 1 88.81 84 ILE B N 1
ATOM 3336 C CA . ILE B 1 84 ? 19.328 1.788 -4.336 1 88.81 84 ILE B CA 1
ATOM 3337 C C . ILE B 1 84 ? 19.547 0.637 -5.316 1 88.81 84 ILE B C 1
ATOM 3339 O O . ILE B 1 84 ? 18.594 0.157 -5.938 1 88.81 84 ILE B O 1
ATOM 3343 N N . ASP B 1 85 ? 20.75 0.215 -5.461 1 82.75 85 ASP B N 1
ATOM 3344 C CA . ASP B 1 85 ? 21.094 -0.982 -6.219 1 82.75 85 ASP B CA 1
ATOM 3345 C C . ASP B 1 85 ? 21.297 -2.18 -5.293 1 82.75 85 ASP B C 1
ATOM 3347 O O . ASP B 1 85 ? 22.375 -2.344 -4.719 1 82.75 85 ASP B O 1
ATOM 3351 N N . PHE B 1 86 ? 20.391 -3.029 -5.246 1 77.56 86 PHE B N 1
ATOM 3352 C CA . PHE B 1 86 ? 20.422 -4.16 -4.328 1 77.56 86 PHE B CA 1
ATOM 3353 C C . PHE B 1 86 ? 21.359 -5.25 -4.855 1 77.56 86 PHE B C 1
ATOM 3355 O O . PHE B 1 86 ? 21.734 -6.164 -4.117 1 77.56 86 PHE B O 1
ATOM 3362 N N . PHE B 1 87 ? 21.625 -5.305 -6.105 1 66.69 87 PHE B N 1
ATOM 3363 C CA . PHE B 1 87 ? 22.453 -6.336 -6.711 1 66.69 87 PHE B CA 1
ATOM 3364 C C . PHE B 1 87 ? 23.906 -5.863 -6.828 1 66.69 87 PHE B C 1
ATOM 3366 O O . PHE B 1 87 ? 24.688 -6.438 -7.59 1 66.69 87 PH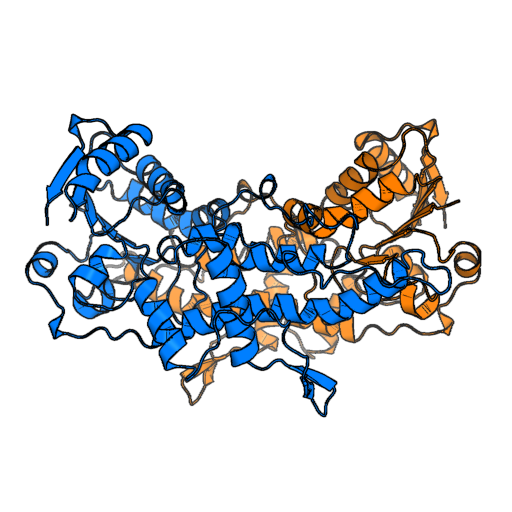E B O 1
ATOM 3373 N N . TYR B 1 88 ? 24.141 -4.875 -6.289 1 55.75 88 TYR B N 1
ATOM 3374 C CA . TYR B 1 88 ? 25.453 -4.281 -6.473 1 55.75 88 TYR B CA 1
ATOM 3375 C C . TYR B 1 88 ? 26.547 -5.297 -6.176 1 55.75 88 TYR B C 1
ATOM 3377 O O . TYR B 1 88 ? 27.562 -5.359 -6.891 1 55.75 88 TYR B O 1
ATOM 3385 N N . ASP B 1 89 ? 26.234 -6.102 -5.109 1 55.25 89 ASP B N 1
ATOM 3386 C CA . ASP B 1 89 ? 27.297 -7.062 -4.809 1 55.25 89 ASP B CA 1
ATOM 3387 C C . ASP B 1 89 ? 26.922 -8.461 -5.285 1 55.25 89 ASP B C 1
ATOM 3389 O O . ASP B 1 89 ? 25.734 -8.773 -5.438 1 55.25 89 ASP B O 1
ATOM 3393 N N . ASP B 1 90 ? 27.875 -9.25 -5.883 1 51.94 90 ASP B N 1
ATOM 3394 C CA . ASP B 1 90 ? 27.984 -10.531 -6.57 1 51.94 90 ASP B CA 1
ATOM 3395 C C . ASP B 1 90 ? 27.125 -11.594 -5.898 1 51.94 90 ASP B C 1
ATOM 3397 O O . ASP B 1 90 ? 27.359 -12.797 -6.055 1 51.94 90 ASP B O 1
ATOM 3401 N N . TYR B 1 91 ? 26.344 -11.297 -4.973 1 49.97 91 TYR B N 1
ATOM 3402 C CA . TYR B 1 91 ? 25.766 -12.367 -4.18 1 49.97 91 TYR B CA 1
ATOM 3403 C C . TYR B 1 91 ? 24.719 -13.133 -4.98 1 49.97 91 TYR B C 1
ATOM 3405 O O . TYR B 1 91 ? 24.219 -14.172 -4.539 1 49.97 91 TYR B O 1
ATOM 3413 N N . SER B 1 92 ? 24.359 -12.609 -6.051 1 53.31 92 SER B N 1
ATOM 3414 C CA . SER B 1 92 ? 23.406 -13.359 -6.867 1 53.31 92 SER B CA 1
ATOM 3415 C C . SER B 1 92 ? 24.125 -14.266 -7.855 1 53.31 92 SER B C 1
ATOM 3417 O O . SER B 1 92 ? 23.672 -14.453 -8.984 1 53.31 92 SER B O 1
ATOM 3419 N N . GLU B 1 93 ? 25.219 -14.727 -7.418 1 56.5 93 GLU B N 1
ATOM 3420 C CA . GLU B 1 93 ? 25.906 -15.609 -8.352 1 56.5 93 GLU B CA 1
ATOM 3421 C C . GLU B 1 93 ? 25.141 -16.906 -8.555 1 56.5 93 GLU B C 1
ATOM 3423 O O . GLU B 1 93 ? 24.641 -17.5 -7.59 1 56.5 93 GLU B O 1
ATOM 3428 N N . PRO B 1 94 ? 24.938 -17.203 -9.789 1 59.56 94 PRO B N 1
ATOM 3429 C CA . PRO B 1 94 ? 24.234 -18.453 -10.094 1 59.56 94 PRO B CA 1
ATOM 3430 C C . PRO B 1 94 ? 24.922 -19.672 -9.461 1 59.56 94 PRO B C 1
ATOM 3432 O O . PRO B 1 94 ? 26.141 -19.688 -9.297 1 59.56 94 PRO B O 1
ATOM 3435 N N . VAL B 1 95 ? 24.094 -20.484 -8.781 1 62.25 95 VAL B N 1
ATOM 3436 C CA . VAL B 1 95 ? 24.594 -21.812 -8.414 1 62.25 95 VAL B CA 1
ATOM 3437 C C . VAL B 1 95 ? 24.844 -22.641 -9.664 1 62.25 95 VAL B C 1
ATOM 3439 O O . VAL B 1 95 ? 24.031 -22.641 -10.594 1 62.25 95 VAL B O 1
ATOM 3442 N N . PHE B 1 96 ? 26.031 -23.062 -9.805 1 60.84 96 PHE B N 1
ATOM 3443 C CA . PHE B 1 96 ? 26.391 -23.859 -10.969 1 60.84 96 PHE B CA 1
ATOM 3444 C C . PHE B 1 96 ? 26.203 -25.344 -10.68 1 60.84 96 PHE B C 1
ATOM 3446 O O . PHE B 1 96 ? 26.391 -25.797 -9.547 1 60.84 96 PHE B O 1
ATOM 3453 N N . ASP B 1 97 ? 25.453 -26.047 -11.656 1 55.31 97 ASP B N 1
ATOM 3454 C CA . ASP B 1 97 ? 25.344 -27.484 -11.508 1 55.31 97 ASP B CA 1
ATOM 3455 C C . ASP B 1 97 ? 26.688 -28.172 -11.664 1 55.31 97 ASP B C 1
ATOM 3457 O O . ASP B 1 97 ? 27.719 -27.5 -11.742 1 55.31 97 ASP B O 1
ATOM 3461 N N . LYS B 1 98 ? 26.641 -29.547 -11.438 1 65.12 98 LYS B N 1
ATOM 3462 C CA . LYS B 1 98 ? 27.859 -30.359 -11.461 1 65.12 98 LYS B CA 1
ATOM 3463 C C . LYS B 1 98 ? 28.609 -30.188 -12.773 1 65.12 98 LYS B C 1
ATOM 3465 O O . LYS B 1 98 ? 29.828 -30.375 -12.828 1 65.12 98 LYS B O 1
ATOM 3470 N N . GLU B 1 99 ? 27.875 -29.75 -13.766 1 67.06 99 GLU B N 1
ATOM 3471 C CA . GLU B 1 99 ? 28.516 -29.609 -15.07 1 67.06 99 GLU B CA 1
ATOM 3472 C C . GLU B 1 99 ? 28.969 -28.172 -15.312 1 67.06 99 GLU B C 1
ATOM 3474 O O . GLU B 1 99 ? 29.484 -27.844 -16.375 1 67.06 99 GLU B O 1
ATOM 3479 N N . GLY B 1 100 ? 28.828 -27.25 -14.336 1 62.38 100 GLY B N 1
ATOM 3480 C CA . GLY B 1 100 ? 29.281 -25.875 -14.438 1 62.38 100 GLY B CA 1
ATOM 3481 C C . GLY B 1 100 ? 28.25 -24.938 -15.023 1 62.38 100 GLY B C 1
ATOM 3482 O O . GLY B 1 100 ? 28.547 -23.766 -15.289 1 62.38 100 GLY B O 1
ATOM 3483 N N . ASP B 1 101 ? 27.078 -25.5 -15.383 1 61.44 101 ASP B N 1
ATOM 3484 C CA . ASP B 1 101 ? 26.031 -24.656 -15.93 1 61.44 101 ASP B CA 1
ATOM 3485 C C . ASP B 1 101 ? 25.188 -24.047 -14.812 1 61.44 101 ASP B C 1
ATOM 3487 O O . ASP B 1 101 ? 24.984 -24.672 -13.766 1 61.44 101 ASP B O 1
ATOM 3491 N N . PRO B 1 102 ? 24.891 -22.812 -15.039 1 58.91 102 PRO B N 1
ATOM 3492 C CA . PRO B 1 102 ? 24.047 -22.188 -14.023 1 58.91 102 PRO B CA 1
ATOM 3493 C C . PRO B 1 102 ? 22.766 -22.984 -13.742 1 58.91 102 PRO B C 1
ATOM 3495 O O . PRO B 1 102 ? 22.078 -23.406 -14.672 1 58.91 102 PRO B O 1
ATOM 3498 N N . ASP B 1 103 ? 22.672 -23.469 -12.492 1 62.28 103 ASP B N 1
ATOM 3499 C CA . ASP B 1 103 ? 21.469 -24.141 -12.031 1 62.28 103 ASP B CA 1
ATOM 3500 C C . ASP B 1 103 ? 20.422 -23.125 -11.547 1 62.28 103 ASP B C 1
ATOM 3502 O O . ASP B 1 103 ? 20.438 -22.734 -10.375 1 62.28 103 ASP B O 1
ATOM 3506 N N . ILE B 1 104 ? 19.656 -22.703 -12.414 1 59.34 104 ILE B N 1
ATOM 3507 C CA . ILE B 1 104 ? 18.688 -21.641 -12.18 1 59.34 104 ILE B CA 1
ATOM 3508 C C . ILE B 1 104 ? 17.781 -22.031 -11.016 1 59.34 104 ILE B C 1
ATOM 3510 O O . ILE B 1 104 ? 17.484 -21.203 -10.148 1 59.34 104 ILE B O 1
ATOM 3514 N N . SER B 1 105 ? 17.391 -23.25 -11.008 1 59.44 105 SER B N 1
ATOM 3515 C CA . SER B 1 105 ? 16.484 -23.719 -9.969 1 59.44 105 SER B CA 1
ATOM 3516 C C . SER B 1 105 ? 17.109 -23.594 -8.586 1 59.44 105 SER B C 1
ATOM 3518 O O . SER B 1 105 ? 16.484 -23.062 -7.664 1 59.44 105 SER B O 1
ATOM 3520 N N . LYS B 1 106 ? 18.328 -24.094 -8.453 1 62.81 106 LYS B N 1
ATOM 3521 C CA . LYS B 1 106 ? 19.016 -24.031 -7.168 1 62.81 106 LYS B CA 1
ATOM 3522 C C . LYS B 1 106 ? 19.297 -22.578 -6.766 1 62.81 106 LYS B C 1
ATOM 3524 O O . LYS B 1 106 ? 19.203 -22.234 -5.586 1 62.81 106 LYS B O 1
ATOM 3529 N N . THR B 1 107 ? 19.547 -21.797 -7.777 1 61.91 107 THR B N 1
ATOM 3530 C CA . THR B 1 107 ? 19.781 -20.375 -7.516 1 61.91 107 THR B CA 1
ATOM 3531 C C . THR B 1 107 ? 18.516 -19.719 -6.965 1 61.91 107 THR B C 1
ATOM 3533 O O . THR B 1 107 ? 18.578 -18.953 -6.004 1 61.91 107 THR B O 1
ATOM 3536 N N . MET B 1 108 ? 17.469 -20.062 -7.508 1 60.66 108 MET B N 1
ATOM 3537 C CA . MET B 1 108 ? 16.203 -19.469 -7.086 1 60.66 108 MET B CA 1
ATOM 3538 C C . MET B 1 108 ? 15.859 -19.891 -5.664 1 60.66 108 MET B C 1
ATOM 3540 O O . MET B 1 108 ? 15.375 -19.078 -4.871 1 60.66 108 MET B O 1
ATOM 3544 N N . ILE B 1 109 ? 16.141 -21.078 -5.375 1 59.25 109 ILE B N 1
ATOM 3545 C CA . ILE B 1 109 ? 15.867 -21.594 -4.047 1 59.25 109 ILE B CA 1
ATOM 3546 C C . ILE B 1 109 ? 16.734 -20.875 -3.014 1 59.25 109 ILE B C 1
ATOM 3548 O O . ILE B 1 109 ? 16.25 -20.453 -1.966 1 59.25 109 ILE B O 1
ATOM 3552 N N . LEU B 1 110 ? 17.938 -20.844 -3.408 1 62.25 110 LEU B N 1
ATOM 3553 C CA . LEU B 1 110 ? 18.859 -20.141 -2.523 1 62.25 110 LEU B CA 1
ATOM 3554 C C . LEU B 1 110 ? 18.438 -18.703 -2.324 1 62.25 110 LEU B C 1
ATOM 3556 O O . LEU B 1 110 ? 18.484 -18.172 -1.205 1 62.25 110 LEU B O 1
ATOM 3560 N N . ASN B 1 111 ? 18 -18.219 -3.406 1 62.78 111 ASN B N 1
ATOM 3561 C CA . ASN B 1 111 ? 17.625 -16.812 -3.354 1 62.78 111 ASN B CA 1
ATOM 3562 C C . ASN B 1 111 ? 16.344 -16.594 -2.553 1 62.78 111 ASN B C 1
ATOM 3564 O O . ASN B 1 111 ? 16.203 -15.586 -1.858 1 62.78 111 ASN B O 1
ATOM 3568 N N . GLU B 1 112 ? 15.5 -17.484 -2.713 1 62.06 112 GLU B N 1
ATOM 3569 C CA . GLU B 1 112 ? 14.281 -17.391 -1.908 1 62.06 112 GLU B CA 1
ATOM 3570 C C . GLU B 1 112 ? 14.609 -17.359 -0.418 1 62.06 112 GLU B C 1
ATOM 3572 O O . GLU B 1 112 ? 13.938 -16.672 0.355 1 62.06 112 GLU B O 1
ATOM 3577 N N . SER B 1 113 ? 15.648 -18.031 -0.158 1 63.03 113 SER B N 1
ATOM 3578 C CA . SER B 1 113 ? 16.062 -18.047 1.24 1 63.03 113 SER B CA 1
ATOM 3579 C C . SER B 1 113 ? 16.609 -16.703 1.667 1 63.03 113 SER B C 1
ATOM 3581 O O . SER B 1 113 ? 16.594 -16.359 2.852 1 63.03 113 SER B O 1
ATOM 3583 N N . LYS B 1 114 ? 17.078 -16.047 0.605 1 68.31 114 LYS B N 1
ATOM 3584 C CA . LYS B 1 114 ? 17.656 -14.734 0.87 1 68.31 114 LYS B CA 1
ATOM 3585 C C . LYS B 1 114 ? 16.609 -13.641 0.79 1 68.31 114 LYS B C 1
ATOM 3587 O O . LYS B 1 114 ? 16.859 -12.492 1.168 1 68.31 114 LYS B O 1
ATOM 3592 N N . SER B 1 115 ? 15.445 -14.023 0.308 1 73.62 115 SER B N 1
ATOM 3593 C CA . SER B 1 115 ? 14.414 -13.023 0.062 1 73.62 115 SER B CA 1
ATOM 3594 C C . SER B 1 115 ? 14.016 -12.312 1.35 1 73.62 115 SER B C 1
ATOM 3596 O O . SER B 1 115 ? 13.758 -11.102 1.344 1 73.62 115 SER B O 1
ATOM 3598 N N . SER B 1 116 ? 14.094 -12.984 2.406 1 77.38 116 SER B N 1
ATOM 3599 C CA . SER B 1 116 ? 13.641 -12.438 3.682 1 77.38 116 SER B CA 1
ATOM 3600 C C . SER B 1 116 ? 14.555 -11.32 4.168 1 77.38 116 SER B C 1
ATOM 3602 O O . SER B 1 116 ? 14.102 -10.375 4.816 1 77.38 116 SER B O 1
ATOM 3604 N N . VAL B 1 117 ? 15.789 -11.375 3.789 1 82.81 117 VAL B N 1
ATOM 3605 C CA . VAL B 1 117 ? 16.75 -10.398 4.301 1 82.81 117 VAL B CA 1
ATOM 3606 C C . VAL B 1 117 ? 16.438 -9.023 3.715 1 82.81 117 VAL B C 1
ATOM 3608 O O . VAL B 1 117 ? 16.5 -8.016 4.422 1 82.81 117 VAL B O 1
ATOM 3611 N N . TYR B 1 118 ? 16.062 -8.977 2.453 1 83.19 118 TYR B N 1
ATOM 3612 C CA . TYR B 1 118 ? 15.828 -7.695 1.804 1 83.19 118 TYR B CA 1
ATOM 3613 C C . TYR B 1 118 ? 14.57 -7.031 2.354 1 83.19 118 TYR B C 1
ATOM 3615 O O . TYR B 1 118 ? 14.539 -5.812 2.549 1 83.19 118 TYR B O 1
ATOM 3623 N N . SER B 1 119 ? 13.641 -7.785 2.553 1 84.44 119 SER B N 1
ATOM 3624 C CA . SER B 1 119 ? 12.453 -7.25 3.207 1 84.44 119 SER B CA 1
ATOM 3625 C C . SER B 1 119 ? 12.781 -6.695 4.59 1 84.44 119 SER B C 1
ATOM 3627 O O . SER B 1 119 ? 12.336 -5.605 4.949 1 84.44 119 SER B O 1
ATOM 3629 N N . GLU B 1 120 ? 13.508 -7.457 5.277 1 89.12 120 GLU B N 1
ATOM 3630 C CA . GLU B 1 120 ? 13.867 -7.059 6.637 1 89.12 120 GLU B CA 1
ATOM 3631 C C . GLU B 1 120 ? 14.719 -5.793 6.637 1 89.12 120 GLU B C 1
ATOM 3633 O O . GLU B 1 120 ? 14.625 -4.973 7.551 1 89.12 120 GLU B O 1
ATOM 3638 N N . LEU B 1 121 ? 15.562 -5.688 5.609 1 91.62 121 LEU B N 1
ATOM 3639 C CA . LEU B 1 121 ? 16.391 -4.496 5.469 1 91.62 121 LEU B CA 1
ATOM 3640 C C . LEU B 1 121 ? 15.531 -3.238 5.422 1 91.62 121 LEU B C 1
ATOM 3642 O O . LEU B 1 121 ? 15.781 -2.281 6.156 1 91.62 121 LEU B O 1
ATOM 3646 N N . CYS B 1 122 ? 14.562 -3.246 4.586 1 93.62 122 CYS B N 1
ATOM 3647 C CA . CYS B 1 122 ? 13.727 -2.072 4.363 1 93.62 122 CYS B CA 1
ATOM 3648 C C . CYS B 1 122 ? 12.836 -1.798 5.57 1 93.62 122 CYS B C 1
ATOM 3650 O O . CYS B 1 122 ? 12.672 -0.646 5.977 1 93.62 122 CYS B O 1
ATOM 3652 N N . TYR B 1 123 ? 12.328 -2.842 6.188 1 93.75 123 TYR B N 1
ATOM 3653 C CA . TYR B 1 123 ? 11.508 -2.666 7.379 1 93.75 123 TYR B CA 1
ATOM 3654 C C . TYR B 1 123 ? 12.336 -2.127 8.539 1 93.75 123 TYR B C 1
ATOM 3656 O O . TYR B 1 123 ? 11.859 -1.317 9.336 1 93.75 123 TYR B O 1
ATOM 3664 N N . ASN B 1 124 ? 13.492 -2.652 8.625 1 95.88 124 ASN B N 1
ATOM 3665 C CA . ASN B 1 124 ? 14.391 -2.176 9.672 1 95.88 124 ASN B CA 1
ATOM 3666 C C . ASN B 1 124 ? 14.656 -0.679 9.547 1 95.88 124 ASN B C 1
ATOM 3668 O O . ASN B 1 124 ? 14.656 0.046 10.539 1 95.88 124 ASN B O 1
ATOM 3672 N N . LEU B 1 125 ? 14.945 -0.241 8.367 1 96.88 125 LEU B N 1
ATOM 3673 C CA . LEU B 1 125 ? 15.18 1.181 8.148 1 96.88 125 LEU B CA 1
ATOM 3674 C C . LEU B 1 125 ? 13.961 2.004 8.531 1 96.88 125 LEU B C 1
ATOM 3676 O O . LEU B 1 125 ? 14.086 3.061 9.156 1 96.88 125 LEU B O 1
ATOM 3680 N N . LYS B 1 126 ? 12.797 1.545 8.125 1 96.5 126 LYS B N 1
ATOM 3681 C CA . LYS B 1 126 ? 11.555 2.227 8.492 1 96.5 126 LYS B CA 1
ATOM 3682 C C . LYS B 1 126 ? 11.406 2.324 10.008 1 96.5 126 LYS B C 1
ATOM 3684 O O . LYS B 1 126 ? 11 3.363 10.531 1 96.5 126 LYS B O 1
ATOM 3689 N N . SER B 1 127 ? 11.711 1.232 10.641 1 96.56 127 SER B N 1
ATOM 3690 C CA . SER B 1 127 ? 11.625 1.197 12.102 1 96.56 127 SER B CA 1
ATOM 3691 C C . SER B 1 127 ? 12.602 2.18 12.742 1 96.56 127 SER B C 1
ATOM 3693 O O . SER B 1 127 ? 12.25 2.873 13.695 1 96.56 127 SER B O 1
ATOM 3695 N N . LEU B 1 128 ? 13.75 2.191 12.242 1 97.38 128 LEU B N 1
ATOM 3696 C CA . LEU B 1 128 ? 14.766 3.115 12.75 1 97.38 128 LEU B CA 1
ATOM 3697 C C . LEU B 1 128 ? 14.312 4.562 12.578 1 97.38 128 LEU B C 1
ATOM 3699 O O . LEU B 1 128 ? 14.516 5.391 13.469 1 97.38 128 LEU B O 1
ATOM 3703 N N . PHE B 1 129 ? 13.742 4.836 11.422 1 97.88 129 PHE B N 1
ATOM 3704 C CA . PHE B 1 129 ? 13.25 6.176 11.148 1 97.88 129 PHE B CA 1
ATOM 3705 C C . PHE B 1 129 ? 12.18 6.574 12.156 1 97.88 129 PHE B C 1
ATOM 3707 O O . PHE B 1 129 ? 12.203 7.688 12.688 1 97.88 129 PHE B O 1
ATOM 3714 N N . LYS B 1 130 ? 11.273 5.703 12.359 1 97.56 130 LYS B N 1
ATOM 3715 C CA . LYS B 1 130 ? 10.211 5.949 13.336 1 97.56 130 LYS B CA 1
ATOM 3716 C C . LYS B 1 130 ? 10.797 6.203 14.719 1 97.56 130 LYS B C 1
ATOM 3718 O O . LYS B 1 130 ? 10.344 7.109 15.43 1 97.56 130 LYS B O 1
ATOM 3723 N N . GLU B 1 131 ? 11.703 5.387 15.102 1 97.38 131 GLU B N 1
ATOM 3724 C CA . GLU B 1 131 ? 12.359 5.551 16.391 1 97.38 131 GLU B CA 1
ATOM 3725 C C . GLU B 1 131 ? 13.031 6.918 16.516 1 97.38 131 GLU B C 1
ATOM 3727 O O . GLU B 1 131 ? 12.945 7.57 17.547 1 97.38 131 GLU B O 1
ATOM 3732 N N . TRP B 1 132 ? 13.672 7.266 15.484 1 98.12 132 TRP B N 1
ATOM 3733 C CA . TRP B 1 132 ? 14.336 8.57 15.453 1 98.12 132 TRP B CA 1
ATOM 3734 C C . TRP B 1 132 ? 13.328 9.695 15.648 1 98.12 132 TRP B C 1
ATOM 3736 O O . TRP B 1 132 ? 13.539 10.578 16.484 1 98.12 132 TRP B O 1
ATOM 3746 N N . ILE B 1 133 ? 12.227 9.68 14.898 1 97.94 133 ILE B N 1
ATOM 3747 C CA . ILE B 1 133 ? 11.203 10.711 15 1 97.94 133 ILE B CA 1
ATOM 3748 C C . ILE B 1 133 ? 10.656 10.758 16.422 1 97.94 133 ILE B C 1
ATOM 3750 O O . ILE B 1 133 ? 10.391 11.844 16.953 1 97.94 133 ILE B O 1
ATOM 3754 N N . GLN B 1 134 ? 10.508 9.609 17.016 1 96.62 134 GLN B N 1
ATOM 3755 C CA . GLN B 1 134 ? 9.992 9.516 18.375 1 96.62 134 GLN B CA 1
ATOM 3756 C C . GLN B 1 134 ? 10.922 10.211 19.359 1 96.62 134 GLN B C 1
ATOM 3758 O O . GLN B 1 134 ? 10.484 10.703 20.406 1 96.62 134 GLN B O 1
ATOM 3763 N N . LYS B 1 135 ? 12.164 10.297 19.094 1 96.12 135 LYS B N 1
ATOM 3764 C CA . LYS B 1 135 ? 13.164 10.812 20.016 1 96.12 135 LYS B CA 1
ATOM 3765 C C . LYS B 1 135 ? 13.336 12.32 19.859 1 96.12 135 LYS B C 1
ATOM 3767 O O . LYS B 1 135 ? 14 12.969 20.656 1 96.12 135 LYS B O 1
ATOM 3772 N N . ILE B 1 136 ? 12.711 12.859 18.781 1 96.56 136 ILE B N 1
ATOM 3773 C CA . ILE B 1 136 ? 12.828 14.297 18.578 1 96.56 136 ILE B CA 1
ATOM 3774 C C . ILE B 1 136 ? 12.023 15.031 19.656 1 96.56 136 ILE B C 1
ATOM 3776 O O . ILE B 1 136 ? 10.828 14.781 19.828 1 96.56 136 ILE B O 1
ATOM 3780 N N . ARG B 1 137 ? 12.68 15.945 20.422 1 91.69 137 ARG B N 1
ATOM 3781 C CA . ARG B 1 137 ? 12.055 16.703 21.5 1 91.69 137 ARG B CA 1
ATOM 3782 C C . ARG B 1 137 ? 11.562 18.062 21.016 1 91.69 137 ARG B C 1
ATOM 3784 O O . ARG B 1 137 ? 12.266 18.75 20.281 1 91.69 137 ARG B O 1
ATOM 3791 N N . ILE B 1 138 ? 10.359 18.312 21.328 1 95.19 138 ILE B N 1
ATOM 3792 C CA . ILE B 1 138 ? 9.789 19.641 21.125 1 95.19 138 ILE B CA 1
ATOM 3793 C C . ILE B 1 138 ? 9.68 20.375 22.469 1 95.19 138 ILE B C 1
ATOM 3795 O O . ILE B 1 138 ? 8.836 20.031 23.297 1 95.19 138 ILE B O 1
ATOM 3799 N N . LEU B 1 139 ? 10.492 21.391 22.656 1 94.81 139 LEU B N 1
ATOM 3800 C CA . LEU B 1 139 ? 10.547 22.109 23.922 1 94.81 139 LEU B CA 1
ATOM 3801 C C . LEU B 1 139 ? 9.75 23.406 23.844 1 94.81 139 LEU B C 1
ATOM 3803 O O . LEU B 1 139 ? 9.758 24.094 22.812 1 94.81 139 LEU B O 1
ATOM 3807 N N . LYS B 1 140 ? 9.203 23.812 24.922 1 93.69 140 LYS B N 1
ATOM 3808 C CA . LYS B 1 140 ? 8.391 25.016 24.984 1 93.69 140 LYS B CA 1
ATOM 3809 C C . LYS B 1 140 ? 9.219 26.266 24.656 1 93.69 140 LYS B C 1
ATOM 3811 O O . LYS B 1 140 ? 8.719 27.203 24.047 1 93.69 140 LYS B O 1
ATOM 3816 N N . ARG B 1 141 ? 10.453 26.219 25.016 1 94.56 141 ARG B N 1
ATOM 3817 C CA . ARG B 1 141 ? 11.328 27.375 24.812 1 94.56 141 ARG B CA 1
ATOM 3818 C C . ARG B 1 141 ? 11.602 27.609 23.344 1 94.56 141 ARG B C 1
ATOM 3820 O O . ARG B 1 141 ? 12.109 28.656 22.953 1 94.56 141 ARG B O 1
ATOM 3827 N N . TYR B 1 142 ? 11.234 26.625 22.5 1 95.31 142 TYR B N 1
ATOM 3828 C CA . TYR B 1 142 ? 11.445 26.766 21.062 1 95.31 142 TYR B CA 1
ATOM 3829 C C . TYR B 1 142 ? 10.406 27.703 20.453 1 95.31 142 TYR B C 1
ATOM 3831 O O . TYR B 1 142 ? 10.547 28.109 19.297 1 95.31 142 TYR B O 1
ATOM 3839 N N . ARG B 1 143 ? 9.414 28.047 21.188 1 95.81 143 ARG B N 1
ATOM 3840 C CA . ARG B 1 143 ? 8.352 28.906 20.688 1 95.81 143 ARG B CA 1
ATOM 3841 C C . ARG B 1 143 ? 8.906 30.266 20.266 1 95.81 143 ARG B C 1
ATOM 3843 O O . ARG B 1 143 ? 9.75 30.844 20.953 1 95.81 143 ARG B O 1
ATOM 3850 N N . GLN B 1 144 ? 8.43 30.734 19.141 1 95.88 144 GLN B N 1
ATOM 3851 C CA . GLN B 1 144 ? 8.875 32.031 18.625 1 95.88 144 GLN B CA 1
ATOM 3852 C C . GLN B 1 144 ? 7.723 33 18.562 1 95.88 144 GLN B C 1
ATOM 3854 O O . GLN B 1 144 ? 6.656 32.688 18.016 1 95.88 144 GLN B O 1
ATOM 3859 N N . GLU B 1 145 ? 7.949 34.219 18.969 1 95.25 145 GLU B N 1
ATOM 3860 C CA . GLU B 1 145 ? 6.93 35.25 19.062 1 95.25 145 GLU B CA 1
ATOM 3861 C C . GLU B 1 145 ? 6.375 35.594 17.672 1 95.25 145 GLU B C 1
ATOM 3863 O O . GLU B 1 145 ? 5.18 35.875 17.531 1 95.25 145 GLU B O 1
ATOM 3868 N N . TYR B 1 146 ? 7.238 35.594 16.781 1 94 146 TYR B N 1
ATOM 3869 C CA . TYR B 1 146 ? 6.836 35.938 15.414 1 94 146 TYR B CA 1
ATOM 3870 C C . TYR B 1 146 ? 5.672 35.062 14.969 1 94 146 TYR B C 1
ATOM 3872 O O . TYR B 1 146 ? 4.656 35.562 14.484 1 94 146 TYR B O 1
ATOM 3880 N N . PHE B 1 147 ? 5.777 33.781 15.164 1 95.75 147 PHE B N 1
ATOM 3881 C CA . PHE B 1 147 ? 4.762 32.844 14.695 1 95.75 147 PHE B CA 1
ATOM 3882 C C . PHE B 1 147 ? 3.549 32.844 15.625 1 95.75 147 PHE B C 1
ATOM 3884 O O . PHE B 1 147 ? 2.42 32.625 15.18 1 95.75 147 PHE B O 1
ATOM 3891 N N . GLU B 1 148 ? 3.756 33.125 16.828 1 94.12 148 GLU B N 1
ATOM 3892 C CA . GLU B 1 148 ? 2.646 33.25 17.766 1 94.12 148 GLU B CA 1
ATOM 3893 C C . GLU B 1 148 ? 1.652 34.312 17.312 1 94.12 148 GLU B C 1
ATOM 3895 O O . GLU B 1 148 ? 0.443 34.156 17.5 1 94.12 148 GLU B O 1
ATOM 3900 N N . ASN B 1 149 ? 2.225 35.344 16.797 1 93.44 149 ASN B N 1
ATOM 3901 C CA . ASN B 1 149 ? 1.394 36.469 16.344 1 93.44 149 ASN B CA 1
ATOM 3902 C C . ASN B 1 149 ? 0.826 36.188 14.953 1 93.44 149 ASN B C 1
ATOM 3904 O O . ASN B 1 149 ? -0.243 36.719 14.609 1 93.44 149 ASN B O 1
ATOM 3908 N N . LYS B 1 150 ? 1.512 35.469 14.211 1 94.5 150 LYS B N 1
ATOM 3909 C CA . LYS B 1 150 ? 1.166 35.25 12.812 1 94.5 150 LYS B CA 1
ATOM 3910 C C . LYS B 1 150 ? 0.123 34.125 12.664 1 94.5 150 LYS B C 1
ATOM 3912 O O . LYS B 1 150 ? -0.769 34.219 11.82 1 94.5 150 LYS B O 1
ATOM 3917 N N . PHE B 1 151 ? 0.247 33.156 13.477 1 96.25 151 PHE B N 1
ATOM 3918 C CA . PHE B 1 151 ? -0.638 31.984 13.383 1 96.25 151 PHE B CA 1
ATOM 3919 C C . PHE B 1 151 ? -1.954 32.25 14.102 1 96.25 151 PHE B C 1
ATOM 3921 O O . PHE B 1 151 ? -1.959 32.625 15.281 1 96.25 151 PHE B O 1
ATOM 3928 N N . LYS B 1 152 ? -3.035 32.094 13.398 1 94.38 152 LYS B N 1
ATOM 3929 C CA . LYS B 1 152 ? -4.367 32.125 13.992 1 94.38 152 LYS B CA 1
ATOM 3930 C C . LYS B 1 152 ? -5 30.734 13.984 1 94.38 152 LYS B C 1
ATOM 3932 O O . LYS B 1 152 ? -4.758 29.953 13.07 1 94.38 152 LYS B O 1
ATOM 3937 N N . LYS B 1 153 ? -5.855 30.531 14.867 1 90 153 LYS B N 1
ATOM 3938 C CA . LYS B 1 153 ? -6.418 29.203 15.07 1 90 153 LYS B CA 1
ATOM 3939 C C . LYS B 1 153 ? -7.344 28.812 13.914 1 90 153 LYS B C 1
ATOM 3941 O O . LYS B 1 153 ? -7.609 27.641 13.695 1 90 153 LYS B O 1
ATOM 3946 N N . ASN B 1 154 ? -7.805 29.781 13.211 1 91.19 154 ASN B N 1
ATOM 3947 C CA . ASN B 1 154 ? -8.742 29.484 12.125 1 91.19 154 ASN B CA 1
ATOM 3948 C C . ASN B 1 154 ? -8.016 29.312 10.797 1 91.19 154 ASN B C 1
ATOM 3950 O O . ASN B 1 154 ? -8.641 29 9.781 1 91.19 154 ASN B O 1
ATOM 3954 N N . ASN B 1 155 ? -6.668 29.5 10.805 1 96.12 155 ASN B N 1
ATOM 3955 C CA . ASN B 1 155 ? -5.887 29.25 9.602 1 96.12 155 ASN B CA 1
ATOM 3956 C C . ASN B 1 155 ? -5.793 27.75 9.297 1 96.12 155 ASN B C 1
ATOM 3958 O O . ASN B 1 155 ? -6.078 26.922 10.156 1 96.12 155 ASN B O 1
ATOM 3962 N N . LEU B 1 156 ? -5.484 27.453 8.039 1 96.38 156 LEU B N 1
ATOM 3963 C CA . LEU B 1 156 ? -5.207 26.078 7.637 1 96.38 156 LEU B CA 1
ATOM 3964 C C . LEU B 1 156 ? -3.705 25.828 7.543 1 96.38 156 LEU B C 1
ATOM 3966 O O . LEU B 1 156 ? -2.953 26.703 7.113 1 96.38 156 LEU B O 1
ATOM 3970 N N . PHE B 1 157 ? -3.367 24.625 7.957 1 97.88 157 PHE B N 1
ATOM 3971 C CA . PHE B 1 157 ? -1.952 24.266 7.953 1 97.88 157 PHE B CA 1
ATOM 3972 C C . PHE B 1 157 ? -1.726 22.953 7.223 1 97.88 157 PHE B C 1
ATOM 3974 O O . PHE B 1 157 ? -2.311 21.922 7.586 1 97.88 157 PHE B O 1
ATOM 3981 N N . PHE B 1 158 ? -0.941 23 6.184 1 98.31 158 PHE B N 1
ATOM 3982 C CA . PHE B 1 158 ? -0.413 21.844 5.469 1 98.31 158 PHE B CA 1
ATOM 3983 C C . PHE B 1 158 ? 1.06 21.641 5.801 1 98.31 158 PHE B C 1
ATOM 3985 O O . PHE B 1 158 ? 1.905 22.453 5.449 1 98.31 158 PHE B O 1
ATOM 3992 N N . THR B 1 159 ? 1.369 20.516 6.422 1 98.56 159 THR B N 1
ATOM 3993 C CA . THR B 1 159 ? 2.752 20.375 6.863 1 98.56 159 THR B CA 1
ATOM 3994 C C . THR B 1 159 ? 3.344 19.062 6.379 1 98.56 159 THR B C 1
ATOM 3996 O O . THR B 1 159 ? 2.66 18.031 6.375 1 98.56 159 THR B O 1
ATOM 3999 N N . PHE B 1 160 ? 4.609 19.141 5.961 1 98.31 160 PHE B N 1
ATOM 4000 C CA . PHE B 1 160 ? 5.379 17.969 5.547 1 98.31 160 PHE B CA 1
ATOM 4001 C C . PHE B 1 160 ? 6.098 17.344 6.738 1 98.31 160 PHE B C 1
ATOM 4003 O O . PHE B 1 160 ? 6.711 16.281 6.613 1 98.31 160 PHE B O 1
ATOM 4010 N N . ASN B 1 161 ? 6 17.984 7.898 1 98 161 ASN B N 1
ATOM 4011 C CA . ASN B 1 161 ? 6.785 17.562 9.047 1 98 161 ASN B CA 1
ATOM 4012 C C . ASN B 1 161 ? 6.113 16.406 9.797 1 98 161 ASN B C 1
ATOM 4014 O O . ASN B 1 161 ? 4.887 16.359 9.898 1 98 161 ASN B O 1
ATOM 4018 N N . TYR B 1 162 ? 6.969 15.617 10.328 1 97.56 162 TYR B N 1
ATOM 4019 C CA . TYR B 1 162 ? 6.496 14.523 11.172 1 97.56 162 TYR B CA 1
ATOM 4020 C C . TYR B 1 162 ? 6.23 15 12.594 1 97.56 162 TYR B C 1
ATOM 4022 O O . TYR B 1 162 ? 5.48 14.375 13.336 1 97.56 162 TYR B O 1
ATOM 4030 N N . THR B 1 163 ? 6.867 16.031 13.023 1 97.19 163 THR B N 1
ATOM 4031 C CA . THR B 1 163 ? 6.805 16.562 14.375 1 97.19 163 THR B CA 1
ATOM 4032 C C . THR B 1 163 ? 5.531 17.375 14.578 1 97.19 163 THR B C 1
ATOM 4034 O O . THR B 1 163 ? 5.07 18.062 13.664 1 97.19 163 THR B O 1
ATOM 4037 N N . LYS B 1 164 ? 5.012 17.406 15.758 1 96.56 164 LYS B N 1
ATOM 4038 C CA . LYS B 1 164 ? 3.797 18.141 16.109 1 96.56 164 LYS B CA 1
ATOM 4039 C C . LYS B 1 164 ? 4.125 19.531 16.641 1 96.56 164 LYS B C 1
ATOM 4041 O O . LYS B 1 164 ? 3.586 19.953 17.672 1 96.56 164 LYS B O 1
ATOM 4046 N N . THR B 1 165 ? 5.012 20.188 15.961 1 97.69 165 THR B N 1
ATOM 4047 C CA . THR B 1 165 ? 5.473 21.516 16.375 1 97.69 165 THR B CA 1
ATOM 4048 C C . THR B 1 165 ? 4.309 22.5 16.422 1 97.69 165 THR B C 1
ATOM 4050 O O . THR B 1 165 ? 4.145 23.234 17.391 1 97.69 165 THR B O 1
ATOM 4053 N N . LEU B 1 166 ? 3.426 22.531 15.414 1 97.81 166 LEU B N 1
ATOM 4054 C CA . LEU B 1 166 ? 2.285 23.453 15.328 1 97.81 166 LEU B CA 1
ATOM 4055 C C . LEU B 1 166 ? 1.334 23.234 16.5 1 97.81 166 LEU B C 1
ATOM 4057 O O . LEU B 1 166 ? 0.892 24.188 17.141 1 97.81 166 LEU B O 1
ATOM 4061 N N . GLU B 1 167 ? 1.088 21.969 16.75 1 94.88 167 GLU B N 1
ATOM 4062 C CA . GLU B 1 167 ? 0.168 21.578 17.812 1 94.88 167 GLU B CA 1
ATOM 4063 C C . GLU B 1 167 ? 0.738 21.922 19.188 1 94.88 167 GLU B C 1
ATOM 4065 O O . GLU B 1 167 ? 0.052 22.531 20.031 1 94.88 167 GLU B O 1
ATOM 4070 N N . LYS B 1 168 ? 1.97 21.609 19.406 1 95.06 168 LYS B N 1
ATOM 4071 C CA . LYS B 1 168 ? 2.547 21.641 20.75 1 95.06 168 LYS B CA 1
ATOM 4072 C C . LYS B 1 168 ? 3.031 23.047 21.094 1 95.06 168 LYS B C 1
ATOM 4074 O O . LYS B 1 168 ? 2.896 23.5 22.234 1 95.06 168 LYS B O 1
ATOM 4079 N N . LEU B 1 169 ? 3.562 23.75 20.156 1 96.69 169 LEU B N 1
ATOM 4080 C CA . LEU B 1 169 ? 4.152 25.047 20.469 1 96.69 169 LEU B CA 1
ATOM 4081 C C . LEU B 1 169 ? 3.145 26.172 20.234 1 96.69 169 LEU B C 1
ATOM 4083 O O . LEU B 1 169 ? 3.203 27.203 20.906 1 96.69 169 LEU B O 1
ATOM 4087 N N . TYR B 1 170 ? 2.195 25.969 19.359 1 97.06 170 TYR B N 1
ATOM 4088 C CA . TYR B 1 170 ? 1.351 27.094 18.969 1 97.06 170 TYR B CA 1
ATOM 4089 C C . TYR B 1 170 ? -0.124 26.766 19.156 1 97.06 170 TYR B C 1
ATOM 4091 O O . TYR B 1 170 ? -0.998 27.562 18.812 1 97.06 170 TYR B O 1
ATOM 4099 N N . ASN B 1 171 ? -0.408 25.562 19.625 1 94.31 171 ASN B N 1
ATOM 4100 C CA . ASN B 1 171 ? -1.747 25.141 20.016 1 94.31 171 ASN B CA 1
ATOM 4101 C C . ASN B 1 171 ? -2.725 25.219 18.844 1 94.31 171 ASN B C 1
ATOM 4103 O O . ASN B 1 171 ? -3.867 25.641 19.016 1 94.31 171 ASN B O 1
ATOM 4107 N N . ILE B 1 172 ? -2.275 24.969 17.656 1 94.75 172 ILE B N 1
ATOM 4108 C CA . ILE B 1 172 ? -3.162 24.938 16.484 1 94.75 172 ILE B CA 1
ATOM 4109 C C . ILE B 1 172 ? -4.07 23.703 16.578 1 94.75 172 ILE B C 1
ATOM 4111 O O . ILE B 1 172 ? -3.602 22.594 16.859 1 94.75 172 ILE B O 1
ATOM 4115 N N . PRO B 1 173 ? -5.352 23.875 16.344 1 88.88 173 PRO B N 1
ATOM 4116 C CA . PRO B 1 173 ? -6.27 22.734 16.406 1 88.88 173 PRO B CA 1
ATOM 4117 C C . PRO B 1 173 ? -5.957 21.672 15.352 1 88.88 173 PRO B C 1
ATOM 4119 O O . PRO B 1 173 ? -5.656 22.016 14.203 1 88.88 173 PRO B O 1
ATOM 4122 N N . LEU B 1 174 ? -6.094 20.453 15.727 1 86 174 LEU B N 1
ATOM 4123 C CA . LEU B 1 174 ? -5.77 19.312 14.867 1 86 174 LEU B CA 1
ATOM 4124 C C . LEU B 1 174 ? -6.617 19.344 13.594 1 86 174 LEU B C 1
ATOM 4126 O O . LEU B 1 174 ? -6.152 18.953 12.523 1 86 174 LEU B O 1
ATOM 4130 N N . GLU B 1 175 ? -7.836 19.797 13.656 1 83.19 175 GLU B N 1
ATOM 4131 C CA . GLU B 1 175 ? -8.758 19.797 12.531 1 83.19 175 GLU B CA 1
ATOM 4132 C C . GLU B 1 175 ? -8.305 20.766 11.438 1 83.19 175 GLU B C 1
ATOM 4134 O O . GLU B 1 175 ? -8.789 20.703 10.312 1 83.19 175 GLU B O 1
ATOM 4139 N N . ASN B 1 176 ? -7.371 21.656 11.836 1 91.69 176 ASN B N 1
ATOM 4140 C CA . ASN B 1 176 ? -6.898 22.641 10.875 1 91.69 176 ASN B CA 1
ATOM 4141 C C . ASN B 1 176 ? -5.5 22.312 10.367 1 91.69 176 ASN B C 1
ATOM 4143 O O . ASN B 1 176 ? -4.895 23.094 9.641 1 91.69 176 ASN B O 1
ATOM 4147 N N . ILE B 1 177 ? -5.008 21.125 10.758 1 94.69 177 ILE B N 1
ATOM 4148 C CA . ILE B 1 177 ? -3.666 20.703 10.359 1 94.69 177 ILE B CA 1
ATOM 4149 C C . ILE B 1 177 ? -3.742 19.406 9.555 1 94.69 177 ILE B C 1
ATOM 4151 O O . ILE B 1 177 ? -4.453 18.484 9.938 1 94.69 177 ILE B O 1
ATOM 4155 N N . LEU B 1 178 ? -3.041 19.359 8.453 1 96.12 178 LEU B N 1
ATOM 4156 C CA . LEU B 1 178 ? -2.824 18.094 7.754 1 96.12 178 LEU B CA 1
ATOM 4157 C C . LEU B 1 178 ? -1.339 17.766 7.699 1 96.12 178 LEU B C 1
ATOM 4159 O O . LEU B 1 178 ? -0.562 18.453 7.043 1 96.12 178 LEU B O 1
ATOM 4163 N N . HIS B 1 179 ? -0.964 16.719 8.414 1 97.06 179 HIS B N 1
ATOM 4164 C CA . HIS B 1 179 ? 0.35 16.125 8.227 1 97.06 179 HIS B CA 1
ATOM 4165 C C . HIS B 1 179 ? 0.348 15.156 7.043 1 97.06 179 HIS B C 1
ATOM 4167 O O . HIS B 1 179 ? -0.007 13.984 7.195 1 97.06 179 HIS B O 1
ATOM 4173 N N . ILE B 1 180 ? 0.857 15.594 5.945 1 97.69 180 ILE B N 1
ATOM 4174 C CA . ILE B 1 180 ? 0.661 14.844 4.711 1 97.69 180 ILE B CA 1
ATOM 4175 C C . ILE B 1 180 ? 1.483 13.555 4.75 1 97.69 180 ILE B C 1
ATOM 4177 O O . ILE B 1 180 ? 1.116 12.555 4.125 1 97.69 180 ILE B O 1
ATOM 4181 N N . HIS B 1 181 ? 2.572 13.609 5.543 1 97.31 181 HIS B N 1
ATOM 4182 C CA . HIS B 1 181 ? 3.449 12.445 5.613 1 97.31 181 HIS B CA 1
ATOM 4183 C C . HIS B 1 181 ? 3.203 11.648 6.887 1 97.31 181 HIS B C 1
ATOM 4185 O O . HIS B 1 181 ? 3.938 10.703 7.184 1 97.31 181 HIS B O 1
ATOM 4191 N N . GLY B 1 182 ? 2.219 12.047 7.598 1 94.62 182 GLY B N 1
ATOM 4192 C CA . GLY B 1 182 ? 1.853 11.312 8.797 1 94.62 182 GLY B CA 1
ATOM 4193 C C . GLY B 1 182 ? 2.566 11.812 10.039 1 94.62 182 GLY B C 1
ATOM 4194 O O . GLY B 1 182 ? 3.475 12.641 9.953 1 94.62 182 GLY B O 1
ATOM 4195 N N . THR B 1 183 ? 2.02 11.367 11.172 1 93.38 183 THR B N 1
ATOM 4196 C CA . THR B 1 183 ? 2.604 11.602 12.484 1 93.38 183 THR B CA 1
ATOM 4197 C C . THR B 1 183 ? 2.537 10.344 13.344 1 93.38 183 THR B C 1
ATOM 4199 O O . THR B 1 183 ? 1.745 9.438 13.062 1 93.38 183 THR B O 1
ATOM 4202 N N . LEU B 1 184 ? 3.439 10.328 14.289 1 90.69 184 LEU B N 1
ATOM 4203 C CA . LEU B 1 184 ? 3.395 9.211 15.219 1 90.69 184 LEU B CA 1
ATOM 4204 C C . LEU B 1 184 ? 2.119 9.25 16.062 1 90.69 184 LEU B C 1
ATOM 4206 O O . LEU B 1 184 ? 1.624 10.328 16.391 1 90.69 184 LEU B O 1
ATOM 4210 N N . PRO B 1 185 ? 1.551 8.109 16.359 1 83.81 185 PRO B N 1
ATOM 4211 C CA . PRO B 1 185 ? 2.037 6.738 16.188 1 83.81 185 PRO B CA 1
ATOM 4212 C C . PRO B 1 185 ? 1.635 6.121 14.852 1 83.81 185 PRO B C 1
ATOM 4214 O O . PRO B 1 185 ? 1.905 4.945 14.609 1 83.81 185 PRO B O 1
ATOM 4217 N N . LYS B 1 186 ? 1.01 6.875 13.977 1 82.69 186 LYS B N 1
ATOM 4218 C CA . LYS B 1 186 ? 0.639 6.344 12.672 1 82.69 186 LYS B CA 1
ATOM 4219 C C . LYS B 1 186 ? 1.871 6.113 11.797 1 82.69 186 LYS B C 1
ATOM 4221 O O . LYS B 1 186 ? 2.982 6.492 12.172 1 82.69 186 LYS B O 1
ATOM 4226 N N . ASP B 1 187 ? 1.649 5.414 10.773 1 87.69 187 ASP B N 1
ATOM 4227 C CA . ASP B 1 187 ? 2.75 5.16 9.852 1 87.69 187 ASP B CA 1
ATOM 4228 C C . ASP B 1 187 ? 3.248 6.457 9.219 1 87.69 187 ASP B C 1
ATOM 4230 O O . ASP B 1 187 ? 2.461 7.371 8.961 1 87.69 187 ASP B O 1
ATOM 4234 N N . LEU B 1 188 ? 4.5 6.52 8.969 1 96.38 188 LEU B N 1
ATOM 4235 C CA . LEU B 1 188 ? 5.145 7.68 8.375 1 96.38 188 LEU B CA 1
ATOM 4236 C C . LEU B 1 188 ? 5.469 7.43 6.906 1 96.38 188 LEU B C 1
ATOM 4238 O O . LEU B 1 188 ? 5.867 6.324 6.535 1 96.38 188 LEU B O 1
ATOM 4242 N N . ILE B 1 189 ? 5.293 8.43 6.16 1 97.25 189 ILE B N 1
ATOM 4243 C CA . ILE B 1 189 ? 5.559 8.328 4.73 1 97.25 189 ILE B CA 1
ATOM 4244 C C . ILE B 1 189 ? 6.84 9.094 4.391 1 97.25 189 ILE B C 1
ATOM 4246 O O . ILE B 1 189 ? 6.926 10.305 4.617 1 97.25 189 ILE B O 1
ATOM 4250 N N . PHE B 1 190 ? 7.816 8.469 3.941 1 97.38 190 PHE B N 1
ATOM 4251 C CA . PHE B 1 190 ? 9.039 9.078 3.434 1 97.38 190 PHE B CA 1
ATOM 4252 C C . PHE B 1 190 ? 9.625 8.25 2.291 1 97.38 190 PHE B C 1
ATOM 4254 O O . PHE B 1 190 ? 9.328 7.062 2.164 1 97.38 190 PHE B O 1
ATOM 4261 N N . GLY B 1 191 ? 10.328 8.922 1.441 1 97.31 191 GLY B N 1
ATOM 4262 C CA . GLY B 1 191 ? 10.992 8.219 0.355 1 97.31 191 GLY B CA 1
ATOM 4263 C C . GLY B 1 191 ? 10.789 8.883 -0.995 1 97.31 191 GLY B C 1
ATOM 4264 O O . GLY B 1 191 ? 10.57 10.094 -1.072 1 97.31 191 GLY B O 1
ATOM 4265 N N . HIS B 1 192 ? 10.953 8.086 -2.08 1 96.5 192 HIS B N 1
ATOM 4266 C CA . HIS B 1 192 ? 10.953 8.57 -3.453 1 96.5 192 HIS B CA 1
ATOM 4267 C C . HIS B 1 192 ? 9.539 8.609 -4.027 1 96.5 192 HIS B C 1
ATOM 4269 O O . HIS B 1 192 ? 8.594 8.125 -3.393 1 96.5 192 HIS B O 1
ATOM 4275 N N . ASN B 1 193 ? 9.352 9.234 -5.117 1 95.06 193 ASN B N 1
ATOM 4276 C CA . ASN B 1 193 ? 8.039 9.266 -5.758 1 95.06 193 ASN B CA 1
ATOM 4277 C C . ASN B 1 193 ? 8.094 8.75 -7.191 1 95.06 193 ASN B C 1
ATOM 4279 O O . ASN B 1 193 ? 7.375 9.234 -8.062 1 95.06 193 ASN B O 1
ATOM 4283 N N . LEU B 1 194 ? 8.984 7.805 -7.426 1 93.75 194 LEU B N 1
ATOM 4284 C CA . LEU B 1 194 ? 9.086 7.203 -8.75 1 93.75 194 LEU B CA 1
ATOM 4285 C C . LEU B 1 194 ? 7.742 6.629 -9.188 1 93.75 194 LEU B C 1
ATOM 4287 O O . LEU B 1 194 ? 7.016 6.047 -8.383 1 93.75 194 LEU B O 1
ATOM 4291 N N . LYS B 1 195 ? 7.492 6.859 -10.469 1 92.31 195 LYS B N 1
ATOM 4292 C CA . LYS B 1 195 ? 6.344 6.168 -11.047 1 92.31 195 LYS B CA 1
ATOM 4293 C C . LYS B 1 195 ? 6.59 4.668 -11.133 1 92.31 195 LYS B C 1
ATOM 4295 O O . LYS B 1 195 ? 7.738 4.223 -11.164 1 92.31 195 LYS B O 1
ATOM 4300 N N . LEU B 1 196 ? 5.496 3.982 -11.164 1 89.81 196 LEU B N 1
ATOM 4301 C CA . LEU B 1 196 ? 5.559 2.525 -11.18 1 89.81 196 LEU B CA 1
ATOM 4302 C C . LEU B 1 196 ? 6.473 2.033 -12.297 1 89.81 196 LEU B C 1
ATOM 4304 O O . LEU B 1 196 ? 7.309 1.155 -12.078 1 89.81 196 LEU B O 1
ATOM 4308 N N . GLU B 1 197 ? 6.359 2.586 -13.477 1 89.19 197 GLU B N 1
ATOM 4309 C CA . GLU B 1 197 ? 7.102 2.154 -14.656 1 89.19 197 GLU B CA 1
ATOM 4310 C C . GLU B 1 197 ? 8.594 2.453 -14.516 1 89.19 197 GLU B C 1
ATOM 4312 O O . GLU B 1 197 ? 9.422 1.845 -15.195 1 89.19 197 GLU B O 1
ATOM 4317 N N . ASP B 1 198 ? 8.914 3.363 -13.609 1 90.69 198 ASP B N 1
ATOM 4318 C CA . ASP B 1 198 ? 10.297 3.812 -13.477 1 90.69 198 ASP B CA 1
ATOM 4319 C C . ASP B 1 198 ? 11.031 3.031 -12.391 1 90.69 198 ASP B C 1
ATOM 4321 O O . ASP B 1 198 ? 12.234 3.219 -12.188 1 90.69 198 ASP B O 1
ATOM 4325 N N . ILE B 1 199 ? 10.344 2.172 -11.711 1 88.75 199 ILE B N 1
ATOM 4326 C CA . ILE B 1 199 ? 10.984 1.356 -10.68 1 88.75 199 ILE B CA 1
ATOM 4327 C C . ILE B 1 199 ? 11.828 0.266 -11.336 1 88.75 199 ILE B C 1
ATOM 4329 O O . ILE B 1 199 ? 11.297 -0.612 -12.023 1 88.75 199 ILE B O 1
ATOM 4333 N N . GLU B 1 200 ? 13.078 0.306 -11.125 1 82.31 200 GLU B N 1
ATOM 4334 C CA . GLU B 1 200 ? 14.008 -0.671 -11.688 1 82.31 200 GLU B CA 1
ATOM 4335 C C . GLU B 1 200 ? 14.18 -1.868 -10.75 1 82.31 200 GLU B C 1
ATOM 4337 O O . GLU B 1 200 ? 14.586 -1.713 -9.602 1 82.31 200 GLU B O 1
ATOM 4342 N N . ILE B 1 201 ? 13.789 -3.035 -11.211 1 77.38 201 ILE B N 1
ATOM 4343 C CA . ILE B 1 201 ? 13.859 -4.238 -10.391 1 77.38 201 ILE B CA 1
ATOM 4344 C C . ILE B 1 201 ? 15.008 -5.121 -10.867 1 77.38 201 ILE B C 1
ATOM 4346 O O . ILE B 1 201 ? 15.531 -5.941 -10.102 1 77.38 201 ILE B O 1
ATOM 4350 N N . GLU B 1 202 ? 15.398 -5.141 -12.102 1 67.25 202 GLU B N 1
ATOM 4351 C CA . GLU B 1 202 ? 16.391 -6.062 -12.641 1 67.25 202 GLU B CA 1
ATOM 4352 C C . GLU B 1 202 ? 17.812 -5.551 -12.406 1 67.25 202 GLU B C 1
ATOM 4354 O O . GLU B 1 202 ? 18.031 -4.344 -12.266 1 67.25 202 GLU B O 1
ATOM 4359 N N . SER B 1 203 ? 18.641 -6.652 -12.109 1 55.59 203 SER B N 1
ATOM 4360 C CA . SER B 1 203 ? 20.062 -6.336 -12 1 55.59 203 SER B CA 1
ATOM 4361 C C . SER B 1 203 ? 20.641 -5.914 -13.344 1 55.59 203 SER B C 1
ATOM 4363 O O . SER B 1 203 ? 20.469 -6.605 -14.344 1 55.59 203 SER B O 1
ATOM 4365 N N . LYS B 1 204 ? 20.844 -4.699 -13.57 1 53.84 204 LYS B N 1
ATOM 4366 C CA . LYS B 1 204 ? 21.5 -4.234 -14.781 1 53.84 204 LYS B CA 1
ATOM 4367 C C . LYS B 1 204 ? 22.734 -5.086 -15.102 1 53.84 204 LYS B C 1
ATOM 4369 O O . LYS B 1 204 ? 23.094 -5.246 -16.266 1 53.84 204 LYS B O 1
ATOM 4374 N N . ASN B 1 205 ? 23.375 -5.574 -14.18 1 49.03 205 ASN B N 1
ATOM 4375 C CA . ASN B 1 205 ? 24.719 -6.094 -14.398 1 49.03 205 ASN B CA 1
ATOM 4376 C C . ASN B 1 205 ? 24.75 -7.621 -14.398 1 49.03 205 ASN B C 1
ATOM 4378 O O . ASN B 1 205 ? 25.766 -8.234 -14.695 1 49.03 205 ASN B O 1
ATOM 4382 N N . ILE B 1 206 ? 23.688 -8.312 -13.711 1 47.91 206 ILE B N 1
ATOM 4383 C CA . ILE B 1 206 ? 23.969 -9.734 -13.531 1 47.91 206 ILE B CA 1
ATOM 4384 C C . ILE B 1 206 ? 23.312 -10.539 -14.648 1 47.91 206 ILE B C 1
ATOM 4386 O O . ILE B 1 206 ? 22.141 -10.305 -14.992 1 47.91 206 ILE B O 1
ATOM 4390 N N . GLY B 1 207 ? 23.984 -10.82 -15.617 1 46.12 207 GLY B N 1
ATOM 4391 C CA . GLY B 1 207 ? 23.641 -11.773 -16.656 1 46.12 207 GLY B CA 1
ATOM 4392 C C . GLY B 1 207 ? 22.484 -12.68 -16.281 1 46.12 207 GLY B C 1
ATOM 4393 O O . GLY B 1 207 ? 22.203 -13.656 -16.969 1 46.12 207 GLY B O 1
ATOM 4394 N N . ILE B 1 208 ? 22.141 -12.781 -14.992 1 49.66 208 ILE B N 1
ATOM 4395 C CA . ILE B 1 208 ? 21.047 -13.68 -14.648 1 49.66 208 ILE B CA 1
ATOM 4396 C C . ILE B 1 208 ? 19.719 -12.945 -14.773 1 49.66 208 ILE B C 1
ATOM 4398 O O . ILE B 1 208 ? 19.5 -11.914 -14.125 1 49.66 208 ILE B O 1
ATOM 4402 N N . GLU B 1 209 ? 19.016 -13.258 -15.727 1 54 209 GLU B N 1
ATOM 4403 C CA . GLU B 1 209 ? 17.766 -12.633 -16.141 1 54 209 GLU B CA 1
ATOM 4404 C C . GLU B 1 209 ? 16.766 -12.594 -14.984 1 54 209 GLU B C 1
ATOM 4406 O O . GLU B 1 209 ? 16.078 -11.586 -14.789 1 54 209 GLU B O 1
ATOM 4411 N N . TYR B 1 210 ? 16.719 -13.695 -14.188 1 60.44 210 TYR B N 1
ATOM 4412 C CA . TYR B 1 210 ? 15.773 -13.727 -13.078 1 60.44 210 TYR B CA 1
ATOM 4413 C C . TYR B 1 210 ? 16.391 -14.398 -11.852 1 60.44 210 TYR B C 1
ATOM 4415 O O . TYR B 1 210 ? 16.797 -15.562 -11.922 1 60.44 210 TYR B O 1
ATOM 4423 N N . SER B 1 211 ? 16.719 -13.617 -10.797 1 63.66 211 SER B N 1
ATOM 4424 C CA . SER B 1 211 ? 17.375 -14.078 -9.578 1 63.66 211 SER B CA 1
ATOM 4425 C C . SER B 1 211 ? 16.375 -14.656 -8.586 1 63.66 211 SER B C 1
ATOM 4427 O O . SER B 1 211 ? 16.75 -15.336 -7.637 1 63.66 211 SER B O 1
ATOM 4429 N N . GLY B 1 212 ? 15.078 -14.508 -8.867 1 71.12 212 GLY B N 1
ATOM 4430 C CA . GLY B 1 212 ? 14.07 -14.906 -7.898 1 71.12 212 GLY B CA 1
ATOM 4431 C C . GLY B 1 212 ? 13.883 -13.898 -6.781 1 71.12 212 GLY B C 1
ATOM 4432 O O . GLY B 1 212 ? 13.055 -14.102 -5.891 1 71.12 212 GLY B O 1
ATOM 4433 N N . LEU B 1 213 ? 14.602 -12.781 -6.883 1 77 213 LEU B N 1
ATOM 4434 C CA . LEU B 1 213 ? 14.547 -11.781 -5.816 1 77 213 LEU B CA 1
ATOM 4435 C C . LEU B 1 213 ? 13.781 -10.547 -6.266 1 77 213 LEU B C 1
ATOM 4437 O O . LEU B 1 213 ? 13.617 -9.594 -5.496 1 77 213 LEU B O 1
ATOM 4441 N N . GLU B 1 214 ? 13.32 -10.609 -7.473 1 80.56 214 GLU B N 1
ATOM 4442 C CA . GLU B 1 214 ? 12.727 -9.43 -8.094 1 80.56 214 GLU B CA 1
ATOM 4443 C C . GLU B 1 214 ? 11.523 -8.93 -7.289 1 80.56 214 GLU B C 1
ATOM 4445 O O . GLU B 1 214 ? 11.375 -7.73 -7.059 1 80.56 214 GLU B O 1
ATOM 4450 N N . HIS B 1 215 ? 10.766 -9.82 -6.832 1 83.12 215 HIS B N 1
ATOM 4451 C CA . HIS B 1 215 ? 9.555 -9.43 -6.109 1 83.12 215 HIS B CA 1
ATOM 4452 C C . HIS B 1 215 ? 9.898 -8.773 -4.777 1 83.12 215 HIS B C 1
ATOM 4454 O O . HIS B 1 215 ? 9.234 -7.816 -4.367 1 83.12 215 HIS B O 1
ATOM 4460 N N . VAL B 1 216 ? 10.891 -9.219 -4.098 1 84.62 216 VAL B N 1
ATOM 4461 C CA . VAL B 1 216 ? 11.234 -8.672 -2.787 1 84.62 216 VAL B CA 1
ATOM 4462 C C . VAL B 1 216 ? 11.938 -7.324 -2.955 1 84.62 216 VAL B C 1
ATOM 4464 O O . VAL B 1 216 ? 11.773 -6.426 -2.127 1 84.62 216 VAL B O 1
ATOM 4467 N N . ILE B 1 217 ? 12.727 -7.258 -4.008 1 85.62 217 ILE B N 1
ATOM 4468 C CA . ILE B 1 217 ? 13.375 -5.984 -4.309 1 85.62 217 ILE B CA 1
ATOM 4469 C C . ILE B 1 217 ? 12.312 -4.934 -4.629 1 85.62 217 ILE B C 1
ATOM 4471 O O . ILE B 1 217 ? 12.391 -3.799 -4.152 1 85.62 217 ILE B O 1
ATOM 4475 N N . TYR B 1 218 ? 11.344 -5.324 -5.375 1 88.94 218 TYR B N 1
ATOM 4476 C CA . TYR B 1 218 ? 10.227 -4.434 -5.645 1 88.94 218 TYR B CA 1
ATOM 4477 C C . TYR B 1 218 ? 9.555 -3.998 -4.348 1 88.94 218 TYR B C 1
ATOM 4479 O O . TYR B 1 218 ? 9.273 -2.812 -4.152 1 88.94 218 TYR B O 1
ATOM 4487 N N . ASP B 1 219 ? 9.312 -4.938 -3.531 1 89.62 219 ASP B N 1
ATOM 4488 C CA . ASP B 1 219 ? 8.656 -4.629 -2.266 1 89.62 219 ASP B CA 1
ATOM 4489 C C . ASP B 1 219 ? 9.469 -3.627 -1.451 1 89.62 219 ASP B C 1
ATOM 4491 O O . ASP B 1 219 ? 8.906 -2.695 -0.869 1 89.62 219 ASP B O 1
ATOM 4495 N N . CYS B 1 220 ? 10.695 -3.822 -1.436 1 88.88 220 CYS B N 1
ATOM 4496 C CA . CYS B 1 220 ? 11.578 -2.928 -0.695 1 88.88 220 CYS B CA 1
ATOM 4497 C C . CYS B 1 220 ? 11.531 -1.515 -1.266 1 88.88 220 CYS B C 1
ATOM 4499 O O . CYS B 1 220 ? 11.359 -0.546 -0.522 1 88.88 220 CYS B O 1
ATOM 4501 N N . LYS B 1 221 ? 11.641 -1.45 -2.547 1 90.75 221 LYS B N 1
ATOM 4502 C CA . LYS B 1 221 ? 11.586 -0.136 -3.182 1 90.75 221 LYS B CA 1
ATOM 4503 C C . LYS B 1 221 ? 10.219 0.511 -2.996 1 90.75 221 LYS B C 1
ATOM 4505 O O . LYS B 1 221 ? 10.125 1.72 -2.77 1 90.75 221 LYS B O 1
ATOM 4510 N N . ASN B 1 222 ? 9.242 -0.315 -3.041 1 92.75 222 ASN B N 1
ATOM 4511 C CA . ASN B 1 222 ? 7.871 0.173 -2.949 1 92.75 222 ASN B CA 1
ATOM 4512 C C . ASN B 1 222 ? 7.547 0.67 -1.544 1 92.75 222 ASN B C 1
ATOM 4514 O O . ASN B 1 222 ? 6.719 1.566 -1.374 1 92.75 222 ASN B O 1
ATOM 4518 N N . ILE B 1 223 ? 8.133 0.142 -0.561 1 93.19 223 ILE B N 1
ATOM 4519 C CA . ILE B 1 223 ? 7.93 0.543 0.827 1 93.19 223 ILE B CA 1
ATOM 4520 C C . ILE B 1 223 ? 8.297 2.016 0.997 1 93.19 223 ILE B C 1
ATOM 4522 O O . ILE B 1 223 ? 7.68 2.729 1.793 1 93.19 223 ILE B O 1
ATOM 4526 N N . PHE B 1 224 ? 9.227 2.482 0.216 1 95.88 224 PHE B N 1
ATOM 4527 C CA . PHE B 1 224 ? 9.711 3.852 0.339 1 95.88 224 PHE B CA 1
ATOM 4528 C C . PHE B 1 224 ? 9.094 4.742 -0.738 1 95.88 224 PHE B C 1
ATOM 4530 O O . PHE B 1 224 ? 9.531 5.879 -0.929 1 95.88 224 PHE B O 1
ATOM 4537 N N . ARG B 1 225 ? 8.18 4.227 -1.472 1 96 225 ARG B N 1
ATOM 4538 C CA . ARG B 1 225 ? 7.539 5.016 -2.521 1 96 225 ARG B CA 1
ATOM 4539 C C . ARG B 1 225 ? 6.387 5.844 -1.959 1 96 225 ARG B C 1
ATOM 4541 O O . ARG B 1 225 ? 5.434 5.293 -1.403 1 96 225 ARG B O 1
ATOM 4548 N N . LYS B 1 226 ? 6.535 7.168 -2.137 1 96.12 226 LYS B N 1
ATOM 4549 C CA . LYS B 1 226 ? 5.414 8.047 -1.825 1 96.12 226 LYS B CA 1
ATOM 4550 C C . LYS B 1 226 ? 4.32 7.945 -2.885 1 96.12 226 LYS B C 1
ATOM 4552 O O . LYS B 1 226 ? 4.457 8.492 -3.98 1 96.12 226 LYS B O 1
ATOM 4557 N N . LYS B 1 227 ? 3.34 7.258 -2.705 1 93.88 227 LYS B N 1
ATOM 4558 C CA . LYS B 1 227 ? 2.227 7.156 -3.645 1 93.88 227 LYS B CA 1
ATOM 4559 C C . LYS B 1 227 ? 1.361 8.414 -3.613 1 93.88 227 LYS B C 1
ATOM 4561 O O . LYS B 1 227 ? 0.226 8.375 -3.135 1 93.88 227 LYS B O 1
ATOM 4566 N N . ILE B 1 228 ? 1.847 9.398 -4.246 1 96.44 228 ILE B N 1
ATOM 4567 C CA . ILE B 1 228 ? 1.355 10.766 -4.109 1 96.44 228 ILE B CA 1
ATOM 4568 C C . ILE B 1 228 ? -0.116 10.828 -4.512 1 96.44 228 ILE B C 1
ATOM 4570 O O . ILE B 1 228 ? -0.937 11.414 -3.803 1 96.44 228 ILE B O 1
ATOM 4574 N N . ASP B 1 229 ? -0.49 10.195 -5.625 1 94.25 229 ASP B N 1
ATOM 4575 C CA . ASP B 1 229 ? -1.87 10.242 -6.098 1 94.25 229 ASP B CA 1
ATOM 4576 C C . ASP B 1 229 ? -2.824 9.641 -5.074 1 94.25 229 ASP B C 1
ATOM 4578 O O . ASP B 1 229 ? -3.914 10.164 -4.84 1 94.25 229 ASP B O 1
ATOM 4582 N N . GLU B 1 230 ? -2.434 8.539 -4.523 1 94.38 230 GLU B N 1
ATOM 4583 C CA . GLU B 1 230 ? -3.25 7.895 -3.5 1 94.38 230 GLU B CA 1
ATOM 4584 C C . GLU B 1 230 ? -3.377 8.773 -2.258 1 94.38 230 GLU B C 1
ATOM 4586 O O . GLU B 1 230 ? -4.449 8.859 -1.66 1 94.38 230 GLU B O 1
ATOM 4591 N N . ILE B 1 231 ? -2.287 9.383 -1.906 1 95.81 231 ILE B N 1
ATOM 4592 C CA . ILE B 1 231 ? -2.273 10.234 -0.723 1 95.81 231 ILE B CA 1
ATOM 4593 C C . ILE B 1 231 ? -3.188 11.438 -0.944 1 95.81 231 ILE B C 1
ATOM 4595 O O . ILE B 1 231 ? -3.969 11.805 -0.062 1 95.81 231 ILE B O 1
ATOM 4599 N N . ILE B 1 232 ? -3.053 12.062 -2.076 1 95.94 232 ILE B N 1
ATOM 4600 C CA . ILE B 1 232 ? -3.881 13.219 -2.402 1 95.94 232 ILE B CA 1
ATOM 4601 C C . ILE B 1 232 ? -5.355 12.82 -2.363 1 95.94 232 ILE B C 1
ATOM 4603 O O . ILE B 1 232 ? -6.188 13.555 -1.82 1 95.94 232 ILE B O 1
ATOM 4607 N N . LYS B 1 233 ? -5.68 11.641 -2.889 1 93.31 233 LYS B N 1
ATOM 4608 C CA . LYS B 1 233 ? -7.055 11.148 -2.848 1 93.31 233 LYS B CA 1
ATOM 4609 C C . LYS B 1 233 ? -7.52 10.938 -1.41 1 93.31 233 LYS B C 1
ATOM 4611 O O . LYS B 1 233 ? -8.641 11.32 -1.053 1 93.31 233 LYS B O 1
ATOM 4616 N N . LYS B 1 234 ? -6.711 10.359 -0.626 1 91.56 234 LYS B N 1
ATOM 4617 C CA . LYS B 1 234 ? -7.004 10.07 0.775 1 91.56 234 LYS B CA 1
ATOM 4618 C C . LYS B 1 234 ? -7.387 11.344 1.525 1 91.56 234 LYS B C 1
ATOM 4620 O O . LYS B 1 234 ? -8.273 11.32 2.381 1 91.56 234 LYS B O 1
ATOM 4625 N N . TYR B 1 235 ? -6.727 12.453 1.161 1 92.94 235 TYR B N 1
ATOM 4626 C CA . TYR B 1 235 ? -6.934 13.695 1.905 1 92.94 235 TYR B CA 1
ATOM 4627 C C . TYR B 1 235 ? -7.633 14.734 1.043 1 92.94 235 TYR B C 1
ATOM 4629 O O . TYR B 1 235 ? -7.438 15.938 1.236 1 92.94 235 TYR B O 1
ATOM 4637 N N . GLU B 1 236 ? -8.328 14.305 0.092 1 91.19 236 GLU B N 1
ATOM 4638 C CA . GLU B 1 236 ? -9.047 15.195 -0.816 1 91.19 236 GLU B CA 1
ATOM 4639 C C . GLU B 1 236 ? -9.898 16.203 -0.046 1 91.19 236 GLU B C 1
ATOM 4641 O O . GLU B 1 236 ? -10.055 17.344 -0.473 1 91.19 236 GLU B O 1
ATOM 4646 N N . PHE B 1 237 ? -10.391 15.82 1.117 1 85.5 237 PHE B N 1
ATOM 4647 C CA . PHE B 1 237 ? -11.242 16.688 1.933 1 85.5 237 PHE B CA 1
ATOM 4648 C C . PHE B 1 237 ? -10.484 17.938 2.354 1 85.5 237 PHE B C 1
ATOM 4650 O O . PHE B 1 237 ? -11.078 19.016 2.449 1 85.5 237 PHE B O 1
ATOM 4657 N N . PHE B 1 238 ? -9.266 17.844 2.646 1 91.75 238 PHE B N 1
ATOM 4658 C CA . PHE B 1 238 ? -8.477 18.984 3.062 1 91.75 238 PHE B CA 1
ATOM 4659 C C . PHE B 1 238 ? -8.32 19.984 1.914 1 91.75 238 PHE B C 1
ATOM 4661 O O . PHE B 1 238 ? -8.414 21.188 2.111 1 91.75 238 PHE B O 1
ATOM 4668 N N . PHE B 1 239 ? -8.008 19.422 0.742 1 92.81 239 PHE B N 1
ATOM 4669 C CA . PHE B 1 239 ? -7.844 20.281 -0.427 1 92.81 239 PHE B CA 1
ATOM 4670 C C . PHE B 1 239 ? -9.148 21 -0.759 1 92.81 239 PHE B C 1
ATOM 4672 O O . PHE B 1 239 ? -9.141 22.172 -1.111 1 92.81 239 PHE B O 1
ATOM 4679 N N . ASP B 1 240 ? -10.227 20.312 -0.593 1 88.31 240 ASP B N 1
ATOM 4680 C CA . ASP B 1 240 ? -11.539 20.938 -0.766 1 88.31 240 ASP B CA 1
ATOM 4681 C C . ASP B 1 240 ? -11.758 22.062 0.246 1 88.31 240 ASP B C 1
ATOM 4683 O O . ASP B 1 240 ? -12.367 23.078 -0.074 1 88.31 240 ASP B O 1
ATOM 4687 N N . LYS B 1 241 ? -11.312 21.797 1.41 1 87.81 241 LYS B N 1
ATOM 4688 C CA . LYS B 1 241 ? -11.43 22.781 2.475 1 87.81 241 LYS B CA 1
ATOM 4689 C C . LYS B 1 241 ? -10.688 24.062 2.111 1 87.81 241 LYS B C 1
ATOM 4691 O O . LYS B 1 241 ? -11.156 25.172 2.41 1 87.81 241 LYS B O 1
ATOM 4696 N N . ILE B 1 242 ? -9.562 23.953 1.51 1 92.44 242 ILE B N 1
ATOM 4697 C CA . ILE B 1 242 ? -8.797 25.109 1.062 1 92.44 242 ILE B CA 1
ATOM 4698 C C . ILE B 1 242 ? -9.641 25.953 0.108 1 92.44 242 ILE B C 1
ATOM 4700 O O . ILE B 1 242 ? -9.703 27.172 0.244 1 92.44 242 ILE B O 1
ATOM 4704 N N . GLN B 1 243 ? -10.234 25.281 -0.765 1 88.44 243 GLN B N 1
ATOM 4705 C CA . GLN B 1 243 ? -11.062 25.953 -1.761 1 88.44 243 GLN B CA 1
ATOM 4706 C C . GLN B 1 243 ? -12.273 26.625 -1.11 1 88.44 243 GLN B C 1
ATOM 4708 O O . GLN B 1 243 ? -12.578 27.781 -1.383 1 88.44 243 GLN B O 1
ATOM 4713 N N . LYS B 1 244 ? -12.93 25.938 -0.259 1 85.25 244 LYS B N 1
ATOM 4714 C CA . LYS B 1 244 ? -14.164 26.406 0.378 1 85.25 244 LYS B CA 1
ATOM 4715 C C . LYS B 1 244 ? -13.883 27.594 1.301 1 85.25 244 LYS B C 1
ATOM 4717 O O . LYS B 1 244 ? -14.711 28.5 1.425 1 85.25 244 LYS B O 1
ATOM 4722 N N . TYR B 1 245 ? -12.781 27.578 1.935 1 87.88 245 TYR B N 1
ATOM 4723 C CA . TYR B 1 245 ? -12.438 28.625 2.887 1 87.88 245 TYR B CA 1
ATOM 4724 C C . TYR B 1 245 ? -12.008 29.891 2.164 1 87.88 245 TYR B C 1
ATOM 4726 O O . TYR B 1 245 ? -11.883 30.953 2.781 1 87.88 245 TYR B O 1
ATOM 4734 N N . ASN B 1 246 ? -11.836 29.828 0.908 1 88.25 246 ASN B N 1
ATOM 4735 C CA . ASN B 1 246 ? -11.414 30.984 0.118 1 88.25 246 ASN B CA 1
ATOM 4736 C C . ASN B 1 246 ? -10.227 31.688 0.754 1 88.25 246 ASN B C 1
ATOM 4738 O O . ASN B 1 246 ? -10.289 32.875 1.038 1 88.25 246 ASN B O 1
ATOM 4742 N N . VAL B 1 247 ? -9.156 31 0.949 1 93.12 247 VAL B N 1
ATOM 4743 C CA . VAL B 1 247 ? -7.977 31.484 1.65 1 93.12 247 VAL B CA 1
ATOM 4744 C C . VAL B 1 247 ? -7.48 32.781 0.991 1 93.12 247 VAL B C 1
ATOM 4746 O O . VAL B 1 247 ? -7.5 32.906 -0.236 1 93.12 247 VAL B O 1
ATOM 4749 N N . GLU B 1 248 ? -7.016 33.75 1.799 1 93.69 248 GLU B N 1
ATOM 4750 C CA . GLU B 1 248 ? -6.637 35.062 1.327 1 93.69 248 GLU B CA 1
ATOM 4751 C C . GLU B 1 248 ? -5.172 35.094 0.9 1 93.69 248 GLU B C 1
ATOM 4753 O O . GLU B 1 248 ? -4.812 35.781 -0.053 1 93.69 248 GLU B O 1
ATOM 4758 N N . LYS B 1 249 ? -4.371 34.406 1.642 1 96.38 249 LYS B N 1
ATOM 4759 C CA . LYS B 1 249 ? -2.934 34.344 1.386 1 96.38 249 LYS B CA 1
ATOM 4760 C C . LYS B 1 249 ? -2.361 32.969 1.695 1 96.38 249 LYS B C 1
ATOM 4762 O O . LYS B 1 249 ? -2.914 32.25 2.514 1 96.38 249 LYS B O 1
ATOM 4767 N N . VAL B 1 250 ? -1.288 32.656 0.969 1 97.81 250 VAL B N 1
ATOM 4768 C CA . VAL B 1 250 ? -0.559 31.422 1.245 1 97.81 250 VAL B CA 1
ATOM 4769 C C . VAL B 1 250 ? 0.855 31.75 1.717 1 97.81 250 VAL B C 1
ATOM 4771 O O . VAL B 1 250 ? 1.55 32.562 1.099 1 97.81 250 VAL B O 1
ATOM 4774 N N . TYR B 1 251 ? 1.203 31.172 2.838 1 97.75 251 TYR B N 1
ATOM 4775 C CA . TYR B 1 251 ? 2.551 31.312 3.379 1 97.75 251 TYR B CA 1
ATOM 4776 C C . TYR B 1 251 ? 3.309 30 3.322 1 97.75 251 TYR B C 1
ATOM 4778 O O . TYR B 1 251 ? 2.762 28.938 3.664 1 97.75 251 TYR B O 1
ATOM 4786 N N . ILE B 1 252 ? 4.555 30.016 2.873 1 97.94 252 ILE B N 1
ATOM 4787 C CA . ILE B 1 252 ? 5.395 28.828 2.857 1 97.94 252 ILE B CA 1
ATOM 4788 C C . ILE B 1 252 ? 6.617 29.047 3.75 1 97.94 252 ILE B C 1
ATOM 4790 O O . ILE B 1 252 ? 7.402 29.969 3.523 1 97.94 252 ILE B O 1
ATOM 4794 N N . TYR B 1 253 ? 6.742 28.219 4.758 1 97.25 253 TYR B N 1
ATOM 4795 C CA . TYR B 1 253 ? 7.867 28.328 5.68 1 97.25 253 TYR B CA 1
ATOM 4796 C C . TYR B 1 253 ? 8.664 27.031 5.707 1 97.25 253 TYR B C 1
ATOM 4798 O O . TYR B 1 253 ? 8.117 25.953 6.004 1 97.25 253 TYR B O 1
ATOM 4806 N N . GLY B 1 254 ? 9.914 27.047 5.355 1 95.75 254 GLY B N 1
ATOM 4807 C CA . GLY B 1 254 ? 10.844 25.953 5.582 1 95.75 254 GLY B CA 1
ATOM 4808 C C . GLY B 1 254 ? 10.688 24.828 4.574 1 95.75 254 GLY B C 1
ATOM 4809 O O . GLY B 1 254 ? 11.117 23.703 4.828 1 95.75 254 GLY B O 1
ATOM 4810 N N . PHE B 1 255 ? 10.062 25.016 3.529 1 96.06 255 PHE B N 1
ATOM 4811 C CA . PHE B 1 255 ? 9.867 24.016 2.496 1 96.06 255 PHE B CA 1
ATOM 4812 C C . PHE B 1 255 ? 11.008 24.031 1.49 1 96.06 255 PHE B C 1
ATOM 4814 O O . PHE B 1 255 ? 11.422 25.109 1.032 1 96.06 255 PHE B O 1
ATOM 4821 N N . SER B 1 256 ? 11.625 22.922 1.13 1 92.19 256 SER B N 1
ATOM 4822 C CA . SER B 1 256 ? 12.812 22.828 0.29 1 92.19 256 SER B CA 1
ATOM 4823 C C . SER B 1 256 ? 12.445 22.828 -1.189 1 92.19 256 SER B C 1
ATOM 4825 O O . SER B 1 256 ? 13.32 22.938 -2.053 1 92.19 256 SER B O 1
ATOM 4827 N N . PHE B 1 257 ? 11.203 22.625 -1.521 1 94.75 257 PHE B N 1
ATOM 4828 C CA . PHE B 1 257 ? 10.727 22.516 -2.896 1 94.75 257 PHE B CA 1
ATOM 4829 C C . PHE B 1 257 ? 11.406 21.344 -3.6 1 94.75 257 PHE B C 1
ATOM 4831 O O . PHE B 1 257 ? 11.742 21.438 -4.781 1 94.75 257 PHE B O 1
ATOM 4838 N N . SER B 1 258 ? 11.609 20.297 -2.842 1 93.69 258 SER B N 1
ATOM 4839 C CA . SER B 1 258 ? 12.102 19.078 -3.463 1 93.69 258 SER B CA 1
ATOM 4840 C C . SER B 1 258 ? 11.156 18.594 -4.562 1 93.69 258 SER B C 1
ATOM 4842 O O . SER B 1 258 ? 9.938 18.656 -4.406 1 93.69 258 SER B O 1
ATOM 4844 N N . GLU B 1 259 ? 11.734 18.047 -5.668 1 95 259 GLU B N 1
ATOM 4845 C CA . GLU B 1 259 ? 10.938 17.562 -6.785 1 95 259 GLU B CA 1
ATOM 4846 C C . GLU B 1 259 ? 9.977 16.453 -6.336 1 95 259 GLU B C 1
ATOM 4848 O O . GLU B 1 259 ? 8.898 16.297 -6.906 1 95 259 GLU B O 1
ATOM 4853 N N . ILE B 1 260 ? 10.359 15.781 -5.32 1 96.06 260 ILE B N 1
ATOM 4854 C CA . ILE B 1 260 ? 9.602 14.641 -4.812 1 96.06 260 ILE B CA 1
ATOM 4855 C C . ILE B 1 260 ? 8.266 15.125 -4.242 1 96.06 260 ILE B C 1
ATOM 4857 O O . ILE B 1 260 ? 7.242 14.461 -4.41 1 96.06 260 ILE B O 1
ATOM 4861 N N . ASP B 1 261 ? 8.227 16.312 -3.639 1 96.88 261 ASP B N 1
ATOM 4862 C CA . ASP B 1 261 ? 7.047 16.781 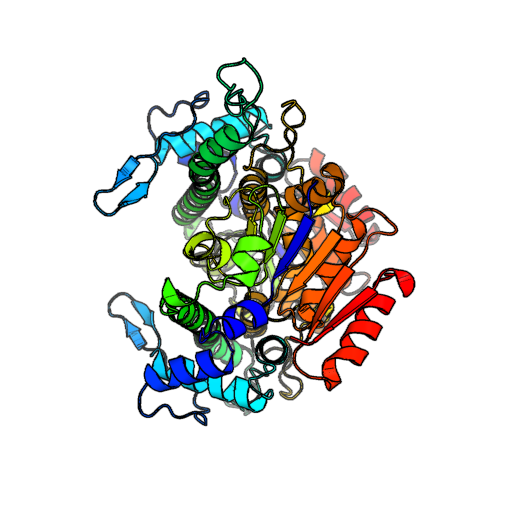-2.914 1 96.88 261 ASP B CA 1
ATOM 4863 C C . ASP B 1 261 ? 6.289 17.844 -3.713 1 96.88 261 ASP B C 1
ATOM 4865 O O . ASP B 1 261 ? 5.211 18.281 -3.309 1 96.88 261 ASP B O 1
ATOM 4869 N N . LEU B 1 262 ? 6.715 18.266 -4.898 1 97.31 262 LEU B N 1
ATOM 4870 C CA . LEU B 1 262 ? 6.121 19.344 -5.684 1 97.31 262 LEU B CA 1
ATOM 4871 C C . LEU B 1 262 ? 4.699 18.984 -6.109 1 97.31 262 LEU B C 1
ATOM 4873 O O . LEU B 1 262 ? 3.836 19.859 -6.207 1 97.31 262 LEU B O 1
ATOM 4877 N N . PRO B 1 263 ? 4.441 17.688 -6.355 1 97.19 263 PRO B N 1
ATOM 4878 C CA . PRO B 1 263 ? 3.07 17.344 -6.75 1 97.19 263 PRO B CA 1
ATOM 4879 C C . PRO B 1 263 ? 2.043 17.734 -5.688 1 97.19 263 PRO B C 1
ATOM 4881 O O . PRO B 1 263 ? 0.909 18.094 -6.02 1 97.19 263 PRO B O 1
ATOM 4884 N N . TYR B 1 264 ? 2.383 17.672 -4.43 1 97.94 264 TYR B N 1
ATOM 4885 C CA . TYR B 1 264 ? 1.471 18.125 -3.387 1 97.94 264 TYR B CA 1
ATOM 4886 C C . TYR B 1 264 ? 1.18 19.609 -3.527 1 97.94 264 TYR B C 1
ATOM 4888 O O . TYR B 1 264 ? 0.035 20.047 -3.375 1 97.94 264 TYR B O 1
ATOM 4896 N N . LEU B 1 265 ? 2.256 20.391 -3.795 1 97.69 265 LEU B N 1
ATOM 4897 C CA . LEU B 1 265 ? 2.098 21.828 -3.971 1 97.69 265 LEU B CA 1
ATOM 4898 C C . LEU B 1 265 ? 1.215 22.141 -5.176 1 97.69 265 LEU B C 1
ATOM 4900 O O . LEU B 1 265 ? 0.388 23.047 -5.129 1 97.69 265 LEU B O 1
ATOM 4904 N N . SER B 1 266 ? 1.414 21.375 -6.234 1 97.56 266 SER B N 1
ATOM 4905 C CA . SER B 1 266 ? 0.574 21.531 -7.418 1 97.56 266 SER B CA 1
ATOM 4906 C C . SER B 1 266 ? -0.9 21.344 -7.078 1 97.56 266 SER B C 1
ATOM 4908 O O . SER B 1 266 ? -1.754 22.094 -7.551 1 97.56 266 SER B O 1
ATOM 4910 N N . GLU B 1 267 ? -1.178 20.328 -6.27 1 97.62 267 GLU B N 1
ATOM 4911 C CA . GLU B 1 267 ? -2.557 20.078 -5.863 1 97.62 267 GLU B CA 1
ATOM 4912 C C . GLU B 1 267 ? -3.102 21.234 -5.02 1 97.62 267 GLU B C 1
ATOM 4914 O O . GLU B 1 267 ? -4.258 21.625 -5.176 1 97.62 267 GLU B O 1
ATOM 4919 N N . ILE B 1 268 ? -2.283 21.781 -4.16 1 97.75 268 ILE B N 1
ATOM 4920 C CA . ILE B 1 268 ? -2.678 22.922 -3.336 1 97.75 268 ILE B CA 1
ATOM 4921 C C . ILE B 1 268 ? -3.012 24.109 -4.23 1 97.75 268 ILE B C 1
ATOM 4923 O O . ILE B 1 268 ? -4.043 24.766 -4.047 1 97.75 268 ILE B O 1
ATOM 4927 N N . ILE B 1 269 ? -2.135 24.375 -5.191 1 96.75 269 ILE B N 1
ATOM 4928 C CA . ILE B 1 269 ? -2.303 25.516 -6.098 1 96.75 269 ILE B CA 1
ATOM 4929 C C . ILE B 1 269 ? -3.621 25.375 -6.855 1 96.75 269 ILE B C 1
ATOM 4931 O O . ILE B 1 269 ? -4.367 26.344 -6.992 1 96.75 269 ILE B O 1
ATOM 4935 N N . LYS B 1 270 ? -3.949 24.141 -7.277 1 95.75 270 LYS B N 1
ATOM 4936 C CA . LYS B 1 270 ? -5.184 23.875 -8.008 1 95.75 270 LYS B CA 1
ATOM 4937 C C . LYS B 1 270 ? -6.41 24.203 -7.16 1 95.75 270 LYS B C 1
ATOM 4939 O O . LYS B 1 270 ? -7.469 24.531 -7.695 1 95.75 270 LYS B O 1
ATOM 4944 N N . ASN B 1 271 ? -6.258 24.172 -5.852 1 94.75 271 ASN B N 1
ATOM 4945 C CA . ASN B 1 271 ? -7.402 24.328 -4.961 1 94.75 271 ASN B CA 1
ATOM 4946 C C . ASN B 1 271 ? -7.383 25.672 -4.246 1 94.75 271 ASN B C 1
ATOM 4948 O O . ASN B 1 271 ? -8.148 25.906 -3.311 1 94.75 271 ASN B O 1
ATOM 4952 N N . THR B 1 272 ? -6.48 26.516 -4.582 1 94.62 272 THR B N 1
ATOM 4953 C CA . THR B 1 272 ? -6.41 27.875 -4.043 1 94.62 272 THR B CA 1
ATOM 4954 C C . THR B 1 272 ? -6.973 28.875 -5.043 1 94.62 272 THR B C 1
ATOM 4956 O O . THR B 1 272 ? -6.898 28.672 -6.254 1 94.62 272 THR B O 1
ATOM 4959 N N . PRO B 1 273 ? -7.617 29.984 -4.484 1 91.06 273 PRO B N 1
ATOM 4960 C CA . PRO B 1 273 ? -8.117 31 -5.41 1 91.06 273 PRO B CA 1
ATOM 4961 C C . PRO B 1 273 ? -7.016 31.562 -6.309 1 91.06 273 PRO B C 1
ATOM 4963 O O . PRO B 1 273 ? -5.848 31.594 -5.914 1 91.06 273 PRO B O 1
ATOM 4966 N N . ASN B 1 274 ? -7.574 32.031 -7.398 1 86.5 274 ASN B N 1
ATOM 4967 C CA . ASN B 1 274 ? -6.648 32.656 -8.344 1 86.5 274 ASN B CA 1
ATOM 4968 C C . ASN B 1 274 ? -6.172 34.031 -7.867 1 86.5 274 ASN B C 1
ATOM 4970 O O . ASN B 1 274 ? -6.906 34.719 -7.18 1 86.5 274 ASN B O 1
ATOM 4974 N N . ASN B 1 275 ? -5.035 34.406 -8.047 1 89.44 275 ASN B N 1
ATOM 4975 C CA . ASN B 1 275 ? -4.488 35.75 -7.855 1 89.44 275 ASN B CA 1
ATOM 4976 C C . ASN B 1 275 ? -4.273 36.062 -6.375 1 89.44 275 ASN B C 1
ATOM 4978 O O . ASN B 1 275 ? -4.559 37.156 -5.926 1 89.44 275 ASN B O 1
ATOM 4982 N N . ILE B 1 276 ? -4.082 35.062 -5.625 1 93.69 276 ILE B N 1
ATOM 4983 C CA . ILE B 1 276 ? -3.715 35.344 -4.238 1 93.69 276 ILE B CA 1
ATOM 4984 C C . ILE B 1 276 ? -2.195 35.406 -4.109 1 93.69 276 ILE B C 1
ATOM 4986 O O . ILE B 1 276 ? -1.469 34.906 -4.973 1 93.69 276 ILE B O 1
ATOM 4990 N N . ILE B 1 277 ? -1.82 36.062 -3.033 1 96.56 277 ILE B N 1
ATOM 4991 C CA . ILE B 1 277 ? -0.392 36.25 -2.82 1 96.56 277 ILE B CA 1
ATOM 4992 C C . ILE B 1 277 ? 0.206 35.031 -2.143 1 96.56 277 ILE B C 1
ATOM 4994 O O . ILE B 1 277 ? -0.386 34.469 -1.215 1 96.56 277 ILE B O 1
ATOM 4998 N N . TRP B 1 278 ? 1.335 34.625 -2.668 1 97.5 278 TRP B N 1
ATOM 4999 C CA . TRP B 1 278 ? 2.166 33.562 -2.068 1 97.5 278 TRP B CA 1
ATOM 5000 C C . TRP B 1 278 ? 3.434 34.156 -1.467 1 97.5 278 TRP B C 1
ATOM 5002 O O . TRP B 1 278 ? 4.262 34.75 -2.184 1 97.5 278 TRP B O 1
ATOM 5012 N N . GLU B 1 279 ? 3.533 34.094 -0.186 1 97.25 279 GLU B N 1
ATOM 5013 C CA . GLU B 1 279 ? 4.727 34.594 0.505 1 97.25 279 GLU B CA 1
ATOM 5014 C C . GLU B 1 279 ? 5.625 33.406 0.919 1 97.25 279 GLU B C 1
ATOM 5016 O O . GLU B 1 279 ? 5.219 32.562 1.711 1 97.25 279 GLU B O 1
ATOM 5021 N N . ILE B 1 280 ? 6.859 33.406 0.401 1 96.5 280 ILE B N 1
ATOM 5022 C CA . ILE B 1 280 ? 7.781 32.281 0.612 1 96.5 280 ILE B CA 1
ATOM 5023 C C . ILE B 1 280 ? 9.016 32.781 1.361 1 96.5 280 ILE B C 1
ATOM 5025 O O . ILE B 1 280 ? 9.617 33.781 0.993 1 96.5 280 ILE B O 1
ATOM 5029 N N . THR B 1 281 ? 9.328 32.031 2.322 1 93.75 281 THR B N 1
ATOM 5030 C CA . THR B 1 281 ? 10.555 32.344 3.049 1 93.75 281 THR B CA 1
ATOM 5031 C C . THR B 1 281 ? 11.695 31.438 2.611 1 93.75 281 THR B C 1
ATOM 5033 O O . THR B 1 281 ? 11.469 30.281 2.232 1 93.75 281 THR B O 1
ATOM 5036 N N . PHE B 1 282 ? 12.922 31.984 2.543 1 90.75 282 PHE B N 1
ATOM 5037 C CA . PHE B 1 282 ? 14.109 31.203 2.201 1 90.75 282 PHE B CA 1
ATOM 5038 C C . PHE B 1 282 ? 15.289 31.609 3.082 1 90.75 282 PHE B C 1
ATOM 5040 O O . PHE B 1 282 ? 15.289 32.688 3.674 1 90.75 282 PHE B O 1
ATOM 5047 N N . HIS B 1 283 ? 16.141 30.719 3.256 1 85.81 283 HIS B N 1
ATOM 5048 C CA . HIS B 1 283 ? 17.297 30.969 4.113 1 85.81 283 HIS B CA 1
ATOM 5049 C C . HIS B 1 283 ? 18.547 31.281 3.283 1 85.81 283 HIS B C 1
ATOM 5051 O O . HIS B 1 283 ? 19.234 32.25 3.545 1 85.81 283 HIS B O 1
ATOM 5057 N N . ASN B 1 284 ? 18.797 30.406 2.346 1 86.06 284 ASN B N 1
ATOM 5058 C CA . ASN B 1 284 ? 19.953 30.562 1.481 1 86.06 284 ASN B CA 1
ATOM 5059 C C . ASN B 1 284 ? 19.625 31.391 0.24 1 86.06 284 ASN B C 1
ATOM 5061 O O . ASN B 1 284 ? 18.656 31.109 -0.459 1 86.06 284 ASN B O 1
ATOM 5065 N N . LYS B 1 285 ? 20.484 32.375 -0.064 1 86.56 285 LYS B N 1
ATOM 5066 C CA . LYS B 1 285 ? 20.266 33.281 -1.192 1 86.56 285 LYS B CA 1
ATOM 5067 C C . LYS B 1 285 ? 20.156 32.5 -2.5 1 86.56 285 LYS B C 1
ATOM 5069 O O . LYS B 1 285 ? 19.406 32.875 -3.396 1 86.56 285 LYS B O 1
ATOM 5074 N N . ASN B 1 286 ? 20.859 31.469 -2.521 1 88.5 286 ASN B N 1
ATOM 5075 C CA . ASN B 1 286 ? 20.828 30.672 -3.738 1 88.5 286 ASN B CA 1
ATOM 5076 C C . ASN B 1 286 ? 19.469 30.031 -3.965 1 88.5 286 ASN B C 1
ATOM 5078 O O . ASN B 1 286 ? 19.125 29.672 -5.094 1 88.5 286 ASN B O 1
ATOM 5082 N N . ASP B 1 287 ? 18.672 29.922 -2.969 1 91.12 287 ASP B N 1
ATOM 5083 C CA . ASP B 1 287 ? 17.375 29.266 -3.062 1 91.12 287 ASP B CA 1
ATOM 5084 C C . ASP B 1 287 ? 16.328 30.203 -3.662 1 91.12 287 ASP B C 1
ATOM 5086 O O . ASP B 1 287 ? 15.312 29.75 -4.191 1 91.12 287 ASP B O 1
ATOM 5090 N N . LYS B 1 288 ? 16.609 31.469 -3.564 1 92.5 288 LYS B N 1
ATOM 5091 C CA . LYS B 1 288 ? 15.633 32.469 -4.012 1 92.5 288 LYS B CA 1
ATOM 5092 C C . LYS B 1 288 ? 15.234 32.219 -5.465 1 92.5 288 LYS B C 1
ATOM 5094 O O . LYS B 1 288 ? 14.047 32.062 -5.773 1 92.5 288 LYS B O 1
ATOM 5099 N N . GLU B 1 289 ? 16.234 32.125 -6.273 1 94 289 GLU B N 1
ATOM 5100 C CA . GLU B 1 289 ? 15.977 31.969 -7.699 1 94 289 GLU B CA 1
ATOM 5101 C C . GLU B 1 289 ? 15.352 30.594 -7.988 1 94 289 GLU B C 1
ATOM 5103 O O . GLU B 1 289 ? 14.469 30.484 -8.836 1 94 289 GLU B O 1
ATOM 5108 N N . ILE B 1 290 ? 15.812 29.672 -7.328 1 94.56 290 ILE B N 1
ATOM 5109 C CA . ILE B 1 290 ? 15.336 28.297 -7.527 1 94.56 290 ILE B CA 1
ATOM 5110 C C . ILE B 1 290 ? 13.859 28.219 -7.156 1 94.56 290 ILE B C 1
ATOM 5112 O O . ILE B 1 290 ? 13.047 27.672 -7.918 1 94.56 290 ILE B O 1
ATOM 5116 N N . PHE B 1 291 ? 13.508 28.812 -6.027 1 96 291 PHE B N 1
ATOM 5117 C CA . PHE B 1 291 ? 12.117 28.781 -5.57 1 96 291 PHE B CA 1
ATOM 5118 C C . PHE B 1 291 ? 11.219 29.547 -6.539 1 96 291 PHE B C 1
ATOM 5120 O O . PHE B 1 291 ? 10.141 29.062 -6.895 1 96 291 PHE B O 1
ATOM 5127 N N . PHE B 1 292 ? 11.742 30.641 -6.938 1 95.81 292 PHE B N 1
ATOM 5128 C CA . PHE B 1 292 ? 10.977 31.469 -7.867 1 95.81 292 PHE B CA 1
ATOM 5129 C C . PHE B 1 292 ? 10.68 30.703 -9.148 1 95.81 292 PHE B C 1
ATOM 5131 O O . PHE B 1 292 ? 9.531 30.656 -9.594 1 95.81 292 PHE B O 1
ATOM 5138 N N . LYS B 1 293 ? 11.648 30.078 -9.711 1 96.25 293 LYS B N 1
ATOM 5139 C CA . LYS B 1 293 ? 11.5 29.328 -10.961 1 96.25 293 LYS B CA 1
ATOM 5140 C C . LYS B 1 293 ? 10.523 28.172 -10.797 1 96.25 293 LYS B C 1
ATOM 5142 O O . LYS B 1 293 ? 9.703 27.906 -11.688 1 96.25 293 LYS B O 1
ATOM 5147 N N . LYS B 1 294 ? 10.594 27.5 -9.727 1 96.38 294 LYS B N 1
ATOM 5148 C CA . LYS B 1 294 ? 9.727 26.344 -9.492 1 96.38 294 LYS B CA 1
ATOM 5149 C C . LYS B 1 294 ? 8.273 26.781 -9.32 1 96.38 294 LYS B C 1
ATOM 5151 O O . LYS B 1 294 ? 7.363 26.141 -9.836 1 96.38 294 LYS B O 1
ATOM 5156 N N . LEU B 1 295 ? 8.086 27.906 -8.625 1 96.56 295 LEU B N 1
ATOM 5157 C CA . LEU B 1 295 ? 6.738 28.422 -8.438 1 96.56 295 LEU B CA 1
ATOM 5158 C C . LEU B 1 295 ? 6.141 28.875 -9.766 1 96.56 295 LEU B C 1
ATOM 5160 O O . LEU B 1 295 ? 4.965 28.609 -10.047 1 96.56 295 LEU B O 1
ATOM 5164 N N . ARG B 1 296 ? 6.984 29.453 -10.594 1 96.69 296 ARG B N 1
ATOM 5165 C CA . ARG B 1 296 ? 6.539 29.859 -11.922 1 96.69 296 ARG B CA 1
ATOM 5166 C C . ARG B 1 296 ? 6.156 28.641 -12.766 1 96.69 296 ARG B C 1
ATOM 5168 O O . ARG B 1 296 ? 5.141 28.656 -13.461 1 96.69 296 ARG B O 1
ATOM 5175 N N . ARG B 1 297 ? 6.93 27.641 -12.633 1 96.75 297 ARG B N 1
ATOM 5176 C CA . ARG B 1 297 ? 6.68 26.406 -13.367 1 96.75 297 ARG B CA 1
ATOM 5177 C C . ARG B 1 297 ? 5.348 25.781 -12.961 1 96.75 297 ARG B C 1
ATOM 5179 O O . ARG B 1 297 ? 4.664 25.172 -13.781 1 96.75 297 ARG B O 1
ATOM 5186 N N . LEU B 1 298 ? 5 26 -11.727 1 96.25 298 LEU B N 1
ATOM 5187 C CA . LEU B 1 298 ? 3.773 25.406 -11.203 1 96.25 298 LEU B CA 1
ATOM 5188 C C . LEU B 1 298 ? 2.561 26.25 -11.562 1 96.25 298 LEU B C 1
ATOM 5190 O O . LEU B 1 298 ? 1.423 25.875 -11.281 1 96.25 298 LEU B O 1
ATOM 5194 N N . GLY B 1 299 ? 2.807 27.516 -12.078 1 94.62 299 GLY B N 1
ATOM 5195 C CA . GLY B 1 299 ? 1.703 28.281 -12.641 1 94.62 299 GLY B CA 1
ATOM 5196 C C . GLY B 1 299 ? 1.37 29.516 -11.836 1 94.62 299 GLY B C 1
ATOM 5197 O O . GLY B 1 299 ? 0.374 30.188 -12.102 1 94.62 299 GLY B O 1
ATOM 5198 N N . ILE B 1 300 ? 2.191 29.859 -10.875 1 96.19 300 ILE B N 1
ATOM 5199 C CA . ILE B 1 300 ? 1.934 31.062 -10.102 1 96.19 300 ILE B CA 1
ATOM 5200 C C . ILE B 1 300 ? 2.486 32.281 -10.836 1 96.19 300 ILE B C 1
ATOM 5202 O O . ILE B 1 300 ? 3.631 32.281 -11.297 1 96.19 300 ILE B O 1
ATOM 5206 N N . LYS B 1 301 ? 1.693 33.312 -10.914 1 96.25 301 LYS B N 1
ATOM 5207 C CA . LYS B 1 301 ? 2.107 34.531 -11.609 1 96.25 301 LYS B CA 1
ATOM 5208 C C . LYS B 1 301 ? 3.188 35.25 -10.828 1 96.25 301 LYS B C 1
ATOM 5210 O O . LYS B 1 301 ? 3.17 35.281 -9.594 1 96.25 301 LYS B O 1
ATOM 5215 N N . LYS B 1 302 ? 4.031 35.938 -11.531 1 96.12 302 LYS B N 1
ATOM 5216 C CA . LYS B 1 302 ? 5.152 36.656 -10.945 1 96.12 302 LYS B CA 1
ATOM 5217 C C . LYS B 1 302 ? 4.664 37.656 -9.914 1 96.12 302 LYS B C 1
ATOM 5219 O O . LYS B 1 302 ? 5.246 37.781 -8.828 1 96.12 302 LYS B O 1
ATOM 5224 N N . LYS B 1 303 ? 3.6 38.375 -10.156 1 96.12 303 LYS B N 1
ATOM 5225 C CA . LYS B 1 303 ? 3.09 39.438 -9.289 1 96.12 303 LYS B CA 1
ATOM 5226 C C . LYS B 1 303 ? 2.564 38.844 -7.977 1 96.12 303 LYS B C 1
ATOM 5228 O O . LYS B 1 303 ? 2.383 39.594 -7.004 1 96.12 303 LYS B O 1
ATOM 5233 N N . ASN B 1 304 ? 2.281 37.531 -8.047 1 97.12 304 ASN B N 1
ATOM 5234 C CA . ASN B 1 304 ? 1.684 36.906 -6.875 1 97.12 304 ASN B CA 1
ATOM 5235 C C . ASN B 1 304 ? 2.744 36.281 -5.977 1 97.12 304 ASN B C 1
ATOM 5237 O O . ASN B 1 304 ? 2.424 35.719 -4.926 1 97.12 304 ASN B O 1
ATOM 5241 N N . ILE B 1 305 ? 4.035 36.375 -6.328 1 97.25 305 ILE B N 1
ATOM 5242 C CA . ILE B 1 305 ? 5.109 35.719 -5.586 1 97.25 305 ILE B CA 1
ATOM 5243 C C . ILE B 1 305 ? 5.891 36.75 -4.785 1 97.25 305 ILE B C 1
ATOM 5245 O O . ILE B 1 305 ? 6.398 37.75 -5.348 1 97.25 305 ILE B O 1
ATOM 5249 N N . LYS B 1 306 ? 5.965 36.594 -3.525 1 96.38 306 LYS B N 1
ATOM 5250 C CA . LYS B 1 306 ? 6.797 37.406 -2.633 1 96.38 306 LYS B CA 1
ATOM 5251 C C . LYS B 1 306 ? 7.824 36.531 -1.907 1 96.38 306 LYS B C 1
ATOM 5253 O O . LYS B 1 306 ? 7.457 35.625 -1.155 1 96.38 306 LYS B O 1
ATOM 5258 N N . LEU B 1 307 ? 9.062 36.75 -2.104 1 94.62 307 LEU B N 1
ATOM 5259 C CA . LEU B 1 307 ? 10.133 36 -1.455 1 94.62 307 LEU B CA 1
ATOM 5260 C C . LEU B 1 307 ? 10.766 36.844 -0.332 1 94.62 307 LEU B C 1
ATOM 5262 O O . LEU B 1 307 ? 11.141 38 -0.536 1 94.62 307 LEU B O 1
ATOM 5266 N N . LEU B 1 308 ? 10.805 36.25 0.833 1 91.06 308 LEU B N 1
ATOM 5267 C CA . LEU B 1 308 ? 11.352 36.906 2.01 1 91.06 308 LEU B CA 1
ATOM 5268 C C . LEU B 1 308 ? 12.484 36.094 2.625 1 91.06 308 LEU B C 1
ATOM 5270 O O . LEU B 1 308 ? 12.344 34.906 2.842 1 91.06 308 LEU B O 1
ATOM 5274 N N . GLN B 1 309 ? 13.57 36.688 2.846 1 87.06 309 GLN B N 1
ATOM 5275 C CA . GLN B 1 309 ? 14.695 35.969 3.473 1 87.06 309 GLN B CA 1
ATOM 5276 C C . GLN B 1 309 ? 14.555 36 4.992 1 87.06 309 GLN B C 1
ATOM 5278 O O . GLN B 1 309 ? 14.273 37.031 5.594 1 87.06 309 GLN B O 1
ATOM 5283 N N . LEU B 1 310 ? 14.625 34.812 5.617 1 75.56 310 LEU B N 1
ATOM 5284 C CA . LEU B 1 310 ? 14.617 34.719 7.07 1 75.56 310 LEU B CA 1
ATOM 5285 C C . LEU B 1 310 ? 16.031 34.844 7.633 1 75.56 310 LEU B C 1
ATOM 5287 O O . LEU B 1 310 ? 17 34.406 6.984 1 75.56 310 LEU B O 1
#

Secondary structure (DSSP, 8-state):
---EEEE-HHHHHHTT---SHHHHHHHHHHHSTT--TT--SPPPEEEPTTS-EEE-HHHHHHHHHHHHHHH--GGGHHHHHHH--TT-SGGGPPPB-TTSSB-HHHHHHHHHHHHHHHHHHHHHHHHHHHHHHHH----GGG--HHHHHH--TTSEEEE--SS-HHHHHH---GGGEEETT--TTSPP--SB---GGG---S-SS-S-S--S-HHHHHHHHHHTB--HHHHHHHTHHHHHHHHHHT-SEEEEES----TTTHHHHHHHHHTSPTT-EEEEEESSHHHHHHHHHHHHHTT--GGGEEEEE-/---EEEE-HHHHHHTT---SHHHHHHHHHHHSTT--TT--SPPPEEE-TTS-EEE-HHHHHHHHHHHHHHH--GGGHHHHHHH--TT-SGGGPPPB-TTSSB-HHHHHHHHHHHHHHHHHHHHHHHHHHHHHHHH----GGG--HHHHHH--TTSEEEE--SS-HHHHHH---GGGEEETT--TTS----SB---GGG---S-SS-S-S--S-HHHHHHHHHHTB--HHHHHHHTHHHHHHHHHHT-SEEEEES----TTTHHHHHHHHHTSPTT-EEEEEESSHHHHHHHHHHHHHTT--GGGEEEEE-